Protein AF-A0A537SMF8-F1 (afdb_monomer)

Nearest PDB structures (foldseek):
  4mwz-assembly1_A  TM=7.307E-01  e=1.801E-09  Plasmodium vivax Sal-1
  3uj7-assembly1_A  TM=7.685E-01  e=7.282E-09  Plasmodium falciparum
  4r6x-assembly2_B  TM=7.143E-01  e=4.032E-09  Plasmodium falciparum
  2ip2-assembly1_B  TM=5.921E-01  e=1.044E-10  Pseudomonas aeruginosa PAO1
  8tji-assembly1_B  TM=5.162E-01  e=4.255E-09  uncultured bacterium

Solvent-accessible surface area (backbone atoms only — not comparable to full-atom values): 22882 Å² total; per-residue (Å²): 137,85,87,90,89,88,87,82,87,88,83,83,88,84,87,88,89,83,88,86,88,86,88,85,85,83,88,80,90,71,90,76,78,81,75,81,79,75,84,74,77,82,74,83,60,95,68,79,74,51,72,67,57,49,52,50,51,52,52,55,48,46,70,59,49,49,60,44,25,52,51,21,39,48,49,44,49,51,52,55,51,53,55,50,55,52,35,60,74,68,72,52,75,83,79,89,77,61,93,46,56,55,63,50,73,69,56,51,52,49,40,45,48,52,40,54,52,50,51,50,50,38,34,77,69,64,66,32,64,83,83,76,88,74,74,68,54,72,72,51,46,50,49,34,51,49,54,44,61,67,44,47,65,55,34,49,52,32,67,75,68,68,68,44,52,85,54,58,41,82,93,42,57,86,80,52,61,75,86,66,41,35,37,44,68,52,42,68,58,29,70,66,32,55,74,26,40,62,23,43,64,54,55,49,20,32,73,46,41,39,40,45,65,61,46,51,54,61,54,48,60,70,47,38,79,72,47,62,100,50,69,43,83,80,43,30,41,37,31,46,50,34,47,54,29,69,54,60,50,57,48,34,69,53,39,72,74,39,50,42,37,36,27,23,76,30,68,24,19,46,50,44,14,52,64,62,36,52,92,51,72,86,53,48,76,43,79,40,50,62,74,62,57,98,61,62,66,51,63,21,46,30,38,38,37,50,72,47,69,44,75,33,50,78,71,50,48,55,42,28,45,40,38,56,46,41,28,33,20,75,76,12,36,43,41,36,37,35,68,60,40,63,67,79,49,65,52,41,37,20,46,59,71,46,42,40,80,74,34,46,42,93,27,33,78,56,44,38,73,56,63,62,54,61,54,29,46,78,40,52,21,43,70,76,53,76,46,80,40,54,79,21,27,39,41,34,30,32,31,106

Foldseek 3Di:
DDDDDDDDDDDDDDDDDDDDDDDDDDDDDDPDPPPPPDDPPPPDDPDQDDPVRLVVLVVLLCVQQVVLLVVLLVLLVVLVVVVVVVCVVVVHDDDDAFPAFADDPVRLVVLLVVLSVVLSVCCSVLLFHRDDQQCDDPVLVVVLSVLQVVCSVQLVVCLVVVQWQPQVDPVPPPVDPPLQRTAFLSFPPRLEALSSLSNVVSVVCSVSSSCQLSLLCVLSNVVSVLPPPDDLQQAEEEEEQCFLVSSVSRVCSRPVNHAYEYEHQYPSRLVNNCVSCVVSNRHHYDNDDLLDDPAQFQAHLEYEYEAPLLSDAPVSNLSSLLSRLRRHHAFHKYKYKHFAADPPPPNNNSVQVCVCSNRVRPRNVVVNPDDPQVSNVVNQWHWDDWADNSRIIITMTGHD

pLDDT: mean 82.25, std 21.91, range [21.95, 98.88]

Mean predicted aligned error: 10.31 Å

Sequence (400 aa):
MSPPLISRISRPSSAPDARRRRSARGGGGTLARCRIWYGVVSLRSDGMADPISQFATRIAYGARQLPRVAWYIGHGMVMRRLSRTVRARAGQGPPPQARVKVPDRRRLYADMAVLFQRDLANVEAGIYPLPADHDGTLPVVLNRSRLFFEDLPDVHRRRERRDVRQVLTEDTRGKRPNYYLQNFHFQSGGWLTPESAQRYDTQVEVLLNGSANATRRQALLPLHEVFARRDQRRLKLLDVGCGTGRFLDSFKQAWPRLPALGIDLSEAYLGEAKQHLKQWCWIDLLVGNAEALPVKSESQDAVTNIFMLHELPPKVRRVVFREFARVLKRGGRLVVVDSLQLGDAPDYDGMLELFPRSYHEPYYTSYLKEDFRDIAAACGLAHLRDVNAFVSKVMVFAKR

Secondary structure (DSSP, 8-state):
---------------------------------------------SSPPPHHHHHHHHHHHHHHHHHHHHHHHHHHHHHHHHHHHHHHHTT--PPPPPSS----HHHHHHHHHHHHHHHHHHHHTTSSPSP------HHHHHHHHHHHHHHHHHHHHHHHHT---TT--TTTTTTS-TTTSS-STT-TTTTS-HHHHHHHHHHHHHHTTT-HHHHHHTTHHHHHHHHTTS-GGG--EEEET-TTSHHHHHHHHH-TTS-EEEEES-HHHHHHHHHHTGGGTTSEEEE--TTS-SS-TT-EEEEEEES-GGGS-HHHHHHHHHHHHHHEEEEEEEEEEEEPPTTSSTTTHHHHHHHHHHH--TTHHHHTT--HHHHHHHTTEEEEEEEEETTEEEEEEEE-

Radius of gyration: 25.41 Å; Cα contacts (8 Å, |Δi|>4): 557; chains: 1; bounding box: 61×82×62 Å

Structure (mmCIF, N/CA/C/O backbone):
data_AF-A0A537SMF8-F1
#
_entry.id   AF-A0A537SMF8-F1
#
loop_
_atom_site.group_PDB
_atom_site.id
_atom_site.type_symbol
_atom_site.label_atom_id
_atom_site.label_alt_id
_atom_site.label_comp_id
_atom_site.label_asym_id
_atom_site.label_entity_id
_atom_site.label_seq_id
_atom_site.pdbx_PDB_ins_code
_atom_site.Cartn_x
_atom_site.Cartn_y
_atom_site.Cartn_z
_atom_site.occupancy
_atom_site.B_iso_or_equiv
_atom_site.auth_seq_id
_atom_site.auth_comp_id
_atom_site.auth_asym_id
_atom_site.auth_atom_id
_atom_site.pdbx_PDB_model_num
ATOM 1 N N . MET A 1 1 ? 7.462 -51.827 26.737 1.00 37.66 1 MET A N 1
ATOM 2 C CA . MET A 1 1 ? 6.934 -53.142 27.166 1.00 37.66 1 MET A CA 1
ATOM 3 C C . MET A 1 1 ? 5.526 -52.925 27.693 1.00 37.66 1 MET A C 1
ATOM 5 O O . MET A 1 1 ? 5.288 -51.867 28.262 1.00 37.66 1 MET A O 1
ATOM 9 N N . SER A 1 2 ? 4.607 -53.852 27.422 1.00 21.95 2 SER A N 1
ATOM 10 C CA . SER A 1 2 ? 3.154 -53.676 27.631 1.00 21.95 2 SER A CA 1
ATOM 11 C C . SER A 1 2 ? 2.664 -54.468 28.883 1.00 21.95 2 SER A C 1
ATOM 13 O O . SER A 1 2 ? 3.531 -54.833 29.676 1.00 21.95 2 SER A O 1
ATOM 15 N N . PRO A 1 3 ? 1.352 -54.661 29.175 1.00 47.06 3 PRO A N 1
ATOM 16 C CA . PRO A 1 3 ? 0.792 -54.564 30.533 1.00 47.06 3 PRO A CA 1
ATOM 17 C C . PRO A 1 3 ? 0.367 -55.946 31.099 1.00 47.06 3 PRO A C 1
ATOM 19 O O . PRO A 1 3 ? 0.844 -56.963 30.595 1.00 47.06 3 PRO A O 1
ATOM 22 N N . PRO A 1 4 ? -0.478 -56.032 32.151 1.00 40.12 4 PRO A N 1
ATOM 23 C CA . PRO A 1 4 ? -1.948 -56.204 31.987 1.00 40.12 4 PRO A CA 1
ATOM 24 C C . PRO A 1 4 ? -2.743 -55.431 33.084 1.00 40.12 4 PRO A C 1
ATOM 26 O O . PRO A 1 4 ? -2.120 -54.679 33.822 1.00 40.12 4 PRO A O 1
ATOM 29 N N . LEU A 1 5 ? -4.069 -55.486 33.327 1.00 27.53 5 LEU A N 1
ATOM 30 C CA . LEU A 1 5 ? -5.342 -55.957 32.704 1.00 27.53 5 LEU A CA 1
ATOM 31 C C . LEU A 1 5 ? -6.426 -54.906 33.162 1.00 27.53 5 LEU A C 1
ATOM 33 O O . LEU A 1 5 ? -6.061 -53.957 33.845 1.00 27.53 5 LEU A O 1
ATOM 37 N N . ILE A 1 6 ? -7.724 -54.857 32.822 1.00 27.50 6 ILE A N 1
ATOM 38 C CA . ILE A 1 6 ? -8.849 -55.816 32.872 1.00 27.50 6 ILE A CA 1
ATOM 39 C C . ILE A 1 6 ? -9.923 -55.374 31.856 1.00 27.50 6 ILE A C 1
ATOM 41 O O . ILE A 1 6 ? -10.359 -54.226 31.880 1.00 27.50 6 ILE A O 1
ATOM 45 N N . SER A 1 7 ? -10.421 -56.296 31.028 1.00 25.92 7 SER A N 1
ATOM 46 C CA . SER A 1 7 ? -11.864 -56.595 30.847 1.00 25.92 7 SER A CA 1
ATOM 47 C C . SER A 1 7 ? -12.063 -57.551 29.664 1.00 25.92 7 SER A C 1
ATOM 49 O O . SER A 1 7 ? -11.406 -57.442 28.630 1.00 25.92 7 SER A O 1
ATOM 51 N N . ARG A 1 8 ? -12.937 -58.551 29.834 1.00 27.28 8 ARG A N 1
ATOM 52 C CA . ARG A 1 8 ? -13.205 -59.590 28.829 1.00 27.28 8 ARG A CA 1
ATOM 53 C C . ARG A 1 8 ? -14.522 -59.324 28.091 1.00 27.28 8 ARG A C 1
ATOM 55 O O . ARG A 1 8 ? -15.559 -59.205 28.722 1.00 27.28 8 ARG A O 1
ATOM 62 N N . ILE A 1 9 ? -14.435 -59.368 26.761 1.00 27.98 9 ILE A N 1
ATOM 63 C CA . ILE A 1 9 ? -15.275 -60.183 25.859 1.00 27.98 9 ILE A CA 1
ATOM 64 C C . ILE A 1 9 ? -16.806 -60.093 26.045 1.00 27.98 9 ILE A C 1
ATOM 66 O O . ILE A 1 9 ? -17.379 -60.758 26.902 1.00 27.98 9 ILE A O 1
ATOM 70 N N . SER A 1 10 ? -17.491 -59.492 25.065 1.00 25.88 10 SER A N 1
ATOM 71 C CA . SER A 1 10 ? -18.361 -60.278 24.162 1.00 25.88 10 SER A CA 1
ATOM 72 C C . SER A 1 10 ? -18.788 -59.516 22.893 1.00 25.88 10 SER A C 1
ATOM 74 O O . SER A 1 10 ? -19.099 -58.331 22.891 1.00 25.88 10 SER A O 1
ATOM 76 N N . ARG A 1 11 ? -18.756 -60.257 21.785 1.00 28.53 11 ARG A N 1
ATOM 77 C CA . ARG A 1 11 ? -19.280 -60.021 20.424 1.00 28.53 11 ARG A CA 1
ATOM 78 C C . ARG A 1 11 ? -19.769 -61.418 19.964 1.00 28.53 11 ARG A C 1
ATOM 80 O O . ARG A 1 11 ? -19.222 -62.385 20.506 1.00 28.53 11 ARG A O 1
ATOM 87 N N . PRO A 1 12 ? -20.711 -61.585 19.006 1.00 38.53 12 PRO A N 1
ATOM 88 C CA . PRO A 1 12 ? -20.536 -61.050 17.645 1.00 38.53 12 PRO A CA 1
ATOM 89 C C . PRO A 1 12 ? -21.818 -60.725 16.831 1.00 38.53 12 PRO A C 1
ATOM 91 O O . PRO A 1 12 ? -22.937 -60.901 17.294 1.00 38.53 12 PRO A O 1
ATOM 94 N N . SER A 1 13 ? -21.577 -60.386 15.550 1.00 27.41 13 SER A N 1
ATOM 95 C CA . SER A 1 13 ? -22.446 -60.610 14.370 1.00 27.41 13 SER A CA 1
ATOM 96 C C . SER A 1 13 ? -23.579 -59.601 14.108 1.00 27.41 13 SER A C 1
ATOM 98 O O . SER A 1 13 ? -24.216 -59.138 15.040 1.00 27.41 13 SER A O 1
ATOM 100 N N . SER A 1 14 ? -23.924 -59.215 12.869 1.00 27.83 14 SER A N 1
ATOM 101 C CA . SER A 1 14 ? -23.273 -59.343 11.541 1.00 27.83 14 SER A CA 1
ATOM 102 C C . SER A 1 14 ? -23.935 -58.365 10.550 1.00 27.83 14 SER A C 1
ATOM 104 O O . SER A 1 14 ? -25.120 -58.079 10.674 1.00 27.83 14 SER A O 1
ATOM 106 N N . ALA A 1 15 ? -23.194 -57.897 9.543 1.00 28.53 15 ALA A N 1
ATOM 107 C CA . ALA A 1 15 ? -23.733 -57.289 8.310 1.00 28.53 15 ALA A CA 1
ATOM 108 C C . ALA A 1 15 ? -23.700 -58.348 7.171 1.00 28.53 15 ALA A C 1
ATOM 110 O O . ALA A 1 15 ? -23.244 -59.460 7.459 1.00 28.53 15 ALA A O 1
ATOM 111 N N . PRO A 1 16 ? -24.039 -58.066 5.888 1.00 43.94 16 PRO A N 1
ATOM 112 C CA . PRO A 1 16 ? -24.660 -56.876 5.274 1.00 43.94 16 PRO A CA 1
ATOM 113 C C . PRO A 1 16 ? -25.853 -57.222 4.332 1.00 43.94 16 PRO A C 1
ATOM 115 O O . PRO A 1 16 ? -26.157 -58.392 4.133 1.00 43.94 16 PRO A O 1
ATOM 118 N N . ASP A 1 17 ? -26.444 -56.236 3.639 1.00 27.66 17 ASP A N 1
ATOM 119 C CA . ASP A 1 17 ? -26.972 -56.466 2.274 1.00 27.66 17 ASP A CA 1
ATOM 120 C C . ASP A 1 17 ? -26.904 -55.193 1.400 1.00 27.66 17 ASP A C 1
ATOM 122 O O . ASP A 1 17 ? -26.697 -54.081 1.891 1.00 27.66 17 ASP A O 1
ATOM 126 N N . ALA A 1 18 ? -27.007 -55.370 0.083 1.00 29.44 18 ALA A N 1
ATOM 127 C CA . ALA A 1 18 ? -26.696 -54.397 -0.954 1.00 29.44 18 ALA A CA 1
ATOM 128 C C . ALA A 1 18 ? -27.816 -54.267 -2.012 1.00 29.44 18 ALA A C 1
ATOM 130 O O . ALA A 1 18 ? -28.866 -54.892 -1.942 1.00 29.44 18 ALA A O 1
ATOM 131 N N . ARG A 1 19 ? -27.507 -53.509 -3.078 1.00 29.53 19 ARG A N 1
ATOM 132 C CA . ARG A 1 19 ? -28.273 -53.302 -4.331 1.00 29.53 19 ARG A CA 1
ATOM 133 C C . ARG A 1 19 ? -29.385 -52.242 -4.287 1.00 29.53 19 ARG A C 1
ATOM 135 O O . ARG A 1 19 ? -30.516 -52.499 -3.897 1.00 29.53 19 ARG A O 1
ATOM 142 N N . ARG A 1 20 ? -29.140 -51.159 -5.036 1.00 28.77 20 ARG A N 1
ATOM 143 C CA . ARG A 1 20 ? -29.892 -50.894 -6.281 1.00 28.77 20 ARG A CA 1
ATOM 144 C C . ARG A 1 20 ? -29.081 -50.014 -7.237 1.00 28.77 20 ARG A C 1
ATOM 146 O O . ARG A 1 20 ? -28.830 -48.849 -6.967 1.00 28.77 20 ARG A O 1
ATOM 153 N N . ARG A 1 21 ? -28.708 -50.578 -8.391 1.00 29.95 21 ARG A N 1
ATOM 154 C CA . ARG A 1 21 ? -28.360 -49.812 -9.598 1.00 29.95 21 ARG A CA 1
ATOM 155 C C . ARG A 1 21 ? -29.611 -49.719 -10.471 1.00 29.95 21 ARG A C 1
ATOM 157 O O . ARG A 1 21 ? -30.228 -50.750 -10.728 1.00 29.95 21 ARG A O 1
ATOM 164 N N . ARG A 1 22 ? -29.922 -48.537 -11.006 1.00 29.22 22 ARG A N 1
ATOM 165 C CA . ARG A 1 22 ? -30.635 -48.389 -12.286 1.00 29.22 22 ARG A CA 1
ATOM 166 C C . ARG A 1 22 ? -30.046 -47.220 -13.072 1.00 29.22 22 ARG A C 1
ATOM 168 O O . ARG A 1 22 ? -29.553 -46.258 -12.498 1.00 29.22 22 ARG A O 1
ATOM 175 N N . SER A 1 23 ? -30.047 -47.382 -14.386 1.00 27.86 23 SER A N 1
ATOM 176 C CA . SER A 1 23 ? -29.463 -46.488 -15.384 1.00 27.86 23 SER A CA 1
ATOM 177 C C . SER A 1 23 ? -30.471 -45.479 -15.926 1.00 27.86 23 SER A C 1
ATOM 179 O O . SER A 1 23 ? -31.641 -45.823 -16.077 1.00 27.86 23 SER A O 1
ATOM 181 N N . ALA A 1 24 ? -29.983 -44.333 -16.399 1.00 27.83 24 ALA A N 1
ATOM 182 C CA . ALA A 1 24 ? -30.632 -43.566 -17.459 1.00 27.83 24 ALA A CA 1
ATOM 183 C C . ALA A 1 24 ? -29.568 -43.013 -18.427 1.00 27.83 24 ALA A C 1
ATOM 185 O O . ALA A 1 24 ? -28.529 -42.519 -17.994 1.00 27.83 24 ALA A O 1
ATOM 186 N N . ARG A 1 25 ? -29.819 -43.142 -19.736 1.00 28.16 25 ARG A N 1
ATOM 187 C CA . ARG A 1 25 ? -29.090 -42.456 -20.819 1.00 28.16 25 ARG A CA 1
ATOM 188 C C . ARG A 1 25 ? -29.912 -41.245 -21.275 1.00 28.16 25 ARG A C 1
ATOM 190 O O . ARG A 1 25 ? -31.131 -41.261 -21.143 1.00 28.16 25 ARG A O 1
ATOM 197 N N . GLY A 1 26 ? -29.244 -40.279 -21.902 1.00 24.83 26 GLY A N 1
ATOM 198 C CA . GLY A 1 26 ? -29.838 -39.072 -22.489 1.00 24.83 26 GLY A CA 1
ATOM 199 C C . GLY A 1 26 ? -29.330 -37.820 -21.762 1.00 24.83 26 GLY A C 1
ATOM 200 O O . GLY A 1 26 ? -29.359 -37.778 -20.541 1.00 24.83 26 GLY A O 1
ATOM 201 N N . GLY A 1 27 ? -28.785 -36.792 -22.411 1.00 24.50 27 GLY A N 1
ATOM 202 C CA . GLY A 1 27 ? -28.802 -36.470 -23.841 1.00 24.50 27 GLY A CA 1
ATOM 203 C C . GLY A 1 27 ? -29.564 -35.165 -24.045 1.00 24.50 27 GLY A C 1
ATOM 204 O O . GLY A 1 27 ? -30.771 -35.189 -24.237 1.00 24.50 27 GLY A O 1
ATOM 205 N N . GLY A 1 28 ? -28.865 -34.032 -23.950 1.00 24.09 28 GLY A N 1
ATOM 206 C CA . GLY A 1 28 ? -29.480 -32.704 -24.014 1.00 24.09 28 GLY A CA 1
ATOM 207 C C . GLY A 1 28 ? -28.522 -31.624 -23.524 1.00 24.09 28 GLY A C 1
ATOM 208 O O . GLY A 1 28 ? -28.464 -31.324 -22.334 1.00 24.09 28 GLY A O 1
ATOM 209 N N . GLY A 1 29 ? -27.729 -31.059 -24.434 1.00 32.12 29 GLY A N 1
ATOM 210 C CA . GLY A 1 29 ? -26.834 -29.954 -24.104 1.00 32.12 29 GLY A CA 1
ATOM 211 C C . GLY A 1 29 ? -27.618 -28.668 -23.845 1.00 32.12 29 GLY A C 1
ATOM 212 O O . GLY A 1 29 ? -28.428 -28.265 -24.671 1.00 32.12 29 GLY A O 1
ATOM 213 N N . THR A 1 30 ? -27.346 -27.997 -22.727 1.00 26.84 30 THR A N 1
ATOM 214 C CA . THR A 1 30 ? -27.802 -26.622 -22.481 1.00 26.84 30 THR A CA 1
ATOM 215 C C . THR A 1 30 ? -26.613 -25.817 -21.971 1.00 26.84 30 THR A C 1
ATOM 217 O O . THR A 1 30 ? -25.986 -26.214 -20.988 1.00 26.84 30 THR A O 1
ATOM 220 N N . LEU A 1 31 ? -26.266 -24.704 -22.629 1.00 28.59 31 LEU A N 1
ATOM 221 C CA . LEU A 1 31 ? -25.178 -23.837 -22.167 1.00 28.59 31 LEU A CA 1
ATOM 222 C C . LEU A 1 31 ? -25.565 -23.169 -20.841 1.00 28.59 31 LEU A C 1
ATOM 224 O O . LEU A 1 31 ? -26.246 -22.142 -20.818 1.00 28.59 31 LEU A O 1
ATOM 228 N N . ALA A 1 32 ? -25.080 -23.724 -19.731 1.00 25.11 32 ALA A N 1
ATOM 229 C CA . ALA A 1 32 ? -25.146 -23.074 -18.433 1.00 25.11 32 ALA A CA 1
ATOM 230 C C . ALA A 1 32 ? -24.294 -21.794 -18.463 1.00 25.11 32 ALA A C 1
ATOM 232 O O . ALA A 1 32 ? -23.064 -21.839 -18.411 1.00 25.11 32 ALA A O 1
ATOM 233 N N . ARG A 1 33 ? -24.953 -20.630 -18.554 1.00 25.72 33 ARG A N 1
ATOM 234 C CA . ARG A 1 33 ? -24.301 -19.322 -18.403 1.00 25.72 33 ARG A CA 1
ATOM 235 C C . ARG A 1 33 ? -23.681 -19.236 -17.009 1.00 25.72 33 ARG A C 1
ATOM 237 O O . ARG A 1 33 ? -24.389 -19.009 -16.030 1.00 25.72 33 ARG A O 1
ATOM 244 N N . CYS A 1 34 ? -22.361 -19.380 -16.931 1.00 23.09 34 CYS A N 1
ATOM 245 C CA . CYS A 1 34 ? -21.608 -19.230 -15.693 1.00 23.09 34 CYS A CA 1
ATOM 246 C C . CYS A 1 34 ? -21.656 -17.763 -15.226 1.00 23.09 34 CYS A C 1
ATOM 248 O O . CYS A 1 34 ? -20.843 -16.932 -15.633 1.00 23.09 34 CYS A O 1
ATOM 250 N N . ARG A 1 35 ? -22.650 -17.420 -14.396 1.00 24.61 35 ARG A N 1
ATOM 251 C CA . ARG A 1 35 ? -22.686 -16.147 -13.666 1.00 24.61 35 ARG A CA 1
ATOM 252 C C . ARG A 1 35 ? -21.629 -16.201 -12.566 1.00 24.61 35 ARG A C 1
ATOM 254 O O . ARG A 1 35 ? -21.886 -16.738 -11.493 1.00 24.61 35 ARG A O 1
ATOM 261 N N . ILE A 1 36 ? -20.461 -15.620 -12.832 1.00 27.17 36 ILE A N 1
ATOM 262 C CA . ILE A 1 36 ? -19.451 -15.364 -11.801 1.00 27.17 36 ILE A CA 1
ATOM 263 C C . ILE A 1 36 ? -20.050 -14.350 -10.820 1.00 27.17 36 ILE A C 1
ATOM 265 O O . ILE A 1 36 ? -20.206 -13.170 -11.134 1.00 27.17 36 ILE A O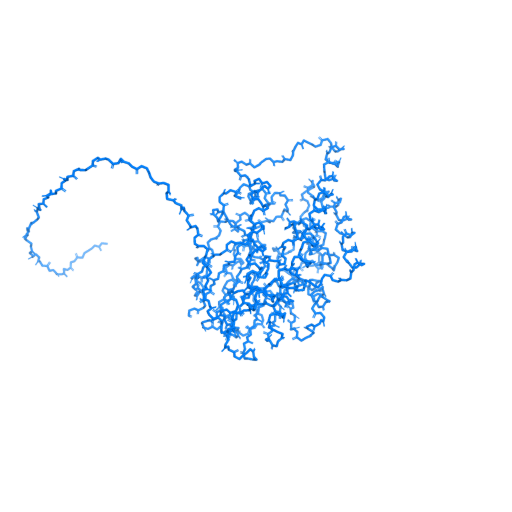 1
ATOM 269 N N . TRP A 1 37 ? -20.446 -14.839 -9.647 1.00 23.86 37 TRP A N 1
ATOM 270 C CA . TRP A 1 37 ? -21.051 -14.037 -8.589 1.00 23.86 37 TRP A CA 1
ATOM 271 C C . TRP A 1 37 ? -19.937 -13.332 -7.808 1.00 23.86 37 TRP A C 1
ATOM 273 O O . TRP A 1 37 ? -19.470 -13.813 -6.777 1.00 23.86 37 TRP A O 1
ATOM 283 N N . TYR A 1 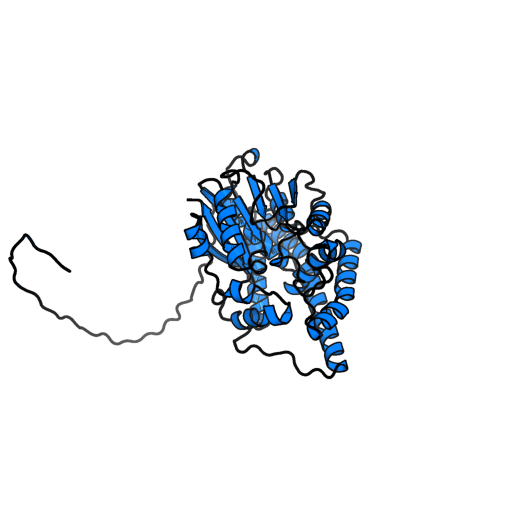38 ? -19.464 -12.196 -8.326 1.00 35.38 38 TYR A N 1
ATOM 284 C CA . TYR A 1 38 ? -18.628 -11.296 -7.534 1.00 35.38 38 TYR A CA 1
ATOM 285 C C . TYR A 1 38 ? -19.455 -10.806 -6.346 1.00 35.38 38 TYR A C 1
ATOM 287 O O . TYR A 1 38 ? -20.513 -10.206 -6.533 1.00 35.38 38 TYR A O 1
ATOM 295 N N . GLY A 1 39 ? -18.985 -11.099 -5.132 1.00 28.78 39 GLY A N 1
ATOM 296 C CA . GLY A 1 39 ? -19.683 -10.794 -3.886 1.00 28.78 39 GLY A CA 1
ATOM 297 C C . GLY A 1 39 ? -19.778 -9.295 -3.615 1.00 28.78 39 GLY A C 1
ATOM 298 O O . GLY A 1 39 ? -19.026 -8.763 -2.802 1.00 28.78 39 GLY A O 1
ATOM 299 N N . VAL A 1 40 ? -20.728 -8.625 -4.265 1.00 31.83 40 VAL A N 1
ATOM 300 C CA . VAL A 1 40 ? -21.230 -7.325 -3.824 1.00 31.83 40 VAL A CA 1
ATOM 301 C C . VAL A 1 40 ? -22.008 -7.577 -2.541 1.00 31.83 40 VAL A C 1
ATOM 303 O O . VAL A 1 40 ? -23.127 -8.092 -2.568 1.00 31.83 40 VAL A O 1
ATOM 306 N N . VAL A 1 41 ? -21.411 -7.233 -1.399 1.00 32.88 41 VAL A N 1
ATOM 307 C CA . VAL A 1 41 ? -22.152 -7.173 -0.139 1.00 32.88 41 VAL A CA 1
ATOM 308 C C . VAL A 1 41 ? -23.212 -6.092 -0.314 1.00 32.88 41 VAL A C 1
ATOM 310 O O . VAL A 1 41 ? -22.884 -4.911 -0.407 1.00 32.88 41 VAL A O 1
ATOM 313 N N . SER A 1 42 ? -24.484 -6.491 -0.391 1.00 30.78 42 SER A N 1
ATOM 314 C CA . SER A 1 42 ? -25.609 -5.557 -0.472 1.00 30.78 42 SER A CA 1
ATOM 315 C C . SER A 1 42 ? -25.825 -4.895 0.891 1.00 30.78 42 SER A C 1
ATOM 317 O O . SER A 1 42 ? -26.738 -5.226 1.647 1.00 30.78 42 SER A O 1
ATOM 319 N N . LEU A 1 43 ? -24.938 -3.958 1.222 1.00 39.91 43 LEU A N 1
ATOM 320 C CA . LEU A 1 43 ? -25.175 -2.983 2.270 1.00 39.91 43 LEU A CA 1
ATOM 321 C C . LEU A 1 43 ? -26.254 -2.035 1.748 1.00 39.91 43 LEU A C 1
ATOM 323 O O . LEU A 1 43 ? -25.977 -1.157 0.936 1.00 39.91 43 LEU A O 1
ATOM 327 N N . ARG A 1 44 ? -27.498 -2.223 2.203 1.00 32.66 44 ARG A N 1
ATOM 328 C CA . ARG A 1 44 ? -28.537 -1.202 2.039 1.00 32.66 44 ARG A CA 1
ATOM 329 C C . ARG A 1 44 ? -28.085 0.058 2.781 1.00 32.66 44 ARG A C 1
ATOM 331 O O . ARG A 1 44 ? -28.131 0.104 4.012 1.00 32.66 44 ARG A O 1
ATOM 338 N N . SER A 1 45 ? -27.623 1.050 2.031 1.00 41.34 45 SER A N 1
ATOM 339 C CA . SER A 1 45 ? -27.618 2.444 2.455 1.00 41.34 45 SER A CA 1
ATOM 340 C C . SER A 1 45 ? -29.005 3.021 2.196 1.00 41.34 45 SER A C 1
ATOM 342 O O . SER A 1 45 ? -29.513 2.940 1.075 1.00 41.34 45 SER A O 1
ATOM 344 N N . ASP A 1 46 ? -29.619 3.610 3.219 1.00 42.44 46 ASP A N 1
ATOM 345 C CA . ASP A 1 46 ? -30.825 4.408 3.029 1.00 42.44 46 ASP A CA 1
ATOM 346 C C . ASP A 1 46 ? -30.449 5.661 2.228 1.00 42.44 46 ASP A C 1
ATOM 348 O O . ASP A 1 46 ? -29.677 6.502 2.690 1.00 42.44 46 ASP A O 1
ATOM 352 N N . GLY A 1 47 ? -30.940 5.725 0.989 1.00 49.12 47 GLY A N 1
ATOM 353 C CA . GLY A 1 47 ? -30.521 6.696 -0.021 1.00 49.12 47 GLY A CA 1
ATOM 354 C C . GLY A 1 47 ? -29.849 6.021 -1.216 1.00 49.12 47 GLY A C 1
ATOM 355 O O . GLY A 1 47 ? -28.625 5.912 -1.277 1.00 49.12 47 GLY A O 1
ATOM 356 N N . MET A 1 48 ? -30.648 5.604 -2.204 1.00 51.75 48 MET A N 1
ATOM 357 C CA . MET A 1 48 ? -30.116 5.382 -3.550 1.00 51.75 48 MET A CA 1
ATOM 358 C C . MET A 1 48 ? -29.674 6.742 -4.094 1.00 51.75 48 MET A C 1
ATOM 360 O O . MET A 1 48 ? -30.505 7.640 -4.219 1.00 51.75 48 MET A O 1
ATOM 364 N N . ALA A 1 49 ? -28.385 6.902 -4.404 1.00 61.56 49 ALA A N 1
ATOM 365 C CA . ALA A 1 49 ? -27.901 8.112 -5.059 1.00 61.56 49 ALA A CA 1
ATOM 366 C C . ALA A 1 49 ? -28.663 8.316 -6.376 1.00 61.56 49 ALA A C 1
ATOM 368 O O . ALA A 1 49 ? -28.782 7.376 -7.167 1.00 61.56 49 ALA A O 1
ATOM 369 N N . ASP A 1 50 ? -29.178 9.526 -6.595 1.00 81.94 50 ASP A N 1
ATOM 370 C CA . ASP A 1 50 ? -29.951 9.872 -7.788 1.00 81.94 50 ASP A CA 1
ATOM 371 C C . ASP A 1 50 ? -29.174 9.526 -9.084 1.00 81.94 50 ASP A C 1
ATOM 373 O O . ASP A 1 50 ? -27.949 9.700 -9.114 1.00 81.94 50 ASP A O 1
ATOM 377 N N . PRO A 1 51 ? -29.825 9.041 -10.163 1.00 85.44 51 PRO A N 1
ATOM 378 C CA . PRO A 1 51 ? -29.133 8.658 -11.395 1.00 85.44 51 PRO A CA 1
ATOM 379 C C . PRO A 1 51 ? -28.240 9.754 -12.000 1.00 85.44 51 PRO A C 1
ATOM 381 O O . PRO A 1 51 ? -27.193 9.431 -12.566 1.00 85.44 51 PRO A O 1
ATOM 384 N N . ILE A 1 52 ? -28.595 11.036 -11.847 1.00 86.19 52 ILE A N 1
ATOM 385 C CA . ILE A 1 52 ? -27.782 12.174 -12.299 1.00 86.19 52 ILE A CA 1
ATOM 386 C C . ILE A 1 52 ? -26.527 12.301 -11.424 1.00 86.19 52 ILE A C 1
ATOM 388 O O . ILE A 1 52 ? -25.427 12.496 -11.943 1.00 86.19 52 ILE A O 1
ATOM 392 N N . SER A 1 53 ? -26.662 12.114 -10.106 1.00 85.88 53 SER A N 1
ATOM 393 C CA . SER A 1 53 ? -25.533 12.095 -9.166 1.00 85.88 53 SER A CA 1
ATOM 394 C C . SER A 1 53 ? -24.565 10.941 -9.454 1.00 85.88 53 SER A C 1
ATOM 396 O O . SER A 1 53 ? -23.355 11.162 -9.520 1.00 85.88 53 SER A O 1
ATOM 398 N N . GLN A 1 54 ? -25.076 9.733 -9.722 1.00 88.69 54 GLN A N 1
ATOM 399 C CA . GLN A 1 54 ? -24.240 8.599 -10.136 1.00 88.69 54 GLN A CA 1
ATOM 400 C C . GLN A 1 54 ? -23.512 8.893 -11.454 1.00 88.69 54 GLN A C 1
ATOM 402 O O . GLN A 1 54 ? -22.304 8.683 -11.554 1.00 88.69 54 GLN A O 1
ATOM 407 N N . PHE A 1 55 ? -24.213 9.426 -12.460 1.00 92.38 55 PHE A N 1
ATOM 408 C CA . PHE A 1 55 ? -23.602 9.784 -13.741 1.00 92.38 55 PHE A CA 1
ATOM 409 C C . PHE A 1 55 ? -22.490 10.834 -13.577 1.00 92.38 55 PHE A C 1
ATOM 411 O O . PHE A 1 55 ? -21.388 10.647 -14.099 1.00 92.38 55 PHE A O 1
ATOM 418 N N . ALA A 1 56 ? -22.725 11.885 -12.786 1.00 93.88 56 ALA A N 1
ATOM 419 C CA . ALA A 1 56 ? -21.713 12.887 -12.461 1.00 93.88 56 ALA A CA 1
ATOM 420 C C . ALA A 1 56 ? -20.492 12.269 -11.750 1.00 93.88 56 ALA A C 1
ATOM 422 O O . ALA A 1 56 ? -19.355 12.559 -12.130 1.00 93.88 56 ALA A O 1
ATOM 423 N N . THR A 1 57 ? -20.704 11.362 -10.786 1.00 94.69 57 THR A N 1
ATOM 424 C CA . THR A 1 57 ? -19.626 10.613 -10.114 1.00 94.69 57 THR A CA 1
ATOM 425 C C . THR A 1 57 ? -18.805 9.787 -11.111 1.00 94.69 57 THR A C 1
ATOM 427 O O . THR A 1 57 ? -17.576 9.834 -11.053 1.00 94.69 57 THR A O 1
ATOM 430 N N . ARG A 1 58 ? -19.435 9.097 -12.075 1.00 96.19 58 ARG A N 1
ATOM 431 C CA . ARG A 1 58 ? -18.735 8.325 -13.127 1.00 96.19 58 ARG A CA 1
ATOM 432 C C . ARG A 1 58 ? -17.845 9.203 -14.000 1.00 96.19 58 ARG A C 1
ATOM 434 O O . ARG A 1 58 ? -16.681 8.863 -14.222 1.00 96.19 58 ARG A O 1
ATOM 441 N N . ILE A 1 59 ? -18.369 10.337 -14.467 1.00 96.56 59 ILE A N 1
ATOM 442 C CA . ILE A 1 59 ? -17.614 11.299 -15.281 1.00 96.56 59 ILE A CA 1
ATOM 443 C C . ILE A 1 59 ? -16.439 11.875 -14.482 1.00 96.56 59 ILE A C 1
ATOM 445 O O . ILE A 1 59 ? -15.306 11.871 -14.965 1.00 96.56 59 ILE A O 1
ATOM 449 N N . ALA A 1 60 ? -16.672 12.301 -13.239 1.00 96.00 60 ALA A N 1
ATOM 450 C CA . ALA A 1 60 ? -15.631 12.859 -12.381 1.00 96.00 60 ALA A CA 1
ATOM 451 C C . ALA A 1 60 ? -14.554 11.819 -12.006 1.00 96.00 60 ALA A C 1
ATOM 453 O O . ALA A 1 60 ? -13.371 12.153 -11.941 1.00 96.00 60 ALA A O 1
ATOM 454 N N . TYR A 1 61 ? -14.931 10.551 -11.819 1.00 96.81 61 TYR A N 1
ATOM 455 C CA . TYR A 1 61 ? -13.996 9.445 -11.596 1.00 96.81 61 TYR A CA 1
ATOM 456 C C . TYR A 1 61 ? -13.123 9.191 -12.829 1.00 96.81 61 TYR A C 1
ATOM 458 O O . TYR A 1 61 ? -11.894 9.163 -12.723 1.00 96.81 61 TYR A O 1
ATOM 466 N N . GLY A 1 62 ? -13.741 9.088 -14.011 1.00 95.81 62 GLY A N 1
ATOM 467 C CA . GLY A 1 62 ? -13.029 8.940 -15.281 1.00 95.81 62 GLY A CA 1
ATOM 468 C C . GLY A 1 62 ? -12.050 10.089 -15.535 1.00 95.81 62 GLY A C 1
ATOM 469 O O . GLY A 1 62 ? -10.887 9.844 -15.850 1.00 95.81 62 GLY A O 1
ATOM 470 N N . ALA A 1 63 ? -12.480 11.332 -15.301 1.00 94.56 63 ALA A N 1
ATOM 471 C CA . ALA A 1 63 ? -11.651 12.528 -15.451 1.00 94.56 63 ALA A CA 1
ATOM 472 C C . ALA A 1 63 ? -10.431 12.560 -14.509 1.00 94.56 63 ALA A C 1
ATOM 474 O O . ALA A 1 63 ? -9.414 13.153 -14.860 1.00 94.56 63 ALA A O 1
ATOM 475 N N . ARG A 1 64 ? -10.497 11.911 -13.338 1.00 92.62 64 ARG A N 1
ATOM 476 C CA . ARG A 1 64 ? -9.364 11.813 -12.401 1.00 92.62 64 ARG A CA 1
ATOM 477 C C . ARG A 1 64 ? -8.437 10.634 -12.700 1.00 92.62 64 ARG A C 1
ATOM 479 O O . ARG A 1 64 ? -7.222 10.792 -12.644 1.00 92.62 64 ARG A O 1
ATOM 486 N N . GLN A 1 65 ? -8.982 9.456 -13.012 1.00 94.75 65 GLN A N 1
ATOM 487 C CA . GLN A 1 65 ? -8.183 8.227 -13.126 1.00 94.75 65 GLN A CA 1
ATOM 488 C C . GLN A 1 65 ? -7.663 7.952 -14.551 1.00 94.75 65 GLN A C 1
ATOM 490 O O . GLN A 1 65 ? -6.551 7.447 -14.701 1.00 94.75 65 GLN A O 1
ATOM 495 N N . LEU A 1 66 ? -8.395 8.308 -15.615 1.00 94.31 66 LEU A N 1
ATOM 496 C CA . LEU A 1 66 ? -7.952 8.018 -16.991 1.00 94.31 66 LEU A CA 1
ATOM 497 C C . LEU A 1 66 ? -6.682 8.789 -17.408 1.00 94.31 66 LEU A C 1
ATOM 499 O O . LEU A 1 66 ? -5.795 8.153 -17.986 1.00 94.31 66 LEU A O 1
ATOM 503 N N . PRO A 1 67 ? -6.509 10.093 -17.092 1.00 93.56 67 PRO A N 1
ATOM 504 C CA . PRO A 1 67 ? -5.265 10.801 -17.406 1.00 93.56 67 PRO A CA 1
ATOM 505 C C . PRO A 1 67 ? -4.051 10.204 -16.683 1.00 93.56 67 PRO A C 1
ATOM 507 O O . PRO A 1 67 ? -2.987 10.077 -17.287 1.00 93.56 67 PRO A O 1
ATOM 510 N N . ARG A 1 68 ? -4.224 9.759 -15.425 1.00 92.19 68 ARG A N 1
ATOM 511 C CA . ARG A 1 68 ? -3.199 9.039 -14.647 1.00 92.19 68 ARG A CA 1
ATOM 512 C C . ARG A 1 68 ? -2.748 7.767 -15.363 1.00 92.19 68 ARG A C 1
ATOM 514 O O . ARG A 1 68 ? -1.555 7.569 -15.589 1.00 92.19 68 ARG A O 1
ATOM 521 N N . VAL A 1 69 ? -3.703 6.915 -15.731 1.00 94.94 69 VAL A N 1
ATOM 522 C CA . VAL A 1 69 ? -3.439 5.642 -16.418 1.00 94.94 69 VAL A CA 1
ATOM 523 C C . VAL A 1 69 ? -2.724 5.885 -17.749 1.00 94.94 69 VAL A C 1
ATOM 525 O O . VAL A 1 69 ? -1.696 5.263 -18.017 1.00 94.94 69 VAL A O 1
ATOM 528 N N . ALA A 1 70 ? -3.191 6.845 -18.553 1.00 95.38 70 ALA A N 1
ATOM 529 C CA . ALA A 1 70 ? -2.543 7.213 -19.812 1.00 95.38 70 ALA A CA 1
ATOM 530 C C . ALA A 1 70 ? -1.094 7.705 -19.609 1.00 95.38 70 ALA A C 1
ATOM 532 O O . ALA A 1 70 ? -0.190 7.263 -20.323 1.00 95.38 70 ALA A O 1
ATOM 533 N N . TRP A 1 71 ? -0.858 8.560 -18.606 1.00 95.06 71 TRP A N 1
ATOM 534 C CA . TRP A 1 71 ? 0.463 9.096 -18.264 1.00 95.06 71 TRP A CA 1
ATOM 535 C C . TRP A 1 71 ? 1.472 7.986 -17.944 1.00 95.06 71 TRP A C 1
ATOM 537 O O . TRP A 1 71 ? 2.531 7.901 -18.578 1.00 95.06 71 TRP A O 1
ATOM 547 N N . TYR A 1 72 ? 1.140 7.095 -17.008 1.00 95.31 72 TYR A N 1
ATOM 548 C CA . TYR A 1 72 ? 2.058 6.044 -16.560 1.00 95.31 72 TYR A CA 1
ATOM 549 C C . TYR A 1 72 ? 2.206 4.891 -17.565 1.00 95.31 72 TYR A C 1
ATOM 551 O O . TYR A 1 72 ? 3.307 4.354 -17.716 1.00 95.31 72 TYR A O 1
ATOM 559 N N . ILE A 1 73 ? 1.167 4.573 -18.349 1.00 94.44 73 ILE A N 1
ATOM 560 C CA . ILE A 1 73 ? 1.304 3.686 -19.516 1.00 94.44 73 ILE A CA 1
ATOM 561 C C . ILE A 1 73 ? 2.296 4.281 -20.525 1.00 94.44 73 ILE A C 1
ATOM 563 O O . ILE A 1 73 ? 3.181 3.561 -20.999 1.00 94.44 73 ILE A O 1
ATOM 567 N N . GLY A 1 74 ? 2.201 5.584 -20.817 1.00 94.62 74 GLY A N 1
ATOM 568 C CA . GLY A 1 74 ? 3.133 6.299 -21.694 1.00 94.62 74 GLY A CA 1
ATOM 569 C C . GLY A 1 74 ? 4.584 6.192 -21.215 1.00 94.62 74 GLY A C 1
ATOM 570 O O . GLY A 1 74 ? 5.462 5.790 -21.983 1.00 94.62 74 GLY A O 1
ATOM 571 N N . HIS A 1 75 ? 4.828 6.419 -19.923 1.00 94.00 75 HIS A N 1
ATOM 572 C CA . HIS A 1 75 ? 6.140 6.216 -19.296 1.00 94.00 75 HIS A CA 1
ATOM 573 C C . HIS A 1 75 ? 6.645 4.779 -19.471 1.00 94.00 75 HIS A C 1
ATOM 575 O O . HIS A 1 75 ? 7.774 4.559 -19.916 1.00 94.00 75 HIS A O 1
ATOM 581 N N . GLY A 1 76 ? 5.787 3.788 -19.216 1.00 89.94 76 GLY A N 1
ATOM 582 C CA . GLY A 1 76 ? 6.102 2.379 -19.425 1.00 89.94 76 GLY A CA 1
ATOM 583 C C . GLY A 1 76 ? 6.376 2.019 -20.892 1.00 89.94 76 GLY A C 1
ATOM 584 O O . GLY A 1 76 ? 7.113 1.067 -21.157 1.00 89.94 76 GLY A O 1
ATOM 585 N N . MET A 1 77 ? 5.814 2.743 -21.867 1.00 91.50 77 MET A N 1
ATOM 586 C CA . MET A 1 77 ? 6.146 2.588 -23.290 1.00 91.50 77 MET A CA 1
ATOM 587 C C . MET A 1 77 ? 7.512 3.199 -23.626 1.00 91.50 77 MET A C 1
ATOM 589 O O . MET A 1 77 ? 8.321 2.533 -24.279 1.00 91.50 77 MET A O 1
ATOM 593 N N . VAL A 1 78 ? 7.799 4.415 -23.145 1.00 92.00 78 VAL A N 1
ATOM 594 C CA . VAL A 1 78 ? 9.092 5.097 -23.339 1.00 92.00 78 VAL A CA 1
ATOM 595 C C . VAL A 1 78 ? 10.226 4.290 -22.712 1.00 92.00 78 VAL A C 1
ATOM 597 O O . VAL A 1 78 ? 11.179 3.949 -23.412 1.00 92.00 78 VAL A O 1
ATOM 600 N N . MET A 1 79 ? 10.086 3.874 -21.448 1.00 87.94 79 MET A N 1
ATOM 601 C CA . MET A 1 79 ? 11.042 2.999 -20.758 1.00 87.94 79 MET A CA 1
ATOM 602 C C . MET A 1 79 ? 11.323 1.732 -21.579 1.00 87.94 79 MET A C 1
ATOM 604 O O . MET A 1 79 ? 12.477 1.422 -21.867 1.00 87.94 79 MET A O 1
ATOM 608 N N . ARG A 1 80 ? 10.277 1.028 -22.043 1.00 86.00 80 ARG A N 1
ATOM 609 C CA . ARG A 1 80 ? 10.432 -0.187 -22.865 1.00 86.00 80 ARG A CA 1
ATOM 610 C C . ARG A 1 80 ? 11.128 0.082 -24.207 1.00 86.00 80 ARG A C 1
ATOM 612 O O . ARG A 1 80 ? 11.857 -0.791 -24.677 1.00 86.00 80 ARG A O 1
ATOM 619 N N . ARG A 1 81 ? 10.943 1.256 -24.823 1.00 87.69 81 ARG A N 1
ATOM 620 C CA . ARG A 1 81 ? 11.670 1.662 -26.041 1.00 87.69 81 ARG A CA 1
ATOM 621 C C . ARG A 1 81 ? 13.147 1.929 -25.741 1.00 87.69 81 ARG A C 1
ATOM 623 O O . ARG A 1 81 ? 13.993 1.386 -26.443 1.00 87.69 81 ARG A O 1
ATOM 630 N N . LEU A 1 82 ? 13.451 2.677 -24.679 1.00 84.88 82 LEU A N 1
ATOM 631 C CA . LEU A 1 82 ? 14.822 2.958 -24.238 1.00 84.88 82 LEU A CA 1
ATOM 632 C C . LEU A 1 82 ? 15.583 1.665 -23.910 1.00 84.88 82 LEU A C 1
ATOM 634 O O . LEU A 1 82 ? 16.648 1.429 -24.476 1.00 84.88 82 LEU A O 1
ATOM 638 N N . SER A 1 83 ? 15.011 0.774 -23.091 1.00 80.44 83 SER A N 1
ATOM 639 C CA . SER A 1 83 ? 15.651 -0.501 -22.733 1.00 80.44 83 SER A CA 1
ATOM 640 C C . SER A 1 83 ? 15.943 -1.388 -23.949 1.00 80.44 83 SER A C 1
ATOM 642 O O . SER A 1 83 ? 16.981 -2.042 -23.983 1.00 80.44 83 SER A O 1
ATOM 644 N N . ARG A 1 84 ? 15.074 -1.409 -24.973 1.00 82.19 84 ARG A N 1
ATOM 645 C CA . ARG A 1 84 ? 15.357 -2.130 -26.230 1.00 82.19 84 ARG A CA 1
ATOM 646 C C . ARG A 1 84 ? 16.557 -1.537 -26.964 1.00 82.19 84 ARG A C 1
ATOM 648 O O . ARG A 1 84 ? 17.424 -2.293 -27.386 1.00 82.19 84 ARG A O 1
ATOM 655 N N . THR A 1 85 ? 16.622 -0.210 -27.081 1.00 82.81 85 THR A N 1
ATOM 656 C CA . THR A 1 85 ? 17.727 0.490 -27.752 1.00 82.81 85 THR A CA 1
ATOM 657 C C . THR A 1 85 ? 19.063 0.236 -27.055 1.00 82.81 85 THR A C 1
ATOM 659 O O . THR A 1 85 ? 20.057 -0.025 -27.728 1.00 82.81 85 THR A O 1
ATOM 662 N N . VAL A 1 86 ? 19.097 0.266 -25.717 1.00 79.50 86 VAL A N 1
ATOM 663 C CA . VAL A 1 86 ? 20.328 -0.006 -24.956 1.00 79.50 86 VAL A CA 1
ATOM 664 C C . VAL A 1 86 ? 20.769 -1.462 -25.123 1.00 79.50 86 VAL A C 1
ATOM 666 O O . VAL A 1 86 ? 21.919 -1.703 -25.477 1.00 79.50 86 VAL A O 1
ATOM 669 N N . ARG A 1 87 ? 19.853 -2.433 -24.992 1.00 74.25 87 ARG A N 1
ATOM 670 C CA . ARG A 1 87 ? 20.174 -3.862 -25.181 1.00 74.25 87 ARG A CA 1
ATOM 671 C C . ARG A 1 87 ? 20.665 -4.180 -26.595 1.00 74.25 87 ARG A C 1
ATOM 673 O O . ARG A 1 87 ? 21.597 -4.963 -26.738 1.00 74.25 87 ARG A O 1
ATOM 680 N N . ALA A 1 88 ? 20.085 -3.546 -27.617 1.00 79.75 88 ALA A N 1
ATOM 681 C CA . ALA A 1 88 ? 20.538 -3.679 -29.001 1.00 79.75 88 ALA A CA 1
ATOM 682 C C . ALA A 1 88 ? 21.961 -3.126 -29.200 1.00 79.75 88 ALA A C 1
ATOM 684 O O . ALA A 1 88 ? 22.788 -3.789 -29.817 1.00 79.75 88 ALA A O 1
ATOM 685 N N . ARG A 1 89 ? 22.278 -1.955 -28.623 1.00 80.12 89 ARG A N 1
ATOM 686 C CA . ARG A 1 89 ? 23.642 -1.387 -28.636 1.00 80.12 89 ARG A CA 1
ATOM 687 C C . ARG A 1 89 ? 24.654 -2.248 -27.875 1.00 80.12 89 ARG A C 1
ATOM 689 O O . ARG A 1 89 ? 25.805 -2.316 -28.281 1.00 80.12 89 ARG A O 1
ATOM 696 N N . ALA A 1 90 ? 24.226 -2.907 -26.801 1.00 75.50 90 ALA A N 1
ATOM 697 C CA . ALA A 1 90 ? 25.056 -3.797 -25.991 1.00 75.50 90 ALA A CA 1
ATOM 698 C C . ALA A 1 90 ? 25.172 -5.235 -26.548 1.00 75.50 90 ALA A C 1
ATOM 700 O O . ALA A 1 90 ? 25.703 -6.105 -25.862 1.00 75.50 90 ALA A O 1
ATOM 701 N N . GLY A 1 91 ? 24.634 -5.523 -27.743 1.00 74.69 91 GLY A N 1
ATOM 702 C CA . GLY A 1 91 ? 24.672 -6.863 -28.347 1.00 74.69 91 GLY A CA 1
ATOM 703 C C . GLY A 1 91 ? 23.903 -7.942 -27.569 1.00 74.69 91 GLY A C 1
ATOM 704 O O . GLY A 1 91 ? 24.130 -9.133 -27.771 1.00 74.69 91 GLY A O 1
ATOM 705 N N . GLN A 1 92 ? 23.003 -7.560 -26.658 1.00 69.44 92 GLN A N 1
ATOM 706 C CA . GLN A 1 92 ? 22.313 -8.505 -25.780 1.00 69.44 92 GLN A CA 1
ATOM 707 C C . GLN A 1 92 ? 21.147 -9.197 -26.493 1.00 69.44 92 GLN A C 1
ATOM 709 O O . GLN A 1 92 ? 20.260 -8.541 -27.044 1.00 69.44 92 GLN A O 1
ATOM 714 N N . GLY A 1 93 ? 21.099 -10.530 -26.386 1.00 62.41 93 GLY A N 1
ATOM 715 C CA . GLY A 1 93 ? 20.019 -11.368 -26.919 1.00 62.41 93 GLY A CA 1
ATOM 716 C C . GLY A 1 93 ? 18.626 -11.062 -26.335 1.00 62.41 93 GLY A C 1
ATOM 717 O O . GLY A 1 93 ? 18.471 -10.173 -25.492 1.00 62.41 93 GLY A O 1
ATOM 718 N N . PRO A 1 94 ? 17.564 -11.774 -26.751 1.00 62.53 94 PRO A N 1
ATOM 719 C CA . PRO A 1 94 ? 16.205 -11.545 -26.246 1.00 62.53 94 PRO A CA 1
ATOM 720 C C . PRO A 1 94 ? 16.112 -11.663 -24.707 1.00 62.53 94 PRO A C 1
ATOM 722 O O . PRO A 1 94 ? 16.954 -12.307 -24.080 1.00 62.53 94 PRO A O 1
ATOM 725 N N . PRO A 1 95 ? 15.129 -11.005 -24.060 1.00 64.69 95 PRO A N 1
ATOM 726 C CA . PRO A 1 95 ? 14.929 -11.134 -22.618 1.00 64.69 95 PRO A CA 1
ATOM 727 C C . PRO A 1 95 ? 14.549 -12.580 -22.237 1.00 64.69 95 PRO A C 1
ATOM 729 O O . PRO A 1 95 ? 13.984 -13.296 -23.069 1.00 64.69 95 PRO A O 1
ATOM 732 N N . PRO A 1 96 ? 14.825 -13.017 -20.993 1.00 62.09 96 PRO A N 1
ATOM 733 C CA . PRO A 1 96 ? 14.501 -14.369 -20.545 1.00 62.09 96 PRO A CA 1
ATOM 734 C C . PRO A 1 96 ? 12.994 -14.642 -20.643 1.00 62.09 96 PRO A C 1
ATOM 736 O O . PRO A 1 96 ? 12.175 -13.833 -20.209 1.00 62.09 96 PRO A O 1
ATOM 739 N N . GLN A 1 97 ? 12.641 -15.797 -21.204 1.00 59.28 97 GLN A N 1
ATOM 740 C CA . GLN A 1 97 ? 11.256 -16.243 -21.348 1.00 59.28 97 GLN A CA 1
ATOM 741 C C . GLN A 1 97 ? 10.765 -16.952 -20.077 1.00 59.28 97 GLN A C 1
ATOM 743 O O . GLN A 1 97 ? 11.544 -17.595 -19.365 1.00 59.28 97 GLN A O 1
ATOM 748 N N . ALA A 1 98 ? 9.465 -16.846 -19.797 1.00 60.41 98 ALA A N 1
ATOM 749 C CA . ALA A 1 98 ? 8.816 -17.625 -18.748 1.00 60.41 98 ALA A CA 1
ATOM 750 C C . ALA A 1 98 ? 8.728 -19.099 -19.169 1.00 60.41 98 ALA A C 1
ATOM 752 O O . ALA A 1 98 ? 8.531 -19.400 -20.345 1.00 60.41 98 ALA A O 1
ATOM 753 N N . ARG A 1 99 ? 8.848 -20.018 -18.203 1.00 61.19 99 ARG A N 1
ATOM 754 C CA . ARG A 1 99 ? 8.586 -21.454 -18.425 1.00 61.19 99 ARG A CA 1
ATOM 755 C C . ARG A 1 99 ? 7.098 -21.800 -18.308 1.00 61.19 99 ARG A C 1
ATOM 757 O O . ARG A 1 99 ? 6.667 -22.821 -18.830 1.00 61.19 99 ARG A O 1
ATOM 764 N N . VAL A 1 100 ? 6.342 -20.947 -17.622 1.00 72.44 100 VAL A N 1
ATOM 765 C CA . VAL A 1 100 ? 4.898 -21.049 -17.385 1.00 72.44 100 VAL A CA 1
ATOM 766 C C . VAL A 1 100 ? 4.189 -19.946 -18.177 1.00 72.44 100 VAL A C 1
ATOM 768 O O . VAL A 1 100 ? 4.814 -18.974 -18.611 1.00 72.44 100 VAL A O 1
ATOM 771 N N . LYS A 1 101 ? 2.879 -20.093 -18.388 1.00 75.75 101 LYS A N 1
ATOM 772 C CA . LYS A 1 101 ? 2.042 -19.087 -19.048 1.00 75.75 101 LYS A CA 1
ATOM 773 C C . LYS A 1 101 ? 2.168 -17.722 -18.352 1.00 75.75 101 LYS A C 1
ATOM 775 O O . LYS A 1 101 ? 2.201 -17.636 -17.128 1.00 75.75 101 LYS A O 1
ATOM 780 N N . VAL A 1 102 ? 2.220 -16.670 -19.163 1.00 82.00 102 VAL A N 1
ATOM 781 C CA . VAL A 1 102 ? 2.132 -15.263 -18.745 1.00 82.00 102 VAL A CA 1
ATOM 782 C C . VAL A 1 102 ? 0.827 -14.666 -19.281 1.00 82.00 102 VAL A C 1
ATOM 784 O O . VAL A 1 102 ? 0.360 -15.111 -20.339 1.00 82.00 102 VAL A O 1
ATOM 787 N N . PRO A 1 103 ? 0.237 -13.661 -18.614 1.00 86.38 103 PRO A N 1
ATOM 788 C CA . PRO A 1 103 ? -0.988 -13.045 -19.090 1.00 86.38 103 PRO A CA 1
ATOM 789 C C . PRO A 1 103 ? -0.666 -12.188 -20.316 1.00 86.38 103 PRO A C 1
ATOM 791 O O . PRO A 1 103 ? 0.317 -11.441 -20.342 1.00 86.38 103 PRO A O 1
ATOM 794 N N . ASP A 1 104 ? -1.497 -12.280 -21.353 1.00 88.31 104 ASP A N 1
ATOM 795 C CA . ASP A 1 104 ? -1.383 -11.368 -22.486 1.00 88.31 104 ASP A CA 1
ATOM 796 C C . ASP A 1 104 ? -1.846 -9.945 -22.102 1.00 88.31 104 ASP A C 1
ATOM 798 O O . ASP A 1 104 ? -2.426 -9.698 -21.040 1.00 88.31 104 ASP A O 1
ATOM 802 N N . ARG A 1 105 ? -1.595 -8.971 -22.984 1.00 87.81 105 ARG A N 1
ATOM 803 C CA . ARG A 1 105 ? -1.978 -7.571 -22.737 1.00 87.81 105 ARG A CA 1
ATOM 804 C C . ARG A 1 105 ? -3.486 -7.377 -22.566 1.00 87.81 105 ARG A C 1
ATOM 806 O O . ARG A 1 105 ? -3.886 -6.508 -21.800 1.00 87.81 105 ARG A O 1
ATOM 813 N N . ARG A 1 106 ? -4.317 -8.140 -23.280 1.00 92.06 106 ARG A N 1
ATOM 814 C CA . ARG A 1 106 ? -5.780 -8.037 -23.201 1.00 92.06 106 ARG A CA 1
ATOM 815 C C . ARG A 1 106 ? -6.264 -8.544 -21.846 1.00 92.06 106 ARG A C 1
ATOM 817 O O . ARG A 1 106 ? -7.100 -7.885 -21.238 1.00 92.06 106 ARG A O 1
ATOM 824 N N . ARG A 1 107 ? -5.708 -9.656 -21.356 1.00 92.56 107 ARG A N 1
ATOM 825 C CA . ARG A 1 107 ? -5.964 -10.191 -20.012 1.00 92.56 107 ARG A CA 1
ATOM 826 C C . ARG A 1 107 ? -5.564 -9.186 -18.931 1.00 92.56 107 ARG A C 1
ATOM 828 O O . ARG A 1 107 ? -6.396 -8.844 -18.096 1.00 92.56 107 ARG A O 1
ATOM 835 N N . LEU A 1 108 ? -4.346 -8.643 -19.026 1.00 91.56 108 LEU A N 1
ATOM 836 C CA . LEU A 1 108 ? -3.828 -7.631 -18.102 1.00 91.56 108 LEU A CA 1
ATOM 837 C C . LEU A 1 108 ? -4.749 -6.399 -18.023 1.00 91.56 108 LEU A C 1
ATOM 839 O O . LEU A 1 108 ? -5.146 -5.992 -16.934 1.00 91.56 108 LEU A O 1
ATOM 843 N N . TYR A 1 109 ? -5.132 -5.824 -19.168 1.00 93.81 109 TYR A N 1
ATOM 844 C CA . TYR A 1 109 ? -6.022 -4.660 -19.189 1.00 93.81 109 TYR A CA 1
ATOM 845 C C . TYR A 1 109 ? -7.463 -4.985 -18.772 1.00 93.81 109 TYR A C 1
ATOM 847 O O . TYR A 1 109 ? -8.129 -4.108 -18.227 1.00 93.81 109 TYR A O 1
ATOM 855 N N . ALA A 1 110 ? -7.943 -6.218 -18.967 1.00 95.38 110 ALA A N 1
ATOM 856 C CA . ALA A 1 110 ? -9.257 -6.635 -18.479 1.00 95.38 110 ALA A CA 1
ATOM 857 C C . ALA A 1 110 ? -9.302 -6.680 -16.942 1.00 95.38 110 ALA A C 1
ATOM 859 O O . ALA A 1 110 ? -10.205 -6.096 -16.350 1.00 95.38 110 ALA A O 1
ATOM 860 N N . ASP A 1 111 ? -8.303 -7.280 -16.287 1.00 95.31 111 ASP A N 1
ATOM 861 C CA . ASP A 1 111 ? -8.244 -7.315 -14.816 1.00 95.31 111 ASP A CA 1
ATOM 862 C C . ASP A 1 111 ? -7.962 -5.931 -14.209 1.00 95.31 111 ASP A C 1
ATOM 864 O O . ASP A 1 111 ? -8.485 -5.598 -13.143 1.00 95.31 111 ASP A O 1
ATOM 868 N N . MET A 1 112 ? -7.211 -5.078 -14.914 1.00 96.62 112 MET A N 1
ATOM 869 C CA . MET A 1 112 ? -7.062 -3.666 -14.550 1.00 96.62 112 MET A CA 1
ATOM 870 C C . MET A 1 112 ? -8.401 -2.911 -14.656 1.00 96.62 112 MET A C 1
ATOM 872 O O . MET A 1 112 ? -8.736 -2.125 -13.772 1.00 96.62 112 MET A O 1
ATOM 876 N N . ALA A 1 113 ? -9.210 -3.173 -15.689 1.00 96.62 113 ALA A N 1
ATOM 877 C CA . ALA A 1 113 ? -10.546 -2.591 -15.816 1.00 96.62 113 ALA A CA 1
ATOM 878 C C . ALA A 1 113 ? -11.498 -3.072 -14.705 1.00 96.62 113 ALA A C 1
ATOM 880 O O . ALA A 1 113 ? -12.239 -2.256 -14.162 1.00 96.62 113 ALA A O 1
ATOM 881 N N . VAL A 1 114 ? -11.435 -4.349 -14.306 1.00 97.56 114 VAL A N 1
ATOM 882 C CA . VAL A 1 114 ? -12.195 -4.886 -13.157 1.00 97.56 114 VAL A CA 1
ATOM 883 C C . VAL A 1 114 ? -11.807 -4.181 -11.850 1.00 97.56 114 VAL A C 1
ATOM 885 O O . VAL A 1 114 ? -12.686 -3.850 -11.053 1.00 97.56 114 VAL A O 1
ATOM 888 N N . LEU A 1 115 ? -10.518 -3.887 -11.636 1.00 97.94 115 LEU A N 1
ATOM 889 C CA . LEU A 1 115 ? -10.062 -3.096 -10.486 1.00 97.94 115 LEU A CA 1
ATOM 890 C C . LEU A 1 115 ? -10.692 -1.693 -10.474 1.00 97.94 115 LEU A C 1
ATOM 892 O O . LEU A 1 115 ? -11.278 -1.309 -9.463 1.00 97.94 115 LEU A O 1
ATOM 896 N N . PHE A 1 116 ? -10.613 -0.948 -11.582 1.00 98.00 116 PHE A N 1
ATOM 897 C CA . PHE A 1 116 ? -11.189 0.402 -11.671 1.00 98.00 116 PHE A CA 1
ATOM 898 C C . PHE A 1 116 ? -12.725 0.401 -11.577 1.00 98.00 116 PHE A C 1
ATOM 900 O O . PHE A 1 116 ? -13.295 1.280 -10.936 1.00 98.00 116 PHE A O 1
ATOM 907 N N . GLN A 1 117 ? -13.406 -0.604 -12.140 1.00 97.62 117 GLN A N 1
ATOM 908 C CA . GLN A 1 117 ? -14.856 -0.781 -11.978 1.00 97.62 117 GLN A CA 1
ATOM 909 C C . GLN A 1 117 ? -15.244 -0.998 -10.512 1.00 97.62 117 GLN A C 1
ATOM 911 O O . GLN A 1 117 ? -16.227 -0.422 -10.052 1.00 97.62 117 GLN A O 1
ATOM 916 N N . ARG A 1 118 ? -14.470 -1.790 -9.759 1.00 97.88 118 ARG A N 1
ATOM 917 C CA . ARG A 1 118 ? -14.722 -2.023 -8.330 1.00 97.88 118 ARG A CA 1
ATOM 918 C C . ARG A 1 118 ? -14.398 -0.801 -7.467 1.00 97.88 118 ARG A C 1
ATOM 920 O O . ARG A 1 118 ? -15.151 -0.504 -6.548 1.00 97.88 118 ARG A O 1
ATOM 927 N N . ASP A 1 119 ? -13.312 -0.089 -7.761 1.00 98.00 119 ASP A N 1
ATOM 928 C CA . ASP A 1 119 ? -12.944 1.160 -7.076 1.00 98.00 119 ASP A CA 1
ATOM 929 C C . ASP A 1 119 ? -14.023 2.243 -7.289 1.00 98.00 119 ASP A C 1
ATOM 931 O O . ASP A 1 119 ? -14.476 2.847 -6.321 1.00 98.00 119 ASP A O 1
ATOM 935 N N . LEU A 1 120 ? -14.547 2.391 -8.514 1.00 97.75 120 LEU A N 1
ATOM 936 C CA . LEU A 1 120 ? -15.720 3.226 -8.812 1.00 97.75 120 LEU A CA 1
ATOM 937 C C . LEU A 1 120 ? -16.986 2.754 -8.074 1.00 97.75 120 LEU A C 1
ATOM 939 O O . LEU A 1 120 ? -17.659 3.570 -7.452 1.00 97.75 120 LEU A O 1
ATOM 943 N N . ALA A 1 121 ? -17.306 1.456 -8.097 1.00 97.06 121 ALA A N 1
ATOM 944 C CA . ALA A 1 121 ? -18.495 0.926 -7.422 1.00 97.06 121 ALA A CA 1
ATOM 945 C C . ALA A 1 121 ? -18.466 1.164 -5.899 1.00 97.06 121 ALA A C 1
ATOM 947 O O . ALA A 1 121 ? -19.504 1.425 -5.295 1.00 97.06 121 ALA A O 1
ATOM 948 N N . ASN A 1 122 ? -17.283 1.137 -5.277 1.00 97.19 122 ASN A N 1
ATOM 949 C CA . ASN A 1 122 ? -17.125 1.479 -3.863 1.00 97.19 122 ASN A CA 1
ATOM 950 C C . ASN A 1 122 ? -17.365 2.975 -3.585 1.00 97.19 122 ASN A C 1
ATOM 952 O O . ASN A 1 122 ? -17.919 3.315 -2.537 1.00 97.19 122 ASN A O 1
ATOM 956 N N . VAL A 1 123 ? -16.978 3.860 -4.514 1.00 96.81 123 VAL A N 1
ATOM 957 C CA . VAL A 1 123 ? -17.287 5.300 -4.448 1.00 96.81 123 VAL A CA 1
ATOM 958 C C . VAL A 1 123 ? -18.792 5.537 -4.605 1.00 96.81 123 VAL A C 1
ATOM 960 O O . VAL A 1 123 ? -19.375 6.283 -3.823 1.00 96.81 123 VAL A O 1
ATOM 963 N N . GLU A 1 124 ? -19.443 4.870 -5.564 1.00 95.81 124 GLU A N 1
ATOM 964 C CA . GLU A 1 124 ? -20.902 4.946 -5.764 1.00 95.81 124 GLU A CA 1
ATOM 965 C C . GLU A 1 124 ? -21.689 4.414 -4.556 1.00 95.81 124 GLU A C 1
ATOM 967 O O . GLU A 1 124 ? -22.736 4.960 -4.217 1.00 95.81 124 GLU A O 1
ATOM 972 N N . ALA A 1 125 ? -21.160 3.400 -3.864 1.00 94.38 125 ALA A N 1
ATOM 973 C CA . ALA A 1 125 ? -21.712 2.866 -2.619 1.00 94.38 125 ALA A CA 1
ATOM 974 C C . ALA A 1 125 ? -21.397 3.720 -1.368 1.00 94.38 125 ALA A C 1
ATOM 976 O O . ALA A 1 125 ? -21.765 3.334 -0.259 1.00 94.38 125 ALA A O 1
ATOM 977 N N . GLY A 1 126 ? -20.690 4.849 -1.507 1.00 93.94 126 GLY A N 1
ATOM 978 C CA . GLY A 1 126 ? -20.355 5.741 -0.391 1.00 93.94 126 GLY A CA 1
ATOM 979 C C . GLY A 1 126 ? -19.379 5.150 0.636 1.00 93.94 126 GLY A C 1
ATOM 980 O O . GLY A 1 126 ? -19.315 5.628 1.769 1.00 93.94 126 GLY A O 1
ATOM 981 N N . ILE A 1 127 ? -18.614 4.114 0.270 1.00 94.69 127 ILE A N 1
ATOM 982 C CA . ILE A 1 127 ? -17.652 3.454 1.170 1.00 94.69 127 ILE A CA 1
ATOM 983 C C . ILE A 1 127 ? -16.468 4.385 1.465 1.00 94.69 127 ILE A C 1
ATOM 985 O O . ILE A 1 127 ? -15.997 4.448 2.603 1.00 94.69 127 ILE A O 1
ATOM 989 N N . TYR A 1 128 ? -16.021 5.110 0.437 1.00 95.25 128 TYR A N 1
ATOM 990 C CA . TYR A 1 128 ? -15.030 6.186 0.469 1.00 95.25 128 TYR A CA 1
ATOM 991 C C . TYR A 1 128 ? -15.366 7.228 -0.614 1.00 95.25 128 TYR A C 1
ATOM 993 O O . TYR A 1 128 ? -16.040 6.890 -1.588 1.00 95.25 128 TYR A O 1
ATOM 1001 N N . PRO A 1 129 ? -14.944 8.498 -0.467 1.00 95.69 129 PRO A N 1
ATOM 1002 C CA . PRO A 1 129 ? -15.260 9.539 -1.439 1.00 95.69 129 PRO A CA 1
ATOM 1003 C C . PRO A 1 129 ? -14.517 9.347 -2.764 1.00 95.69 129 PRO A C 1
ATOM 1005 O O . PRO A 1 129 ? -13.570 8.567 -2.880 1.00 95.69 129 PRO A O 1
ATOM 1008 N N . LEU A 1 130 ? -14.923 10.136 -3.760 1.00 96.25 130 LEU A N 1
ATOM 1009 C CA . LEU A 1 130 ? -14.251 10.235 -5.050 1.00 96.25 130 LEU A CA 1
ATOM 1010 C C . LEU A 1 130 ? -12.753 10.567 -4.852 1.00 96.25 130 LEU A C 1
ATOM 1012 O O . LEU A 1 130 ? -12.453 11.638 -4.313 1.00 96.25 130 LEU A O 1
ATOM 1016 N N . PRO A 1 131 ? -11.816 9.705 -5.294 1.00 93.38 131 PRO A N 1
ATOM 1017 C CA . PRO A 1 131 ? -10.417 9.787 -4.884 1.00 93.38 131 PRO A CA 1
ATOM 1018 C C . PRO A 1 131 ? -9.730 11.050 -5.397 1.00 93.38 131 PRO A C 1
ATOM 1020 O O . PRO A 1 131 ? -9.944 11.468 -6.538 1.00 93.38 131 PRO A O 1
ATOM 1023 N N . ALA A 1 132 ? -8.876 11.636 -4.566 1.00 92.06 132 ALA A N 1
ATOM 1024 C CA . ALA A 1 132 ? -7.894 12.641 -4.944 1.00 92.06 132 ALA A CA 1
ATOM 1025 C C . ALA A 1 132 ? -6.501 12.091 -4.603 1.00 92.06 132 ALA A C 1
ATOM 1027 O O . ALA A 1 132 ? -6.185 11.882 -3.443 1.00 92.06 132 ALA A O 1
ATOM 1028 N N . ASP A 1 133 ? -5.670 11.802 -5.604 1.00 87.00 133 ASP A N 1
ATOM 1029 C CA . ASP A 1 133 ? -4.404 11.070 -5.401 1.00 87.00 133 ASP A CA 1
ATOM 1030 C C . ASP A 1 133 ? -3.229 11.947 -4.890 1.00 87.00 133 ASP A C 1
ATOM 1032 O O . ASP A 1 133 ? -2.142 11.435 -4.612 1.00 87.00 133 ASP A O 1
ATOM 1036 N N . HIS A 1 134 ? -3.445 13.266 -4.784 1.00 89.62 134 HIS A N 1
ATOM 1037 C CA . HIS A 1 134 ? -2.519 14.292 -4.273 1.00 89.62 134 HIS A CA 1
ATOM 1038 C C . HIS A 1 134 ? -1.053 14.168 -4.749 1.00 89.62 134 HIS A C 1
ATOM 1040 O O . HIS A 1 134 ? -0.108 14.393 -3.990 1.00 89.62 134 HIS A O 1
ATOM 1046 N N . ASP A 1 135 ? -0.835 13.866 -6.035 1.00 85.88 135 ASP A N 1
ATOM 1047 C CA . ASP A 1 135 ? 0.509 13.741 -6.632 1.00 85.88 135 ASP A CA 1
ATOM 1048 C C . ASP A 1 135 ? 1.283 15.065 -6.774 1.00 85.88 135 ASP A C 1
ATOM 1050 O O . ASP A 1 135 ? 2.446 15.058 -7.186 1.00 85.88 135 ASP A O 1
ATOM 1054 N N . GLY A 1 136 ? 0.662 16.190 -6.415 1.00 86.12 136 GLY A N 1
ATOM 1055 C CA . GLY A 1 136 ? 1.224 17.534 -6.517 1.00 86.12 136 GLY A CA 1
ATOM 1056 C C . GLY A 1 136 ? 0.784 18.278 -7.778 1.00 86.12 136 GLY A C 1
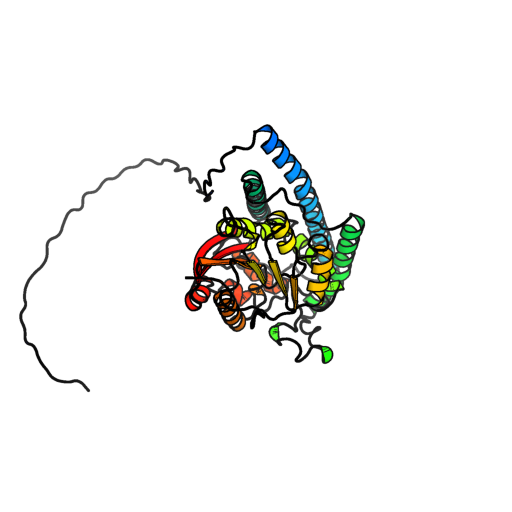ATOM 1057 O O . GLY A 1 136 ? -0.136 17.875 -8.486 1.00 86.12 136 GLY A O 1
ATOM 1058 N N . THR A 1 137 ? 1.433 19.411 -8.040 1.00 89.56 137 THR A N 1
ATOM 1059 C CA . THR A 1 137 ? 1.206 20.216 -9.248 1.00 89.56 137 THR A CA 1
ATOM 1060 C C . THR A 1 137 ? 1.915 19.600 -10.459 1.00 89.56 137 THR A C 1
ATOM 1062 O O . THR A 1 137 ? 2.822 18.779 -10.307 1.00 89.56 137 THR A O 1
ATOM 1065 N N . LEU A 1 138 ? 1.556 20.021 -11.678 1.00 89.06 138 LEU A N 1
ATOM 1066 C CA . LEU A 1 138 ? 2.190 19.517 -12.904 1.00 89.06 138 LEU A CA 1
ATOM 1067 C C . LEU A 1 138 ? 3.738 19.617 -12.886 1.00 89.06 138 LEU A C 1
ATOM 1069 O O . LEU A 1 138 ? 4.374 18.620 -13.226 1.00 89.06 138 LEU A O 1
ATOM 1073 N N . PRO A 1 139 ? 4.379 20.711 -12.413 1.00 92.81 139 PRO A N 1
ATOM 1074 C CA . PRO A 1 139 ? 5.836 20.753 -12.236 1.00 92.81 139 PRO A CA 1
ATOM 1075 C C . PRO A 1 139 ? 6.399 19.674 -11.295 1.00 92.81 139 PRO A C 1
ATOM 1077 O O . PRO A 1 139 ? 7.465 19.127 -11.569 1.00 92.81 139 PRO A O 1
ATOM 1080 N N . VAL A 1 140 ? 5.685 19.317 -10.218 1.00 89.19 140 VAL A N 1
ATOM 1081 C CA . VAL A 1 140 ? 6.098 18.239 -9.297 1.00 89.19 140 VAL A CA 1
ATOM 1082 C C . VAL A 1 140 ? 6.030 16.881 -9.996 1.00 89.19 140 VAL A C 1
ATOM 1084 O O . VAL A 1 140 ? 6.983 16.105 -9.920 1.00 89.19 140 VAL A O 1
ATOM 1087 N N . VAL A 1 141 ? 4.946 16.611 -10.730 1.00 89.38 141 VAL A N 1
ATOM 1088 C CA . VAL A 1 141 ? 4.782 15.371 -11.508 1.00 89.38 141 VAL A CA 1
ATOM 1089 C C . VAL A 1 141 ? 5.848 15.262 -12.605 1.00 89.38 141 VAL A C 1
ATOM 1091 O O . VAL A 1 141 ? 6.448 14.200 -12.773 1.00 89.38 141 VAL A O 1
ATOM 1094 N N . LEU A 1 142 ? 6.156 16.360 -13.303 1.00 91.69 142 LEU A N 1
ATOM 1095 C CA . LEU A 1 142 ? 7.227 16.419 -14.304 1.00 91.69 142 LEU A CA 1
ATOM 1096 C C . LEU A 1 142 ? 8.614 16.192 -13.684 1.00 91.69 142 LEU A C 1
ATOM 1098 O O . LEU A 1 142 ? 9.394 15.411 -14.225 1.00 91.69 142 LEU A O 1
ATOM 1102 N N . ASN A 1 143 ? 8.919 16.793 -12.529 1.00 91.12 143 ASN A N 1
ATOM 1103 C CA . ASN A 1 143 ? 10.198 16.566 -11.850 1.00 91.12 143 ASN A CA 1
ATOM 1104 C C . ASN A 1 143 ? 10.346 15.115 -11.355 1.00 91.12 143 ASN A C 1
ATOM 1106 O O . ASN A 1 143 ? 11.389 14.504 -11.570 1.00 91.12 143 ASN A O 1
ATOM 1110 N N . ARG A 1 144 ? 9.296 14.524 -10.768 1.00 89.62 144 ARG A N 1
ATOM 1111 C CA . ARG A 1 144 ? 9.283 13.095 -10.395 1.00 89.62 144 ARG A CA 1
ATOM 1112 C C . ARG A 1 144 ? 9.478 12.183 -11.616 1.00 89.62 144 ARG A C 1
ATOM 1114 O O . ARG A 1 144 ? 10.222 11.207 -11.547 1.00 89.62 144 ARG A O 1
ATOM 1121 N N . SER A 1 145 ? 8.890 12.550 -12.756 1.00 91.06 145 SER A N 1
ATOM 1122 C CA . SER A 1 145 ? 9.072 11.852 -14.038 1.00 91.06 145 SER A CA 1
ATOM 1123 C C . SER A 1 145 ? 10.514 11.958 -14.559 1.00 91.06 145 SER A C 1
ATOM 1125 O O . SER A 1 145 ? 11.079 10.961 -15.005 1.00 91.06 145 SER A O 1
ATOM 1127 N N . ARG A 1 146 ? 11.153 13.132 -14.440 1.00 91.75 146 ARG A N 1
ATOM 1128 C CA . ARG A 1 146 ? 12.581 13.328 -14.748 1.00 91.75 146 ARG A CA 1
ATOM 1129 C C . ARG A 1 146 ? 13.468 12.429 -13.877 1.00 91.75 146 ARG A C 1
ATOM 1131 O O . ARG A 1 146 ? 14.254 11.663 -14.424 1.00 91.75 146 ARG A O 1
ATOM 1138 N N . LEU A 1 147 ? 13.279 12.454 -12.553 1.00 87.56 147 LEU A N 1
ATOM 1139 C CA . LEU A 1 147 ? 14.026 11.614 -11.602 1.00 87.56 147 LEU A CA 1
ATOM 1140 C C . LEU A 1 147 ? 13.874 10.110 -11.892 1.00 87.56 147 LEU A C 1
ATOM 1142 O O . LEU A 1 147 ? 14.824 9.348 -11.724 1.00 87.56 147 LEU A O 1
ATOM 1146 N N . PHE A 1 148 ? 12.696 9.678 -12.355 1.00 88.31 148 PHE A N 1
ATOM 1147 C CA . PHE A 1 148 ? 12.468 8.309 -12.820 1.00 88.31 148 PHE A CA 1
ATOM 1148 C C . PHE A 1 148 ? 13.325 7.957 -14.045 1.00 88.31 148 PHE A C 1
ATOM 1150 O O . PHE A 1 148 ? 13.994 6.925 -14.039 1.00 88.31 148 PHE A O 1
ATOM 1157 N N . PHE A 1 149 ? 13.325 8.799 -15.085 1.00 87.75 149 PHE A N 1
ATOM 1158 C CA . PHE A 1 149 ? 14.095 8.535 -16.306 1.00 87.75 149 PHE A CA 1
ATOM 1159 C C . PHE A 1 149 ? 15.614 8.633 -16.094 1.00 87.75 149 PHE A C 1
ATOM 1161 O O . PHE A 1 149 ? 16.352 7.870 -16.718 1.00 87.75 149 PHE A O 1
ATOM 1168 N N . GLU A 1 150 ? 16.075 9.510 -15.199 1.00 86.25 150 GLU A N 1
ATOM 1169 C CA . GLU A 1 150 ? 17.493 9.666 -14.842 1.00 86.25 150 GLU A CA 1
ATOM 1170 C C . GLU A 1 150 ? 18.080 8.441 -14.126 1.00 86.25 150 GLU A C 1
ATOM 1172 O O . GLU A 1 150 ? 19.252 8.141 -14.324 1.00 86.25 150 GLU A O 1
ATOM 1177 N N . ASP A 1 151 ? 17.285 7.688 -13.356 1.00 82.38 151 ASP A N 1
ATOM 1178 C CA . ASP A 1 151 ? 17.749 6.470 -12.666 1.00 82.38 151 ASP A CA 1
ATOM 1179 C C . ASP A 1 151 ? 17.829 5.240 -13.593 1.00 82.38 151 ASP A C 1
ATOM 1181 O O . ASP A 1 151 ? 18.497 4.257 -13.269 1.00 82.38 151 ASP A O 1
ATOM 1185 N N . LEU A 1 152 ? 17.164 5.257 -14.760 1.00 80.12 152 LEU A N 1
ATOM 1186 C CA . LEU A 1 152 ? 17.089 4.088 -15.652 1.00 80.12 152 LEU A CA 1
ATOM 1187 C C . LEU A 1 152 ? 18.457 3.549 -16.124 1.00 80.12 152 LEU A C 1
ATOM 1189 O O . LEU A 1 152 ? 18.600 2.321 -16.166 1.00 80.12 152 LEU A O 1
ATOM 1193 N N . PRO A 1 153 ? 19.464 4.377 -16.481 1.00 77.00 153 PRO A N 1
ATOM 1194 C CA . PRO A 1 153 ? 20.788 3.879 -16.851 1.00 77.00 153 PRO A CA 1
ATOM 1195 C C . PRO A 1 153 ? 21.491 3.167 -15.689 1.00 77.00 153 PRO A C 1
ATOM 1197 O O . PRO A 1 153 ? 22.113 2.128 -15.906 1.00 77.00 153 PRO A O 1
ATOM 1200 N N . ASP A 1 154 ? 21.355 3.666 -14.458 1.00 72.06 154 ASP A N 1
ATOM 1201 C CA . ASP A 1 154 ? 21.957 3.051 -13.269 1.00 72.06 154 ASP A CA 1
ATOM 1202 C C . ASP A 1 154 ? 21.238 1.778 -12.835 1.00 72.06 154 ASP A C 1
ATOM 1204 O O . ASP A 1 154 ? 21.888 0.769 -12.555 1.00 72.06 154 ASP A O 1
ATOM 1208 N N . VAL A 1 155 ? 19.904 1.761 -12.893 1.00 71.25 155 VAL A N 1
ATOM 1209 C CA . VAL A 1 155 ? 19.105 0.536 -12.743 1.00 71.25 155 VAL A CA 1
ATOM 1210 C C . VAL A 1 155 ? 19.542 -0.524 -13.762 1.00 71.25 155 VAL A C 1
ATOM 1212 O O . VAL A 1 155 ? 19.668 -1.698 -13.410 1.00 71.25 155 VAL A O 1
ATOM 1215 N N . HIS A 1 156 ? 19.825 -0.141 -15.013 1.00 69.38 156 HIS A N 1
ATOM 1216 C CA . HIS A 1 156 ? 20.309 -1.078 -16.029 1.00 69.38 156 HIS A CA 1
ATOM 1217 C C . HIS A 1 156 ? 21.723 -1.598 -15.721 1.00 69.38 156 HIS A C 1
ATOM 1219 O O . HIS A 1 156 ?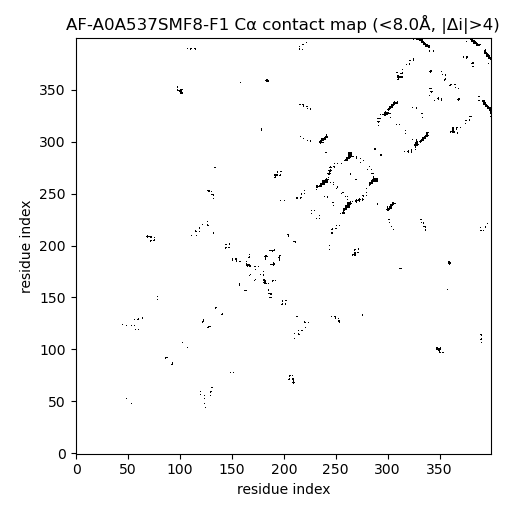 21.912 -2.815 -15.676 1.00 69.38 156 HIS A O 1
ATOM 1225 N N . ARG A 1 157 ? 22.678 -0.711 -15.398 1.00 68.69 157 ARG A N 1
ATOM 1226 C CA . ARG A 1 157 ? 24.043 -1.090 -14.980 1.00 68.69 157 ARG A CA 1
ATOM 1227 C C . ARG A 1 157 ? 24.044 -2.034 -13.771 1.00 68.69 157 ARG A C 1
ATOM 1229 O O . ARG A 1 157 ? 24.788 -3.016 -13.756 1.00 68.69 157 ARG A O 1
ATOM 1236 N N . ARG A 1 158 ? 23.201 -1.777 -12.762 1.00 70.44 158 ARG A N 1
ATOM 1237 C CA . ARG A 1 158 ? 23.075 -2.634 -11.566 1.00 70.44 158 ARG A CA 1
ATOM 1238 C C . ARG A 1 158 ? 22.487 -4.009 -11.888 1.00 70.44 158 ARG A C 1
ATOM 1240 O O . ARG A 1 158 ? 22.984 -5.007 -11.366 1.00 70.44 158 ARG A O 1
ATOM 1247 N N . ARG A 1 159 ? 21.496 -4.085 -12.788 1.00 66.31 159 ARG A N 1
ATOM 1248 C CA . ARG A 1 159 ? 20.925 -5.358 -13.281 1.00 66.31 159 ARG A CA 1
ATOM 1249 C C . ARG A 1 159 ? 21.967 -6.241 -13.964 1.00 66.31 159 ARG A C 1
ATOM 1251 O O . ARG A 1 159 ? 21.966 -7.449 -13.745 1.00 66.31 159 ARG A O 1
ATOM 1258 N N . GLU A 1 160 ? 22.863 -5.650 -14.752 1.00 63.34 160 GLU A N 1
ATOM 1259 C CA . GLU A 1 160 ? 23.962 -6.370 -15.410 1.00 63.34 160 GLU A CA 1
ATOM 1260 C C . GLU A 1 160 ? 25.012 -6.858 -14.406 1.00 63.34 160 GLU A C 1
ATOM 1262 O O . GLU A 1 160 ? 25.401 -8.025 -14.431 1.00 63.34 160 GLU A O 1
ATOM 1267 N N . ARG A 1 161 ? 25.441 -5.982 -13.489 1.00 60.75 161 ARG A N 1
ATOM 1268 C CA . ARG A 1 161 ? 26.517 -6.267 -12.523 1.00 60.75 161 ARG A CA 1
ATOM 1269 C C . ARG A 1 161 ? 26.087 -7.117 -11.323 1.00 60.75 161 ARG A C 1
ATOM 1271 O O . ARG A 1 161 ? 26.951 -7.583 -10.589 1.00 60.75 161 ARG A O 1
ATOM 1278 N N . ARG A 1 162 ? 24.778 -7.320 -11.116 1.00 59.91 162 ARG A N 1
ATOM 1279 C CA . ARG A 1 162 ? 24.188 -7.949 -9.913 1.00 59.91 162 ARG A CA 1
ATOM 1280 C C . ARG A 1 162 ? 24.660 -7.296 -8.604 1.00 59.91 162 ARG A C 1
ATOM 1282 O O . ARG A 1 162 ? 24.862 -7.982 -7.604 1.00 59.91 162 ARG A O 1
ATOM 1289 N N . ASP A 1 163 ? 24.829 -5.975 -8.614 1.00 59.62 163 ASP A N 1
ATOM 1290 C CA . ASP A 1 163 ? 25.253 -5.220 -7.434 1.00 59.62 163 ASP A CA 1
ATOM 1291 C C . ASP A 1 163 ? 24.053 -4.892 -6.530 1.00 59.62 163 ASP A C 1
ATOM 1293 O O . ASP A 1 163 ? 23.116 -4.189 -6.923 1.00 59.62 163 ASP A O 1
ATOM 1297 N N . VAL A 1 164 ? 24.071 -5.465 -5.324 1.00 55.84 164 VAL A N 1
ATOM 1298 C CA . VAL A 1 164 ? 22.905 -5.572 -4.429 1.00 55.84 164 VAL A CA 1
ATOM 1299 C C . VAL A 1 164 ? 23.178 -5.105 -2.994 1.00 55.84 164 VAL A C 1
ATOM 1301 O O . VAL A 1 164 ? 22.249 -5.035 -2.192 1.00 55.84 164 VAL A O 1
ATOM 1304 N N . ARG A 1 165 ? 24.429 -4.759 -2.649 1.00 55.91 165 ARG A N 1
ATOM 1305 C CA . ARG A 1 165 ? 24.847 -4.413 -1.270 1.00 55.91 165 ARG A CA 1
ATOM 1306 C C . ARG A 1 165 ? 25.224 -2.939 -1.071 1.00 55.91 165 ARG A C 1
ATOM 1308 O O . ARG A 1 165 ? 25.800 -2.603 -0.044 1.00 55.91 165 ARG A O 1
ATOM 1315 N N . GLN A 1 166 ? 24.875 -2.060 -2.013 1.00 55.12 166 GLN A N 1
ATOM 1316 C CA . GLN A 1 166 ? 25.277 -0.643 -2.005 1.00 55.12 166 GLN A CA 1
ATOM 1317 C C . GLN A 1 166 ? 24.901 0.113 -0.712 1.00 55.12 166 GLN A C 1
ATOM 1319 O O . GLN A 1 166 ? 25.631 1.002 -0.290 1.00 55.12 166 GLN A O 1
ATOM 1324 N N . VAL A 1 167 ? 23.785 -0.248 -0.070 1.00 57.78 167 VAL A N 1
ATOM 1325 C CA . VAL A 1 167 ? 23.305 0.376 1.178 1.00 57.78 167 VAL A CA 1
ATOM 1326 C C . VAL A 1 167 ? 23.882 -0.230 2.468 1.00 57.78 167 VAL A C 1
ATOM 1328 O O . VAL A 1 167 ? 23.539 0.242 3.546 1.00 57.78 167 VAL A O 1
ATOM 1331 N N . LEU A 1 168 ? 24.748 -1.252 2.398 1.00 58.56 168 LEU A N 1
ATOM 1332 C CA . LEU A 1 168 ? 25.450 -1.806 3.566 1.00 58.56 168 LEU A CA 1
ATOM 1333 C C . LEU A 1 168 ? 26.801 -1.098 3.761 1.00 58.56 168 LEU A C 1
ATOM 1335 O O . LEU A 1 168 ? 27.866 -1.650 3.483 1.00 58.56 168 LEU A O 1
ATOM 1339 N N . THR A 1 169 ? 26.737 0.136 4.249 1.00 62.75 169 THR A N 1
ATOM 1340 C CA . THR A 1 169 ? 27.897 0.968 4.608 1.00 62.75 169 THR A CA 1
ATOM 1341 C C . THR A 1 169 ? 28.269 0.812 6.087 1.00 62.75 169 THR A C 1
ATOM 1343 O O . THR A 1 169 ? 27.528 0.213 6.872 1.00 62.75 169 THR A O 1
ATOM 1346 N N . GLU A 1 170 ? 29.412 1.363 6.504 1.00 59.53 170 GLU A N 1
ATOM 1347 C CA . GLU A 1 170 ? 29.770 1.432 7.930 1.00 59.53 170 GLU A CA 1
ATOM 1348 C C . GLU A 1 170 ? 28.770 2.292 8.720 1.00 59.53 170 GLU A C 1
ATOM 1350 O O . GLU A 1 170 ? 28.332 1.883 9.793 1.00 59.53 170 GLU A O 1
ATOM 1355 N N . ASP A 1 171 ? 28.288 3.395 8.135 1.00 60.81 171 ASP A N 1
ATOM 1356 C CA . ASP A 1 171 ? 27.304 4.298 8.752 1.00 60.81 171 ASP A CA 1
ATOM 1357 C C . ASP A 1 171 ? 25.928 3.673 9.014 1.00 60.81 171 ASP A C 1
ATOM 1359 O O . ASP A 1 171 ? 25.156 4.193 9.823 1.00 60.81 171 ASP A O 1
ATOM 1363 N N . THR A 1 172 ? 25.580 2.600 8.303 1.00 63.78 172 THR A N 1
ATOM 1364 C CA . THR A 1 172 ? 24.248 1.969 8.332 1.00 63.78 172 THR A CA 1
ATOM 1365 C C . THR A 1 172 ? 24.241 0.635 9.076 1.00 63.78 172 THR A C 1
ATOM 1367 O O . THR A 1 172 ? 23.212 0.245 9.640 1.00 63.78 172 THR A O 1
ATOM 1370 N N . ARG A 1 173 ? 25.388 -0.054 9.132 1.00 65.56 173 ARG A N 1
ATOM 1371 C CA . ARG A 1 173 ? 25.572 -1.316 9.859 1.00 65.56 173 ARG A CA 1
ATOM 1372 C C . ARG A 1 173 ? 25.205 -1.152 11.341 1.00 65.56 173 ARG A C 1
ATOM 1374 O O . ARG A 1 173 ? 25.569 -0.180 11.990 1.00 65.56 173 ARG A O 1
ATOM 1381 N N . GLY A 1 174 ? 24.452 -2.109 11.885 1.00 67.81 174 GLY A N 1
ATOM 1382 C CA . GLY A 1 174 ? 24.033 -2.118 13.295 1.00 67.81 174 GLY A CA 1
ATOM 1383 C C . GLY A 1 174 ? 22.857 -1.192 13.649 1.00 67.81 174 GLY A C 1
ATOM 1384 O O . GLY A 1 174 ? 22.187 -1.448 14.643 1.00 67.81 174 GLY A O 1
ATOM 1385 N N . LYS A 1 175 ? 22.534 -0.180 12.827 1.00 73.44 175 LYS A N 1
ATOM 1386 C CA . LYS A 1 175 ? 21.356 0.697 13.026 1.00 73.44 175 LYS A CA 1
ATOM 1387 C C . LYS A 1 175 ? 20.049 0.096 12.486 1.00 73.44 175 LYS A C 1
ATOM 1389 O O . LYS A 1 175 ? 18.961 0.543 12.841 1.00 73.44 175 LYS A O 1
ATOM 1394 N N . ARG A 1 176 ? 20.146 -0.904 11.604 1.00 80.31 176 ARG A N 1
ATOM 1395 C CA . ARG A 1 176 ? 19.024 -1.589 10.937 1.00 80.31 176 ARG A CA 1
ATOM 1396 C C . ARG A 1 176 ? 19.255 -3.104 10.902 1.00 80.31 176 ARG A C 1
ATOM 1398 O O . ARG A 1 176 ? 20.410 -3.531 10.920 1.00 80.31 176 ARG A O 1
ATOM 1405 N N . PRO A 1 177 ? 18.194 -3.923 10.775 1.00 81.69 177 PRO A N 1
ATOM 1406 C CA . PRO A 1 177 ? 18.340 -5.348 10.502 1.00 81.69 177 PRO A CA 1
ATOM 1407 C C . PRO A 1 177 ? 19.103 -5.604 9.194 1.00 81.69 177 PRO A C 1
ATOM 1409 O O . PRO A 1 177 ? 18.855 -4.951 8.182 1.00 81.69 177 PRO A O 1
ATOM 1412 N N . ASN A 1 178 ? 19.981 -6.610 9.171 1.00 79.69 178 ASN A N 1
ATOM 1413 C CA . ASN A 1 178 ? 20.804 -6.916 7.990 1.00 79.69 178 ASN A CA 1
ATOM 1414 C C . ASN A 1 178 ? 19.981 -7.256 6.730 1.00 79.69 178 ASN A C 1
ATOM 1416 O O . ASN A 1 178 ? 20.454 -7.027 5.623 1.00 79.69 178 ASN A O 1
ATOM 1420 N N . TYR A 1 179 ? 18.753 -7.772 6.877 1.00 79.69 179 TYR A N 1
ATOM 1421 C CA . TYR A 1 179 ? 17.855 -8.049 5.745 1.00 79.69 179 TYR A CA 1
ATOM 1422 C C . TYR A 1 179 ? 17.281 -6.778 5.092 1.00 79.69 179 TYR A C 1
ATOM 1424 O O . TYR A 1 179 ? 16.728 -6.847 3.999 1.00 79.69 179 TYR A O 1
ATOM 1432 N N . TYR A 1 180 ? 17.382 -5.628 5.759 1.00 78.19 180 TYR A N 1
ATOM 1433 C CA . TYR A 1 180 ? 16.914 -4.336 5.261 1.00 78.19 180 TYR A CA 1
ATOM 1434 C C . TYR A 1 180 ? 18.035 -3.542 4.569 1.00 78.19 180 TYR A C 1
ATOM 1436 O O . TYR A 1 180 ? 17.772 -2.712 3.704 1.00 78.19 180 TYR A O 1
ATOM 1444 N N . LEU A 1 181 ? 19.298 -3.826 4.905 1.00 73.56 181 LEU A N 1
ATOM 1445 C CA . LEU A 1 181 ? 20.485 -3.192 4.322 1.00 73.56 181 LEU A CA 1
ATOM 1446 C C . LEU A 1 181 ? 20.909 -3.866 3.004 1.00 73.56 181 LEU A C 1
ATOM 1448 O O . LEU A 1 181 ? 22.043 -4.318 2.843 1.00 73.56 181 LEU A O 1
ATOM 1452 N N . GLN A 1 182 ? 19.985 -3.916 2.047 1.00 68.56 182 GLN A N 1
ATOM 1453 C CA . GLN A 1 182 ? 20.235 -4.327 0.663 1.00 68.56 182 GLN A CA 1
ATOM 1454 C C . GLN A 1 182 ? 19.438 -3.453 -0.312 1.00 68.56 182 GLN A C 1
ATOM 1456 O O . GLN A 1 182 ? 18.487 -2.776 0.079 1.00 68.56 182 GLN A O 1
ATOM 1461 N N . ASN A 1 183 ? 19.839 -3.434 -1.583 1.00 60.72 183 ASN A N 1
ATOM 1462 C CA . ASN A 1 183 ? 19.064 -2.752 -2.615 1.00 60.72 183 ASN A CA 1
ATOM 1463 C C . ASN A 1 183 ? 17.783 -3.546 -2.898 1.00 60.72 183 ASN A C 1
ATOM 1465 O O . ASN A 1 183 ? 17.849 -4.750 -3.121 1.00 60.72 183 ASN A O 1
ATOM 1469 N N . PHE A 1 184 ? 16.649 -2.857 -2.975 1.00 60.03 184 PHE A N 1
ATOM 1470 C CA . PHE A 1 184 ? 15.371 -3.401 -3.439 1.00 60.03 184 PHE A CA 1
ATOM 1471 C C . PHE A 1 184 ? 15.009 -2.744 -4.781 1.00 60.03 184 PHE A C 1
ATOM 1473 O O . PHE A 1 184 ? 15.459 -1.631 -5.070 1.00 60.03 184 PHE A O 1
ATOM 1480 N N . HIS A 1 185 ? 14.298 -3.461 -5.654 1.00 61.44 185 HIS A N 1
ATOM 1481 C CA . HIS A 1 185 ? 13.916 -3.038 -7.018 1.00 61.44 185 HIS A CA 1
ATOM 1482 C C . HIS A 1 185 ? 15.076 -2.587 -7.959 1.00 61.44 185 HIS A C 1
ATOM 1484 O O . HIS A 1 185 ? 14.836 -2.061 -9.051 1.00 61.44 185 HIS A O 1
ATOM 1490 N N . PHE A 1 186 ? 16.346 -2.800 -7.570 1.00 55.50 186 PHE A N 1
ATOM 1491 C CA . PHE A 1 186 ? 17.559 -2.143 -8.107 1.00 55.50 186 PHE A CA 1
ATOM 1492 C C . PHE A 1 186 ? 17.566 -0.596 -8.017 1.00 55.50 186 PHE A C 1
ATOM 1494 O O . PHE A 1 186 ? 18.308 0.063 -8.757 1.00 55.50 186 PHE A O 1
ATOM 1501 N N . GLN A 1 187 ? 16.757 -0.012 -7.133 1.00 63.72 187 GLN A N 1
ATOM 1502 C CA . GLN A 1 187 ? 16.577 1.433 -6.968 1.00 63.72 187 GLN A CA 1
ATOM 1503 C C . GLN A 1 187 ? 17.789 2.084 -6.275 1.00 63.72 187 GLN A C 1
ATOM 1505 O O . GLN A 1 187 ? 18.329 1.543 -5.307 1.00 63.72 187 GLN A O 1
ATOM 1510 N N . SER A 1 188 ? 18.234 3.250 -6.763 1.00 68.50 188 SER A N 1
ATOM 1511 C CA . SER A 1 188 ? 19.343 3.991 -6.136 1.00 68.50 188 SER A CA 1
ATOM 1512 C C . SER A 1 188 ? 19.003 4.369 -4.693 1.00 68.50 188 SER A C 1
ATOM 1514 O O . SER A 1 188 ? 17.955 4.957 -4.450 1.00 68.50 188 SER A O 1
ATOM 1516 N N . GLY A 1 189 ? 19.899 4.060 -3.750 1.00 66.69 189 GLY A N 1
ATOM 1517 C CA . GLY A 1 189 ? 19.741 4.411 -2.333 1.00 66.69 189 GLY A CA 1
ATOM 1518 C C . GLY A 1 189 ? 18.834 3.480 -1.516 1.00 66.69 189 GLY A C 1
ATOM 1519 O O . GLY A 1 189 ? 18.670 3.712 -0.317 1.00 66.69 189 GLY A O 1
ATOM 1520 N N . GLY A 1 190 ? 18.253 2.434 -2.123 1.00 79.50 190 GLY A N 1
ATOM 1521 C CA . GLY A 1 190 ? 17.331 1.513 -1.444 1.00 79.50 190 GLY A CA 1
ATOM 1522 C C . GLY A 1 190 ? 16.216 2.262 -0.708 1.00 79.50 190 GLY A C 1
ATOM 1523 O O . GLY A 1 190 ? 15.709 3.266 -1.201 1.00 79.50 190 GLY A O 1
ATOM 1524 N N . TRP A 1 191 ? 15.874 1.843 0.508 1.00 78.44 191 TRP A N 1
ATOM 1525 C CA . TRP A 1 191 ? 14.892 2.544 1.348 1.00 78.44 191 TRP A CA 1
ATOM 1526 C C . TRP A 1 191 ? 15.489 3.694 2.185 1.00 78.44 191 TRP A C 1
ATOM 1528 O O . TRP A 1 191 ? 14.836 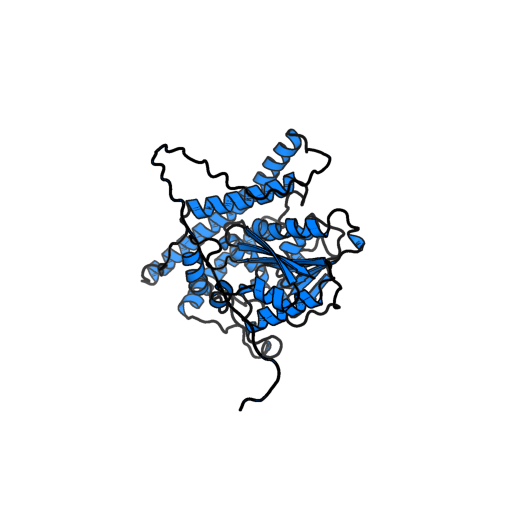4.161 3.114 1.00 78.44 191 TRP A O 1
ATOM 1538 N N . LEU A 1 192 ? 16.729 4.139 1.934 1.00 83.31 192 LEU A N 1
ATOM 1539 C CA . LEU A 1 192 ? 17.474 4.987 2.881 1.00 83.31 192 LEU A CA 1
ATOM 1540 C C . LEU A 1 192 ? 17.605 6.472 2.504 1.00 83.31 192 LEU A C 1
ATOM 1542 O O . LEU A 1 192 ? 17.918 7.262 3.391 1.00 83.31 192 LEU A O 1
ATOM 1546 N N . THR A 1 193 ? 17.386 6.876 1.245 1.00 85.31 193 THR A N 1
ATOM 1547 C CA . THR A 1 193 ? 17.657 8.267 0.805 1.00 85.31 193 THR A CA 1
ATOM 1548 C C . THR A 1 193 ? 16.403 9.040 0.363 1.00 85.31 193 THR A C 1
ATOM 1550 O O . THR A 1 193 ? 15.459 8.434 -0.158 1.00 85.31 193 THR A O 1
ATOM 1553 N N . PRO A 1 194 ? 16.357 10.380 0.532 1.00 86.75 194 PRO A N 1
ATOM 1554 C CA . PRO A 1 194 ? 15.218 11.199 0.103 1.00 86.75 194 PRO A CA 1
ATOM 1555 C C . PRO A 1 194 ? 14.938 11.126 -1.405 1.00 86.75 194 PRO A C 1
ATOM 1557 O O . PRO A 1 194 ? 13.783 11.077 -1.824 1.00 86.75 194 PRO A O 1
ATOM 1560 N N . GLU A 1 195 ? 15.978 11.055 -2.238 1.00 86.38 195 GLU A N 1
ATOM 1561 C CA . GLU A 1 195 ? 15.859 10.972 -3.702 1.00 86.38 195 GLU A CA 1
ATOM 1562 C C . GLU A 1 195 ? 15.215 9.651 -4.132 1.00 86.38 195 GLU A C 1
ATOM 1564 O O . GLU A 1 195 ? 14.546 9.593 -5.169 1.00 86.38 195 GLU A O 1
ATOM 1569 N N . SER A 1 196 ? 15.424 8.596 -3.335 1.00 87.06 196 SER A N 1
ATOM 1570 C CA . SER A 1 196 ? 14.768 7.302 -3.484 1.00 87.06 196 SER A CA 1
ATOM 1571 C C . SER A 1 196 ? 13.277 7.400 -3.142 1.00 87.06 196 SER A C 1
ATOM 1573 O O . SER A 1 196 ? 12.437 7.009 -3.953 1.00 87.06 196 SER A O 1
ATOM 1575 N N . ALA A 1 197 ? 12.924 8.008 -2.006 1.00 88.94 197 ALA A N 1
ATOM 1576 C CA . ALA A 1 197 ? 11.524 8.216 -1.628 1.00 88.94 197 ALA A CA 1
ATOM 1577 C C . ALA A 1 197 ? 10.750 9.028 -2.689 1.00 88.94 197 ALA A C 1
ATOM 1579 O O . ALA A 1 197 ? 9.662 8.633 -3.107 1.00 88.94 197 ALA A O 1
ATOM 1580 N N . GLN A 1 198 ? 11.350 10.103 -3.214 1.00 88.12 198 GLN A N 1
ATOM 1581 C CA . GLN A 1 198 ? 10.733 10.974 -4.225 1.00 88.12 198 GLN A CA 1
ATOM 1582 C C . GLN A 1 198 ? 10.460 10.290 -5.577 1.00 88.12 198 GLN A C 1
ATOM 1584 O O . GLN A 1 198 ? 9.516 10.672 -6.276 1.00 88.12 198 GLN A O 1
ATOM 1589 N N . ARG A 1 199 ? 11.275 9.299 -5.980 1.00 88.19 199 ARG A N 1
ATOM 1590 C CA . ARG A 1 199 ? 11.097 8.564 -7.253 1.00 88.19 199 ARG A CA 1
ATOM 1591 C C . ARG A 1 199 ? 10.227 7.314 -7.122 1.00 88.19 199 ARG A C 1
ATOM 1593 O O . ARG A 1 199 ? 9.623 6.908 -8.117 1.00 88.19 199 ARG A O 1
ATOM 1600 N N . TYR A 1 200 ? 10.147 6.728 -5.925 1.00 90.12 200 TYR A N 1
ATOM 1601 C CA . TYR A 1 200 ? 9.492 5.443 -5.665 1.00 90.12 200 TYR A CA 1
ATOM 1602 C C . TYR A 1 200 ? 8.063 5.365 -6.207 1.00 90.12 200 TYR A C 1
ATOM 1604 O O . TYR A 1 200 ? 7.756 4.487 -7.012 1.00 90.12 200 TYR A O 1
ATOM 1612 N N . ASP A 1 201 ? 7.205 6.326 -5.854 1.00 91.44 201 ASP A N 1
ATOM 1613 C CA . ASP A 1 201 ? 5.803 6.320 -6.290 1.00 91.44 201 ASP A CA 1
ATOM 1614 C C . ASP A 1 201 ? 5.667 6.294 -7.820 1.00 91.44 201 ASP A C 1
ATOM 1616 O O . ASP A 1 201 ? 4.780 5.635 -8.357 1.00 91.44 201 ASP A O 1
ATOM 1620 N N . THR A 1 202 ? 6.567 6.982 -8.531 1.00 92.25 202 THR A N 1
ATOM 1621 C CA . THR A 1 202 ? 6.582 6.988 -10.001 1.00 92.25 202 THR A CA 1
ATOM 1622 C C . THR A 1 202 ? 7.031 5.634 -10.543 1.00 92.25 202 THR A C 1
ATOM 1624 O O . THR A 1 202 ? 6.428 5.145 -11.493 1.00 92.25 202 THR A O 1
ATOM 1627 N N . GLN A 1 203 ? 8.025 4.981 -9.929 1.00 90.19 203 GLN A N 1
ATOM 1628 C CA . GLN A 1 203 ? 8.426 3.621 -10.310 1.00 90.19 203 GLN A CA 1
ATOM 1629 C C . GLN A 1 203 ? 7.271 2.621 -10.132 1.00 90.19 203 GLN A C 1
ATOM 1631 O O . GLN A 1 203 ? 6.973 1.865 -11.060 1.00 90.19 203 GLN A O 1
ATOM 1636 N N . VAL A 1 204 ? 6.570 2.666 -8.993 1.00 91.19 204 VAL A N 1
ATOM 1637 C CA . VAL A 1 204 ? 5.428 1.781 -8.707 1.00 91.19 204 VAL A CA 1
ATOM 1638 C C . VAL A 1 204 ? 4.241 2.058 -9.634 1.00 91.19 204 VAL A C 1
ATOM 1640 O O . VAL A 1 204 ? 3.627 1.119 -10.138 1.00 91.19 204 VAL A O 1
ATOM 1643 N N . GLU A 1 205 ? 3.921 3.320 -9.925 1.00 94.44 205 GLU A N 1
ATOM 1644 C CA . GLU A 1 205 ? 2.822 3.640 -10.845 1.00 94.44 205 GLU A CA 1
ATOM 1645 C C . GLU A 1 205 ? 3.153 3.293 -12.304 1.00 94.44 205 GLU A C 1
ATOM 1647 O O . GLU A 1 205 ? 2.288 2.788 -13.018 1.00 94.44 205 GLU A O 1
ATOM 1652 N N . VAL A 1 206 ? 4.402 3.454 -12.758 1.00 92.50 206 VAL A N 1
ATOM 1653 C CA . VAL A 1 206 ? 4.829 2.951 -14.080 1.00 92.50 206 VAL A CA 1
ATOM 1654 C C . VAL A 1 206 ? 4.743 1.425 -14.147 1.00 92.50 206 VAL A C 1
ATOM 1656 O O . VAL A 1 206 ? 4.319 0.878 -15.169 1.00 92.50 206 VAL A O 1
ATOM 1659 N N . LEU A 1 207 ? 5.111 0.729 -13.069 1.00 89.94 207 LEU A N 1
ATOM 1660 C CA . LEU A 1 207 ? 5.015 -0.726 -12.975 1.00 89.94 207 LEU A CA 1
ATOM 1661 C C . LEU A 1 207 ? 3.558 -1.214 -13.042 1.00 89.94 207 LEU A C 1
ATOM 1663 O O . LEU A 1 207 ? 3.253 -2.160 -13.771 1.00 89.94 207 LEU A O 1
ATOM 1667 N N . LEU A 1 208 ? 2.662 -0.544 -12.315 1.00 92.88 208 LEU A N 1
ATOM 1668 C CA . LEU A 1 208 ? 1.241 -0.879 -12.207 1.00 92.88 208 LEU A CA 1
ATOM 1669 C C . LEU A 1 208 ? 0.354 -0.134 -13.222 1.00 92.88 208 LEU A C 1
ATOM 1671 O O . LEU A 1 208 ? -0.866 -0.142 -13.096 1.00 92.88 208 LEU A O 1
ATOM 1675 N N . ASN A 1 209 ? 0.938 0.468 -14.265 1.00 94.44 209 ASN A N 1
ATOM 1676 C CA . ASN A 1 209 ? 0.227 1.175 -15.344 1.00 94.44 209 ASN A CA 1
ATOM 1677 C C . ASN A 1 209 ? -0.747 2.274 -14.847 1.00 94.44 209 ASN A C 1
ATOM 1679 O O . ASN A 1 209 ? -1.795 2.502 -15.448 1.00 94.44 209 ASN A O 1
ATOM 1683 N N . GLY A 1 210 ? -0.409 2.953 -13.749 1.00 94.88 210 GLY A N 1
ATOM 1684 C CA . GLY A 1 210 ? -1.226 3.990 -13.115 1.00 94.88 210 GLY A CA 1
ATOM 1685 C C . GLY A 1 210 ? -2.321 3.471 -12.175 1.00 94.88 210 GLY A C 1
ATOM 1686 O O . GLY A 1 210 ? -3.179 4.254 -11.771 1.00 94.88 210 GLY A O 1
ATOM 1687 N N . SER A 1 211 ? -2.342 2.170 -11.853 1.00 96.19 211 SER A N 1
ATOM 1688 C CA . SER A 1 211 ? -3.357 1.566 -10.980 1.00 96.19 211 SER A CA 1
ATOM 1689 C C . SER A 1 211 ? -2.945 1.434 -9.509 1.00 96.19 211 SER A C 1
ATOM 1691 O O . SER A 1 211 ? -3.727 0.881 -8.733 1.00 96.19 211 SER A O 1
ATOM 1693 N N . ALA A 1 212 ? -1.753 1.879 -9.089 1.00 96.06 212 ALA A N 1
ATOM 1694 C CA . ALA A 1 212 ? -1.227 1.530 -7.766 1.00 96.06 212 ALA A CA 1
ATOM 1695 C C . ALA A 1 212 ? -2.104 2.082 -6.636 1.00 96.06 212 ALA A C 1
ATOM 1697 O O . ALA A 1 212 ? -2.455 1.353 -5.709 1.00 96.06 212 ALA A O 1
ATOM 1698 N N . ASN A 1 213 ? -2.526 3.345 -6.730 1.00 96.00 213 ASN A N 1
ATOM 1699 C CA . ASN A 1 213 ? -3.433 3.925 -5.739 1.00 96.00 213 ASN A CA 1
ATOM 1700 C C . ASN A 1 213 ? -4.823 3.269 -5.738 1.00 96.00 213 ASN A C 1
ATOM 1702 O O . ASN A 1 213 ? -5.355 3.004 -4.661 1.00 96.00 213 ASN A O 1
ATOM 1706 N N . ALA A 1 214 ? -5.377 2.917 -6.905 1.00 97.12 214 ALA A N 1
ATOM 1707 C CA . ALA A 1 214 ? -6.629 2.157 -6.985 1.00 97.12 214 ALA A CA 1
ATOM 1708 C C . ALA A 1 214 ? -6.501 0.786 -6.298 1.00 97.12 214 ALA A C 1
ATOM 1710 O O . ALA A 1 214 ? -7.402 0.379 -5.566 1.00 97.12 214 ALA A O 1
ATOM 1711 N N . THR A 1 215 ? -5.357 0.106 -6.445 1.00 97.25 215 THR A N 1
ATOM 1712 C CA . THR A 1 215 ? -5.040 -1.131 -5.716 1.00 97.25 215 THR A CA 1
ATOM 1713 C C . THR A 1 215 ? -4.946 -0.901 -4.201 1.00 97.25 215 THR A C 1
ATOM 1715 O O . THR A 1 215 ? -5.567 -1.643 -3.440 1.00 97.25 215 THR A O 1
ATOM 1718 N N . ARG A 1 216 ? -4.255 0.152 -3.736 1.00 97.75 216 ARG A N 1
ATOM 1719 C CA . ARG A 1 216 ? -4.163 0.495 -2.2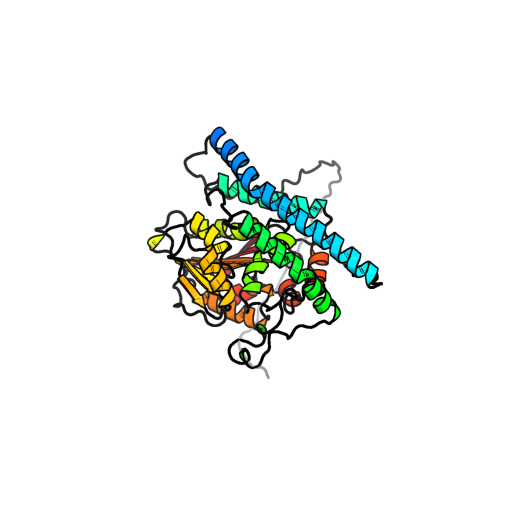98 1.00 97.75 216 ARG A CA 1
ATOM 1720 C C . ARG A 1 216 ? -5.536 0.784 -1.678 1.00 97.75 216 ARG A C 1
ATOM 1722 O O . ARG A 1 216 ? -5.830 0.303 -0.585 1.00 97.75 216 ARG A O 1
ATOM 1729 N N . ARG A 1 217 ? -6.417 1.497 -2.394 1.00 97.88 217 ARG A N 1
ATOM 1730 C CA . ARG A 1 217 ? -7.794 1.804 -1.952 1.00 97.88 217 ARG A CA 1
ATOM 1731 C C . ARG A 1 217 ? -8.666 0.570 -1.711 1.00 97.88 217 ARG A C 1
ATOM 1733 O O . ARG A 1 217 ? -9.660 0.664 -0.996 1.00 97.88 217 ARG A O 1
ATOM 1740 N N . GLN A 1 218 ? -8.291 -0.607 -2.213 1.00 98.19 218 GLN A N 1
ATOM 1741 C CA . GLN A 1 218 ? -9.047 -1.838 -1.960 1.00 98.19 218 GLN A CA 1
ATOM 1742 C C . GLN A 1 218 ? -8.997 -2.287 -0.485 1.00 98.19 218 GLN A C 1
ATOM 1744 O O . GLN A 1 218 ? -9.886 -3.018 -0.053 1.00 98.19 218 GLN A O 1
ATOM 1749 N N . ALA A 1 219 ? -8.041 -1.790 0.315 1.00 98.38 219 ALA A N 1
ATOM 1750 C CA . ALA A 1 219 ? -8.041 -1.948 1.773 1.00 98.38 219 ALA A CA 1
ATOM 1751 C C . ALA A 1 219 ? -9.185 -1.190 2.478 1.00 98.38 219 ALA A C 1
ATOM 1753 O O . ALA A 1 219 ? -9.594 -1.576 3.574 1.00 98.38 219 ALA A O 1
ATOM 1754 N N . LEU A 1 220 ? -9.728 -0.127 1.869 1.00 98.31 220 LEU A N 1
ATOM 1755 C CA . LEU A 1 220 ? -10.736 0.726 2.508 1.00 98.31 220 LEU A CA 1
ATOM 1756 C C . LEU A 1 220 ? -12.083 0.008 2.692 1.00 98.31 220 LEU A C 1
ATOM 1758 O O . LEU A 1 220 ? -12.753 0.250 3.688 1.00 98.31 220 LEU A O 1
ATOM 1762 N N . LEU A 1 221 ? -12.473 -0.914 1.803 1.00 97.44 221 LEU A N 1
ATOM 1763 C CA . LEU A 1 221 ? -13.714 -1.692 1.962 1.00 97.44 221 LEU A CA 1
ATOM 1764 C C . LEU A 1 221 ? -13.685 -2.572 3.238 1.00 97.44 221 LEU A C 1
ATOM 1766 O O . LEU A 1 221 ? -14.567 -2.406 4.081 1.00 97.44 221 LEU A O 1
ATOM 1770 N N . PRO A 1 222 ? -12.672 -3.436 3.464 1.00 97.75 222 PRO A N 1
ATOM 1771 C CA . PRO A 1 222 ? -12.516 -4.139 4.738 1.00 97.75 222 PRO A CA 1
ATOM 1772 C C . PRO A 1 222 ? -12.467 -3.221 5.966 1.00 97.75 222 PRO A C 1
ATOM 1774 O O . PRO A 1 222 ? -13.021 -3.582 6.999 1.00 97.75 222 PRO A O 1
ATOM 1777 N N . LEU A 1 223 ? -11.845 -2.037 5.873 1.00 98.00 223 LEU A N 1
ATOM 1778 C CA . LEU A 1 223 ? -11.822 -1.061 6.972 1.00 98.00 223 LEU A CA 1
ATOM 1779 C C . LEU A 1 223 ? -13.194 -0.428 7.241 1.00 98.00 223 LEU A C 1
ATOM 1781 O O . LEU A 1 223 ? -13.557 -0.215 8.399 1.00 98.00 223 LEU A O 1
ATOM 1785 N N . HIS A 1 224 ? -13.995 -0.188 6.204 1.00 97.06 224 HIS A N 1
ATOM 1786 C CA . HIS A 1 224 ? -15.359 0.315 6.343 1.00 97.06 224 HIS A CA 1
ATOM 1787 C C . HIS A 1 224 ? -16.222 -0.642 7.178 1.00 97.06 224 HIS A C 1
ATOM 1789 O O . HIS A 1 224 ? -16.952 -0.191 8.055 1.00 97.06 224 HIS A O 1
ATOM 1795 N N . GLU A 1 225 ? -16.053 -1.958 7.031 1.00 94.25 225 GLU A N 1
ATOM 1796 C CA . GLU A 1 225 ? -16.714 -2.968 7.881 1.00 94.25 225 GLU A CA 1
ATOM 1797 C C . GLU A 1 225 ? -16.290 -2.921 9.367 1.00 94.25 225 GLU A C 1
ATOM 1799 O O . GLU A 1 225 ? -16.967 -3.498 10.222 1.00 94.25 225 GLU A O 1
ATOM 1804 N N . VAL A 1 226 ? -15.167 -2.270 9.697 1.00 94.50 226 VAL A N 1
ATOM 1805 C CA . VAL A 1 226 ? -14.682 -2.070 11.078 1.00 94.50 226 VAL A CA 1
ATOM 1806 C C . VAL A 1 226 ? -15.170 -0.751 11.668 1.00 94.50 226 VAL A C 1
ATOM 1808 O O . VAL A 1 226 ? -15.397 -0.675 12.879 1.00 94.50 226 VAL A O 1
ATOM 1811 N N . PHE A 1 227 ? -15.266 0.289 10.835 1.00 95.38 227 PHE A N 1
ATOM 1812 C CA . PHE A 1 227 ? -15.415 1.681 11.265 1.00 95.38 227 PHE A CA 1
ATOM 1813 C C . PHE A 1 227 ? -16.805 2.275 11.016 1.00 95.38 227 PHE A C 1
ATOM 1815 O O . PHE A 1 227 ? -17.195 3.218 11.710 1.00 95.38 227 PHE A O 1
ATOM 1822 N N . ALA A 1 228 ? -17.574 1.738 10.066 1.00 88.81 228 ALA A N 1
ATOM 1823 C CA . ALA A 1 228 ? -18.932 2.193 9.806 1.00 88.81 228 ALA A CA 1
ATOM 1824 C C . ALA A 1 228 ? -19.811 2.053 11.057 1.00 88.81 228 ALA A C 1
ATOM 1826 O O . ALA A 1 228 ? -19.724 1.077 11.802 1.00 88.81 228 ALA A O 1
ATOM 1827 N N . ARG A 1 229 ? -20.680 3.049 11.278 1.00 85.25 229 ARG A N 1
ATOM 1828 C CA . ARG A 1 229 ? -21.649 3.100 12.391 1.00 85.25 229 ARG A CA 1
ATOM 1829 C C . ARG A 1 229 ? -21.026 3.064 13.805 1.00 85.25 229 ARG A C 1
ATOM 1831 O O . ARG A 1 229 ? -21.748 2.863 14.775 1.00 85.25 229 ARG A O 1
ATOM 1838 N N . ARG A 1 230 ? -19.713 3.298 13.948 1.00 91.12 230 ARG A N 1
ATOM 1839 C CA . ARG A 1 230 ? -19.005 3.439 15.239 1.00 91.12 230 ARG A CA 1
ATOM 1840 C C . ARG A 1 230 ? -18.454 4.861 15.409 1.00 91.12 230 ARG A C 1
ATOM 1842 O O . ARG A 1 230 ? -18.176 5.549 14.429 1.00 91.12 230 ARG A O 1
ATOM 1849 N N . ASP A 1 231 ? -18.268 5.299 16.657 1.00 91.56 231 ASP A N 1
ATOM 1850 C CA . ASP A 1 231 ? -17.649 6.597 16.968 1.00 91.56 231 ASP A CA 1
ATOM 1851 C C . ASP A 1 231 ? -16.165 6.598 16.572 1.00 91.56 231 ASP A C 1
ATOM 1853 O O . ASP A 1 231 ? -15.308 6.107 17.309 1.00 91.56 231 ASP A O 1
ATOM 1857 N N . GLN A 1 232 ? -15.867 7.188 15.411 1.00 89.44 232 GLN A N 1
ATOM 1858 C CA . GLN A 1 232 ? -14.524 7.287 14.831 1.00 89.44 232 GLN A CA 1
ATOM 1859 C C . GLN A 1 232 ? -13.492 7.924 15.775 1.00 89.44 232 GLN A C 1
ATOM 1861 O O . GLN A 1 232 ? -12.305 7.639 15.645 1.00 89.44 232 GLN A O 1
ATOM 1866 N N . ARG A 1 233 ? -13.912 8.741 16.753 1.00 88.25 233 ARG A N 1
ATOM 1867 C CA . ARG A 1 233 ? -13.007 9.376 17.730 1.00 88.25 233 ARG A CA 1
ATOM 1868 C C . ARG A 1 233 ? -12.404 8.372 18.719 1.00 88.25 233 ARG A C 1
ATOM 1870 O O . ARG A 1 233 ? -11.397 8.670 19.354 1.00 88.25 233 ARG A O 1
ATOM 1877 N N . ARG A 1 234 ? -13.021 7.193 18.863 1.00 92.00 234 ARG A N 1
ATOM 1878 C CA . ARG A 1 234 ? -12.604 6.107 19.773 1.00 92.00 234 ARG A CA 1
ATOM 1879 C C . ARG A 1 234 ? -11.880 4.961 19.061 1.00 92.00 234 ARG A C 1
ATOM 1881 O O . ARG A 1 234 ? -11.405 4.040 19.728 1.00 92.00 234 ARG A O 1
ATOM 1888 N N . LEU A 1 235 ? -11.824 5.004 17.731 1.00 96.81 235 LEU A N 1
ATOM 1889 C CA . LEU A 1 235 ? -11.200 3.985 16.890 1.00 96.81 235 LEU A CA 1
ATOM 1890 C C . LEU A 1 235 ? -9.750 4.366 16.599 1.00 96.81 235 LEU A C 1
ATOM 1892 O O . LEU A 1 235 ? -9.404 5.546 16.619 1.00 96.81 235 LEU A O 1
ATOM 1896 N N . LYS A 1 236 ? -8.901 3.373 16.332 1.00 97.88 236 LYS A N 1
ATOM 1897 C CA . LYS A 1 236 ? -7.511 3.605 15.920 1.00 97.88 236 LYS A CA 1
ATOM 1898 C C . LYS A 1 236 ? -7.115 2.695 14.766 1.00 97.88 236 LYS A C 1
ATOM 1900 O O . LYS A 1 236 ? -7.378 1.489 14.823 1.00 97.88 236 LYS A O 1
ATOM 1905 N N . LEU A 1 237 ? -6.483 3.289 13.755 1.00 98.62 237 LEU A N 1
ATOM 1906 C CA . LEU A 1 237 ? -5.760 2.588 12.699 1.00 98.62 237 LEU A CA 1
ATOM 1907 C C . LEU A 1 237 ? -4.251 2.663 12.969 1.00 98.62 237 LEU A C 1
ATOM 1909 O O . LEU A 1 237 ? -3.721 3.734 13.268 1.00 98.62 237 LEU A O 1
ATOM 1913 N N . LEU A 1 238 ? -3.567 1.543 12.765 1.00 98.81 238 LEU A N 1
ATOM 1914 C CA . LEU A 1 238 ? -2.117 1.490 12.614 1.00 98.81 238 LEU A CA 1
ATOM 1915 C C . LEU A 1 238 ? -1.771 1.007 11.201 1.00 98.81 238 LEU A C 1
ATOM 1917 O O . LEU A 1 238 ? -2.161 -0.096 10.830 1.00 98.81 238 LEU A O 1
ATOM 1921 N N . ASP A 1 239 ? -1.016 1.795 10.444 1.00 98.81 239 ASP A N 1
ATOM 1922 C CA . ASP A 1 239 ? -0.478 1.401 9.139 1.00 98.81 239 ASP A CA 1
ATOM 1923 C C . ASP A 1 239 ? 1.009 1.063 9.282 1.00 98.81 239 ASP A C 1
ATOM 1925 O O . ASP A 1 239 ? 1.809 1.923 9.651 1.00 98.81 239 ASP A O 1
ATOM 1929 N N . VAL A 1 240 ? 1.381 -0.198 9.057 1.00 98.69 240 VAL A N 1
ATOM 1930 C CA . VAL A 1 240 ? 2.757 -0.691 9.237 1.00 98.69 240 VAL A CA 1
ATOM 1931 C C . VAL A 1 240 ? 3.404 -0.885 7.872 1.00 98.69 240 VAL A C 1
ATOM 1933 O O . VAL A 1 240 ? 2.856 -1.605 7.041 1.00 98.69 240 VAL A O 1
ATOM 1936 N N . GLY A 1 241 ? 4.573 -0.281 7.657 1.00 97.19 241 GLY A N 1
ATOM 1937 C CA . GLY A 1 241 ? 5.169 -0.140 6.325 1.00 97.19 241 GLY A CA 1
ATOM 1938 C C . GLY A 1 241 ? 4.479 0.956 5.513 1.00 97.19 241 GLY A C 1
ATOM 1939 O O . GLY A 1 241 ? 4.167 0.753 4.343 1.00 97.19 241 GLY A O 1
ATOM 1940 N N . CYS A 1 242 ? 4.150 2.087 6.150 1.00 97.69 242 CYS A N 1
ATOM 1941 C CA . CYS A 1 242 ? 3.339 3.138 5.524 1.00 97.69 242 CYS A CA 1
ATOM 1942 C C . CYS A 1 242 ? 4.048 3.888 4.371 1.00 97.69 242 CYS A C 1
ATOM 1944 O O . CYS A 1 242 ? 3.389 4.600 3.602 1.00 97.69 242 CYS A O 1
ATOM 1946 N N . GLY A 1 243 ? 5.368 3.719 4.214 1.00 96.50 243 GLY A N 1
ATOM 1947 C CA . GLY A 1 243 ? 6.162 4.242 3.105 1.00 96.50 243 GLY A CA 1
ATOM 1948 C C . GLY A 1 243 ? 6.001 5.750 2.906 1.00 96.50 243 GLY A C 1
ATOM 1949 O O . GLY A 1 243 ? 6.157 6.534 3.835 1.00 96.50 243 GLY A O 1
ATOM 1950 N N . THR A 1 244 ? 5.662 6.153 1.679 1.00 96.50 244 THR A N 1
ATOM 1951 C CA . THR A 1 244 ? 5.381 7.543 1.262 1.00 96.50 244 THR A CA 1
ATOM 1952 C C . THR A 1 244 ? 3.986 8.048 1.678 1.00 96.50 244 THR A C 1
ATOM 1954 O O . THR A 1 244 ? 3.559 9.124 1.262 1.00 96.50 244 THR A O 1
ATOM 1957 N N . GLY A 1 245 ? 3.229 7.286 2.478 1.00 97.19 245 GLY A N 1
ATOM 1958 C CA . GLY A 1 245 ? 1.930 7.699 3.020 1.00 97.19 245 GLY A CA 1
ATOM 1959 C C . GLY A 1 245 ? 0.742 7.624 2.051 1.00 97.19 245 GLY A C 1
ATOM 1960 O O . GLY A 1 245 ? -0.360 8.019 2.426 1.00 97.19 245 GLY A O 1
ATOM 1961 N N . ARG A 1 246 ? 0.908 7.099 0.825 1.00 96.88 246 ARG A N 1
ATOM 1962 C CA . ARG A 1 246 ? -0.160 7.069 -0.207 1.00 96.88 246 ARG A CA 1
ATOM 1963 C C . ARG A 1 246 ? -1.462 6.410 0.243 1.00 96.88 246 ARG A C 1
ATOM 1965 O O . ARG A 1 246 ? -2.547 6.834 -0.154 1.00 96.88 246 ARG A O 1
ATOM 1972 N N . PHE A 1 247 ? -1.368 5.363 1.059 1.00 98.25 247 PHE A N 1
ATOM 1973 C CA . PHE A 1 247 ? -2.558 4.738 1.623 1.00 98.25 247 PHE A CA 1
ATOM 1974 C C . PHE A 1 247 ? -3.195 5.597 2.722 1.00 98.25 247 PHE A C 1
ATOM 1976 O O . PHE A 1 247 ? -4.408 5.788 2.702 1.00 98.25 247 PHE A O 1
ATOM 1983 N N . LEU A 1 248 ? -2.393 6.159 3.633 1.00 98.38 248 LEU A N 1
ATOM 1984 C CA . LEU A 1 248 ? -2.868 7.030 4.712 1.00 98.38 248 LEU A CA 1
ATOM 1985 C C . LEU A 1 248 ? -3.620 8.264 4.188 1.00 98.38 248 LEU A C 1
ATOM 1987 O O . LEU A 1 248 ? -4.605 8.672 4.800 1.00 98.38 248 LEU A O 1
ATOM 1991 N N . ASP A 1 249 ? -3.226 8.811 3.034 1.00 97.69 249 ASP A N 1
ATOM 1992 C CA . ASP A 1 249 ? -3.962 9.889 2.363 1.00 97.69 249 ASP A CA 1
ATOM 1993 C C . ASP A 1 249 ? -5.361 9.432 1.911 1.00 97.69 249 ASP A C 1
ATOM 1995 O O . ASP A 1 249 ? -6.368 10.059 2.245 1.00 97.69 249 ASP A O 1
ATOM 1999 N N . SER A 1 250 ? -5.444 8.287 1.224 1.00 97.50 250 SER A N 1
ATOM 2000 C CA . SER A 1 250 ? -6.725 7.687 0.815 1.00 97.50 250 SER A CA 1
ATOM 2001 C C . SER A 1 250 ? -7.601 7.315 2.021 1.00 97.50 250 SER A C 1
ATOM 2003 O O . SER A 1 250 ? -8.818 7.507 2.004 1.00 97.50 250 SER A O 1
ATOM 2005 N N . PHE A 1 251 ? -6.985 6.822 3.098 1.00 97.62 251 PHE A N 1
ATOM 2006 C CA . PHE A 1 251 ? -7.648 6.533 4.364 1.00 97.62 251 PHE A CA 1
ATOM 2007 C C . PHE A 1 251 ? -8.219 7.800 5.011 1.00 97.62 251 PHE A C 1
ATOM 2009 O O . PHE A 1 251 ? -9.372 7.796 5.442 1.00 97.62 251 PHE A O 1
ATOM 2016 N N . LYS A 1 252 ? -7.460 8.902 5.051 1.00 96.56 252 LYS A N 1
ATOM 2017 C CA . LYS A 1 252 ? -7.940 10.170 5.611 1.00 96.56 252 LYS A CA 1
ATOM 2018 C C . LYS A 1 252 ? -9.003 10.850 4.766 1.00 96.56 252 LYS A C 1
ATOM 2020 O O . LYS A 1 252 ? -9.861 11.503 5.344 1.00 96.56 252 LYS A O 1
ATOM 2025 N N . GLN A 1 253 ? -9.021 10.658 3.450 1.00 95.88 253 GLN A N 1
ATOM 2026 C CA . GLN A 1 253 ? -10.153 11.099 2.630 1.00 95.88 253 GLN A CA 1
ATOM 2027 C C . GLN A 1 253 ? -11.455 10.401 3.059 1.00 95.88 253 GLN A C 1
ATOM 2029 O O . GLN A 1 253 ? -12.486 11.056 3.187 1.00 95.88 253 GLN A O 1
ATOM 2034 N N . ALA A 1 254 ? -11.405 9.096 3.351 1.00 95.56 254 ALA A N 1
ATOM 2035 C CA . ALA A 1 254 ? -12.557 8.337 3.845 1.00 95.56 254 ALA A CA 1
ATOM 2036 C C . ALA A 1 254 ? -12.910 8.643 5.317 1.00 95.56 254 ALA A C 1
ATOM 2038 O O . ALA A 1 254 ? -14.087 8.756 5.661 1.00 95.56 254 ALA A O 1
ATOM 2039 N N . TRP A 1 255 ? -11.906 8.820 6.184 1.00 95.56 255 TRP A N 1
ATOM 2040 C CA . TRP A 1 255 ? -12.083 9.060 7.621 1.00 95.56 255 TRP A CA 1
ATOM 2041 C C . TRP A 1 255 ? -11.178 10.185 8.164 1.00 95.56 255 TRP A C 1
ATOM 2043 O O . TRP A 1 255 ? -10.250 9.921 8.939 1.00 95.56 255 TRP A O 1
ATOM 2053 N N . PRO A 1 256 ? -11.458 11.469 7.851 1.00 93.31 256 PRO A N 1
ATOM 2054 C CA . PRO A 1 256 ? -10.568 12.589 8.196 1.00 93.31 256 PRO A CA 1
ATOM 2055 C C . PRO A 1 256 ? -10.230 12.671 9.693 1.00 93.31 256 PRO A C 1
ATOM 2057 O O . PRO A 1 256 ? -9.086 12.918 10.097 1.00 93.31 256 PRO A O 1
ATOM 2060 N N . ARG A 1 257 ? -11.242 12.404 10.529 1.00 92.12 257 ARG A N 1
ATOM 2061 C CA . ARG A 1 257 ? -11.212 12.544 11.993 1.00 92.12 257 ARG A CA 1
ATOM 2062 C C . ARG A 1 257 ? -10.799 11.276 12.752 1.00 92.12 257 ARG A C 1
ATOM 2064 O O . ARG A 1 257 ? -10.654 11.357 13.966 1.00 92.12 257 ARG A O 1
ATOM 2071 N N . LEU A 1 258 ? -10.618 10.130 12.088 1.00 95.62 258 LEU A N 1
ATOM 2072 C CA . LEU A 1 258 ? -10.255 8.874 12.760 1.00 95.62 258 LEU A CA 1
ATOM 2073 C C . LEU A 1 258 ? -8.739 8.857 13.050 1.00 95.62 258 LEU A C 1
ATOM 2075 O O . LEU A 1 258 ? -7.959 9.051 12.111 1.00 95.62 258 LEU A O 1
ATOM 2079 N N . PRO A 1 259 ? -8.293 8.680 14.308 1.00 96.44 259 PRO A N 1
ATOM 2080 C CA . PRO A 1 259 ? -6.875 8.580 14.659 1.00 96.44 259 PRO A CA 1
ATOM 2081 C C . PRO A 1 259 ? -6.131 7.495 13.867 1.00 96.44 259 PRO A C 1
ATOM 2083 O O . PRO A 1 259 ? -6.542 6.333 13.849 1.00 96.44 259 PRO A O 1
ATOM 2086 N N . ALA A 1 260 ? -5.017 7.873 13.241 1.00 97.81 260 ALA A N 1
ATOM 2087 C CA . ALA A 1 260 ? -4.161 6.965 12.487 1.00 97.81 260 ALA A CA 1
ATOM 2088 C C . ALA A 1 260 ? -2.690 7.232 12.806 1.00 97.81 260 ALA A C 1
ATOM 2090 O O . ALA A 1 260 ? -2.278 8.390 12.868 1.00 97.81 260 ALA A O 1
ATOM 2091 N N . LEU A 1 261 ? -1.933 6.150 12.971 1.00 98.50 261 LEU A N 1
ATOM 2092 C CA . LEU A 1 261 ? -0.485 6.147 13.142 1.00 98.50 261 LEU A CA 1
ATOM 2093 C C . LEU A 1 261 ? 0.140 5.394 11.965 1.00 98.50 261 LEU A C 1
ATOM 2095 O O . LEU A 1 261 ? -0.192 4.231 11.740 1.00 98.50 261 LEU A O 1
ATOM 2099 N N . GLY A 1 262 ? 1.037 6.044 11.229 1.00 98.56 262 GLY A N 1
ATOM 2100 C CA . GLY A 1 262 ? 1.907 5.391 10.255 1.00 98.56 262 GLY A CA 1
ATOM 2101 C C . GLY A 1 262 ? 3.241 5.016 10.892 1.00 98.56 262 GLY A C 1
ATOM 2102 O O . GLY A 1 262 ? 3.888 5.856 11.519 1.00 98.56 262 GLY A O 1
ATOM 2103 N N . ILE A 1 263 ? 3.659 3.763 10.731 1.00 98.44 263 ILE A N 1
ATOM 2104 C CA . ILE A 1 263 ? 4.990 3.291 11.114 1.00 98.44 263 ILE A CA 1
ATOM 2105 C C . ILE A 1 263 ? 5.726 2.828 9.867 1.00 98.44 263 ILE A C 1
ATOM 2107 O O . ILE A 1 263 ? 5.192 2.060 9.068 1.00 98.44 263 ILE A O 1
ATOM 2111 N N . ASP A 1 264 ? 6.968 3.269 9.719 1.00 97.56 264 ASP A N 1
ATOM 2112 C CA . ASP A 1 264 ? 7.891 2.762 8.708 1.00 97.56 264 ASP A CA 1
ATOM 2113 C C . ASP A 1 264 ? 9.305 2.657 9.289 1.00 97.56 264 ASP A C 1
ATOM 2115 O O . ASP A 1 264 ? 9.625 3.301 10.290 1.00 97.56 264 ASP A O 1
ATOM 2119 N N . LEU A 1 265 ? 10.162 1.846 8.674 1.00 94.44 265 LEU A N 1
ATOM 2120 C CA . LEU A 1 265 ? 11.553 1.707 9.092 1.00 94.44 265 LEU A CA 1
ATOM 2121 C C . LEU A 1 265 ? 12.459 2.776 8.448 1.00 94.44 265 LEU A C 1
ATOM 2123 O O . LEU A 1 265 ? 13.593 2.946 8.887 1.00 94.44 265 LEU A O 1
ATOM 2127 N N . SER A 1 266 ? 11.991 3.503 7.430 1.00 93.94 266 SER A N 1
ATOM 2128 C CA . SER A 1 266 ? 12.749 4.541 6.723 1.00 93.94 266 SER A CA 1
ATOM 2129 C C . SER A 1 266 ? 12.440 5.964 7.207 1.00 93.94 266 SER A C 1
ATOM 2131 O O . SER A 1 266 ? 11.326 6.460 7.036 1.00 93.94 266 SER A O 1
ATOM 2133 N N . GLU A 1 267 ? 13.449 6.700 7.692 1.00 94.38 267 GLU A N 1
ATOM 2134 C CA . GLU A 1 267 ? 13.331 8.154 7.897 1.00 94.38 267 GLU A CA 1
ATOM 2135 C C . GLU A 1 267 ? 13.027 8.893 6.590 1.00 94.38 267 GLU A C 1
ATOM 2137 O O . GLU A 1 267 ? 12.250 9.846 6.589 1.00 94.38 267 GLU A O 1
ATOM 2142 N N . ALA A 1 268 ? 13.644 8.473 5.481 1.00 93.44 268 ALA A N 1
ATOM 2143 C CA . ALA A 1 268 ? 13.529 9.152 4.196 1.00 93.44 268 ALA A CA 1
ATOM 2144 C C . ALA A 1 268 ? 12.109 9.054 3.622 1.00 93.44 268 ALA A C 1
ATOM 2146 O O . ALA A 1 268 ? 11.560 10.054 3.155 1.00 93.44 268 ALA A O 1
ATOM 2147 N N . TYR A 1 269 ? 11.486 7.875 3.709 1.00 95.25 269 TYR A N 1
ATOM 2148 C CA . TYR A 1 269 ? 10.117 7.675 3.236 1.00 95.25 269 TYR A CA 1
ATOM 2149 C C . TYR A 1 269 ? 9.108 8.342 4.171 1.00 95.25 269 TYR A C 1
ATOM 2151 O O . TYR A 1 269 ? 8.185 8.981 3.675 1.00 95.25 269 TYR A O 1
ATOM 2159 N N . LEU A 1 270 ? 9.333 8.340 5.493 1.00 96.94 270 LEU A N 1
ATOM 2160 C CA . LEU A 1 270 ? 8.532 9.154 6.417 1.00 96.94 270 LEU A CA 1
ATOM 2161 C C . LEU A 1 270 ? 8.714 10.665 6.189 1.00 96.94 270 LEU A C 1
ATOM 2163 O O . LEU A 1 270 ? 7.788 11.437 6.438 1.00 96.94 270 LEU A O 1
ATOM 2167 N N . GLY A 1 271 ? 9.874 11.102 5.695 1.00 96.31 271 GLY A N 1
ATOM 2168 C CA . GLY A 1 271 ? 10.111 12.470 5.234 1.00 96.31 271 GLY A CA 1
ATOM 2169 C C . GLY A 1 271 ? 9.214 12.844 4.052 1.00 96.31 271 GLY A C 1
ATOM 2170 O O . GLY A 1 271 ? 8.514 13.855 4.110 1.00 96.31 271 GLY A O 1
ATOM 2171 N N . GLU A 1 272 ? 9.163 11.996 3.022 1.00 95.56 272 GLU A N 1
ATOM 2172 C CA . GLU A 1 272 ? 8.253 12.168 1.879 1.00 95.56 272 GLU A CA 1
ATOM 2173 C C . GLU A 1 272 ? 6.777 12.046 2.304 1.00 95.56 272 GLU A C 1
ATOM 2175 O O . GLU A 1 272 ? 5.944 12.850 1.884 1.00 95.56 272 GLU A O 1
ATOM 2180 N N . ALA A 1 273 ? 6.449 11.120 3.212 1.00 96.94 273 ALA A N 1
ATOM 2181 C CA . ALA A 1 273 ? 5.102 10.959 3.756 1.00 96.94 273 ALA A CA 1
ATOM 2182 C C . ALA A 1 273 ? 4.623 12.217 4.486 1.00 96.94 273 ALA A C 1
ATOM 2184 O O . ALA A 1 273 ? 3.487 12.631 4.279 1.00 96.94 273 ALA A O 1
ATOM 2185 N N . LYS A 1 274 ? 5.481 12.885 5.273 1.00 96.31 274 LYS A N 1
ATOM 2186 C CA . LYS A 1 274 ? 5.157 14.183 5.900 1.00 96.31 274 LYS A CA 1
ATOM 2187 C C . LYS A 1 274 ? 4.829 15.264 4.864 1.00 96.31 274 LYS A C 1
ATOM 2189 O O . LYS A 1 274 ? 3.926 16.064 5.095 1.00 96.31 274 LYS A O 1
ATOM 2194 N N . GLN A 1 275 ? 5.521 15.282 3.722 1.00 94.31 275 GLN A N 1
ATOM 2195 C CA . GLN A 1 275 ? 5.250 16.236 2.638 1.00 94.31 275 GLN A CA 1
ATOM 2196 C C . GLN A 1 275 ? 3.953 15.909 1.885 1.00 94.31 275 GLN A C 1
ATOM 2198 O O . GLN A 1 275 ? 3.159 16.808 1.598 1.00 94.31 275 GLN A O 1
ATOM 2203 N N . HIS A 1 276 ? 3.707 14.630 1.590 1.00 95.12 276 HIS A N 1
ATOM 2204 C CA . HIS A 1 276 ? 2.487 14.173 0.922 1.00 95.12 276 HIS A CA 1
ATOM 2205 C C . HIS A 1 276 ? 1.244 14.358 1.812 1.00 95.12 276 HIS A C 1
ATOM 2207 O O . HIS A 1 276 ? 0.231 14.893 1.367 1.00 95.12 276 HIS A O 1
ATOM 2213 N N . LEU A 1 277 ? 1.350 14.012 3.097 1.00 96.06 277 LEU A N 1
ATOM 2214 C CA . LEU A 1 277 ? 0.280 14.083 4.096 1.00 96.06 277 LEU A CA 1
ATOM 2215 C C . LEU A 1 277 ? 0.153 15.460 4.769 1.00 96.06 277 LEU A C 1
ATOM 2217 O O . LEU A 1 277 ? -0.543 15.579 5.771 1.00 96.06 277 LEU A O 1
ATOM 2221 N N . LYS A 1 278 ? 0.771 16.522 4.233 1.00 94.19 278 LYS A N 1
ATOM 2222 C CA . LYS A 1 278 ? 0.789 17.867 4.849 1.00 94.19 278 LYS A CA 1
ATOM 2223 C C . LYS A 1 278 ? -0.594 18.449 5.183 1.00 94.19 278 LYS A C 1
ATOM 2225 O O . LYS A 1 278 ? -0.731 19.205 6.137 1.00 94.19 278 LYS A O 1
ATOM 2230 N N . GLN A 1 279 ? -1.619 18.090 4.409 1.00 93.19 279 GLN A N 1
ATOM 2231 C CA . GLN A 1 279 ? -3.022 18.485 4.620 1.00 93.19 279 GLN A CA 1
ATOM 2232 C C . GLN A 1 279 ? -3.710 17.710 5.760 1.00 93.19 279 GLN A C 1
ATOM 2234 O O . GLN A 1 279 ? -4.739 18.130 6.280 1.00 93.19 279 GLN A O 1
ATOM 2239 N N . TRP A 1 280 ? -3.104 16.597 6.166 1.00 94.88 280 TRP A N 1
ATOM 2240 C CA . TRP A 1 280 ? -3.477 15.735 7.278 1.00 94.88 280 TRP A CA 1
ATOM 2241 C C . TRP A 1 280 ? -2.407 15.811 8.376 1.00 94.88 280 TRP A C 1
ATOM 2243 O O . TRP A 1 280 ? -1.989 14.790 8.916 1.00 94.88 280 TRP A O 1
ATOM 2253 N N . CYS A 1 281 ? -1.940 17.020 8.703 1.00 87.50 281 CYS A N 1
ATOM 2254 C CA . CYS A 1 281 ? -0.813 17.269 9.615 1.00 87.50 281 CYS A CA 1
ATOM 2255 C C . CYS A 1 281 ? -0.968 16.693 11.041 1.00 87.50 281 CYS A C 1
ATOM 2257 O O . CYS A 1 281 ? -0.004 16.673 11.797 1.00 87.50 281 CYS A O 1
ATOM 2259 N N . TRP A 1 282 ? -2.163 16.209 11.394 1.00 87.75 282 TRP A N 1
ATOM 2260 C CA . TRP A 1 282 ? -2.493 15.486 12.626 1.00 87.75 282 TRP A CA 1
ATOM 2261 C C . TRP A 1 282 ? -2.390 13.948 12.514 1.00 87.75 282 TRP A C 1
ATOM 2263 O O . TRP A 1 282 ? -2.908 13.239 13.376 1.00 87.75 282 TRP A O 1
ATOM 2273 N N . ILE A 1 283 ? -1.816 13.402 11.435 1.00 94.94 283 ILE A N 1
ATOM 2274 C CA . ILE A 1 283 ? -1.400 11.992 11.383 1.00 94.94 283 ILE A CA 1
ATOM 2275 C C . ILE A 1 283 ? -0.074 11.852 12.130 1.00 94.94 283 ILE A C 1
ATOM 2277 O O . ILE A 1 283 ? 0.907 12.511 11.784 1.00 94.94 283 ILE A O 1
ATOM 2281 N N . ASP A 1 284 ? -0.024 10.929 13.087 1.00 95.81 284 ASP A N 1
ATOM 2282 C CA . ASP A 1 284 ? 1.233 10.542 13.716 1.00 95.81 284 ASP A CA 1
ATOM 2283 C C . ASP A 1 284 ? 2.051 9.668 12.751 1.00 95.81 284 ASP A C 1
ATOM 2285 O O . ASP A 1 284 ? 1.539 8.703 12.179 1.00 95.81 284 ASP A O 1
ATOM 2289 N N . LEU A 1 285 ? 3.333 9.991 12.575 1.00 98.12 285 LEU A N 1
ATOM 2290 C CA . LEU A 1 285 ? 4.279 9.238 11.746 1.00 98.12 285 LEU A CA 1
ATOM 2291 C C . LEU A 1 285 ? 5.540 8.933 12.556 1.00 98.12 285 LEU A C 1
ATOM 2293 O O . LEU A 1 285 ? 6.200 9.856 13.042 1.00 98.12 285 LEU A O 1
ATOM 2297 N N . LEU A 1 286 ? 5.885 7.652 12.685 1.00 97.38 286 LEU A N 1
ATOM 2298 C CA . LEU A 1 286 ? 6.916 7.172 13.606 1.00 97.38 286 LEU A CA 1
ATOM 2299 C C . LEU A 1 286 ? 7.885 6.196 12.927 1.00 97.38 286 LEU A C 1
ATOM 2301 O O . LEU A 1 286 ? 7.468 5.222 12.304 1.00 97.38 286 LEU A O 1
ATOM 2305 N N . VAL A 1 287 ? 9.188 6.424 13.112 1.00 96.94 287 VAL A N 1
ATOM 2306 C CA . VAL A 1 287 ? 10.220 5.447 12.736 1.00 96.94 287 VAL A CA 1
ATOM 2307 C C . VAL A 1 287 ? 10.115 4.246 13.677 1.00 96.94 287 VAL A C 1
ATOM 2309 O O . VAL A 1 287 ? 10.230 4.406 14.893 1.00 96.94 287 VAL A O 1
ATOM 2312 N N . GLY A 1 288 ? 9.920 3.041 13.145 1.00 94.88 288 GLY A N 1
ATOM 2313 C CA . GLY A 1 288 ? 9.790 1.832 13.958 1.00 94.88 288 GLY A CA 1
ATOM 2314 C C . GLY A 1 288 ? 9.975 0.540 13.168 1.00 94.88 288 GLY A C 1
ATOM 2315 O O . GLY A 1 288 ? 9.732 0.484 11.966 1.00 94.88 288 GLY A O 1
ATOM 2316 N N . ASN A 1 289 ? 10.406 -0.522 13.853 1.00 94.94 289 ASN A N 1
ATOM 2317 C CA . ASN A 1 289 ? 10.508 -1.853 13.257 1.00 94.94 289 ASN A CA 1
ATOM 2318 C C . ASN A 1 289 ? 9.189 -2.619 13.444 1.00 94.94 289 ASN A C 1
ATOM 2320 O O . ASN A 1 289 ? 8.683 -2.734 14.559 1.00 94.94 289 ASN A O 1
ATOM 2324 N N . ALA A 1 290 ? 8.663 -3.195 12.362 1.00 96.69 290 ALA A N 1
ATOM 2325 C CA . ALA A 1 290 ? 7.487 -4.062 12.386 1.00 96.69 290 ALA A CA 1
ATOM 2326 C C . ALA A 1 290 ? 7.672 -5.326 13.255 1.00 96.69 290 ALA A C 1
ATOM 2328 O O . ALA A 1 290 ? 6.685 -5.914 13.690 1.00 96.69 290 ALA A O 1
ATOM 2329 N N . GLU A 1 291 ? 8.916 -5.741 13.523 1.00 96.69 291 GLU A N 1
ATOM 2330 C CA . GLU A 1 291 ? 9.246 -6.848 14.436 1.00 96.69 291 GLU A CA 1
ATOM 2331 C C . GLU A 1 291 ? 9.022 -6.520 15.924 1.00 96.69 291 GLU A C 1
ATOM 2333 O O . GLU A 1 291 ? 8.972 -7.434 16.746 1.00 96.69 291 GLU A O 1
ATOM 2338 N N . ALA A 1 292 ? 8.907 -5.235 16.279 1.00 97.06 292 ALA A N 1
ATOM 2339 C CA . ALA A 1 292 ? 8.692 -4.758 17.644 1.00 97.06 292 ALA A CA 1
ATOM 2340 C C . ALA A 1 292 ? 7.945 -3.412 17.609 1.00 97.06 292 ALA A C 1
ATOM 2342 O O . ALA A 1 292 ? 8.543 -2.338 17.710 1.00 97.06 292 ALA A O 1
ATOM 2343 N N . LEU A 1 293 ? 6.624 -3.467 17.425 1.00 98.00 293 LEU A N 1
ATOM 2344 C CA . LEU A 1 293 ? 5.794 -2.282 17.222 1.00 98.00 293 LEU A CA 1
ATOM 2345 C C . LEU A 1 293 ? 5.714 -1.440 18.514 1.00 98.00 293 LEU A C 1
ATOM 2347 O O . LEU A 1 293 ? 5.223 -1.944 19.531 1.00 98.00 293 LEU A O 1
ATOM 2351 N N . PRO A 1 294 ? 6.094 -0.145 18.492 1.00 96.38 294 PRO A N 1
ATOM 2352 C CA . PRO A 1 294 ? 6.115 0.752 19.658 1.00 96.38 294 PRO A CA 1
ATOM 2353 C C . PRO A 1 294 ? 4.713 1.229 20.097 1.00 96.38 294 PRO A C 1
ATOM 2355 O O . PRO A 1 294 ? 4.507 2.383 20.467 1.00 96.38 294 PRO A O 1
ATOM 2358 N N . VAL A 1 295 ? 3.721 0.336 20.071 1.00 97.38 295 VAL A N 1
ATOM 2359 C CA . VAL A 1 295 ? 2.357 0.573 20.556 1.00 97.38 295 VAL A CA 1
ATOM 2360 C C . VAL A 1 295 ? 1.925 -0.516 21.537 1.00 97.38 295 VAL A C 1
ATOM 2362 O O . VAL A 1 295 ? 2.389 -1.661 21.500 1.00 97.38 295 VAL A O 1
ATOM 2365 N N . LYS A 1 296 ? 1.003 -0.154 22.434 1.00 98.12 296 LYS A N 1
ATOM 2366 C CA . LYS A 1 296 ? 0.458 -1.067 23.447 1.00 98.12 296 LYS A CA 1
ATOM 2367 C C . LYS A 1 296 ? -0.267 -2.249 22.794 1.00 98.12 296 LYS A C 1
ATOM 2369 O O . LYS A 1 296 ? -0.866 -2.106 21.726 1.00 98.12 296 LYS A O 1
ATOM 2374 N N . SER A 1 297 ? -0.236 -3.402 23.453 1.00 98.50 297 SER A N 1
ATOM 2375 C CA . SER A 1 297 ? -1.067 -4.551 23.079 1.00 98.50 297 SER A CA 1
ATOM 2376 C C . SER A 1 297 ? -2.556 -4.180 23.126 1.00 98.50 297 SER A C 1
ATOM 2378 O O . SER A 1 297 ? -2.937 -3.291 23.887 1.00 98.50 297 SER A O 1
ATOM 2380 N N . GLU A 1 298 ? -3.373 -4.826 22.293 1.00 98.31 298 GLU A N 1
ATOM 2381 C CA . GLU A 1 298 ? -4.832 -4.630 22.208 1.00 98.31 298 GLU A CA 1
ATOM 2382 C C . GLU A 1 298 ? -5.277 -3.150 22.119 1.00 98.31 298 GLU A C 1
ATOM 2384 O O . GLU A 1 298 ? -6.284 -2.734 22.691 1.00 98.31 298 GLU A O 1
ATOM 2389 N N . SER A 1 299 ? -4.522 -2.320 21.390 1.00 98.31 299 SER A N 1
ATOM 2390 C CA . SER A 1 299 ? -4.751 -0.870 21.295 1.00 98.31 299 SER A CA 1
ATOM 2391 C C . SER A 1 299 ? -5.379 -0.406 19.977 1.00 98.31 299 SER A C 1
ATOM 2393 O O . SER A 1 299 ? -5.972 0.676 19.948 1.00 98.31 299 SER A O 1
ATOM 2395 N N . GLN A 1 300 ? -5.303 -1.217 18.918 1.00 98.62 300 GLN A N 1
ATOM 2396 C CA . GLN A 1 300 ? -5.740 -0.872 17.560 1.00 98.62 300 GLN A CA 1
ATOM 2397 C C . GLN A 1 300 ? -7.059 -1.565 17.190 1.00 98.62 300 GLN A C 1
ATOM 2399 O O . GLN A 1 300 ? -7.244 -2.747 17.482 1.00 98.62 300 GLN A O 1
ATOM 2404 N N . ASP A 1 301 ? -7.977 -0.849 16.534 1.00 98.56 301 ASP A N 1
ATOM 2405 C CA . ASP A 1 301 ? -9.213 -1.433 15.979 1.00 98.56 301 ASP A CA 1
ATOM 2406 C C . ASP A 1 301 ? -8.967 -2.061 14.603 1.00 98.56 301 ASP A C 1
ATOM 2408 O O . ASP A 1 301 ? -9.592 -3.067 14.260 1.00 98.56 301 ASP A O 1
ATOM 2412 N N . ALA A 1 302 ? -8.032 -1.499 13.834 1.00 98.69 302 ALA A N 1
ATOM 2413 C CA . ALA A 1 302 ? -7.503 -2.139 12.641 1.00 98.69 302 ALA A CA 1
ATOM 2414 C C . ALA A 1 302 ? -5.995 -1.917 12.489 1.00 98.69 302 ALA A C 1
ATOM 2416 O O . ALA A 1 302 ? -5.444 -0.918 12.957 1.00 98.69 302 ALA A O 1
ATOM 2417 N N . VAL A 1 303 ? -5.352 -2.850 11.794 1.00 98.88 303 VAL A N 1
ATOM 2418 C CA . VAL A 1 303 ? -3.973 -2.750 11.317 1.00 98.88 303 VAL A CA 1
ATOM 2419 C C . VAL A 1 303 ? -3.989 -2.926 9.805 1.00 98.88 303 VAL A C 1
ATOM 2421 O O . VAL A 1 303 ? -4.622 -3.859 9.305 1.00 98.88 303 VAL A O 1
ATOM 2424 N N . THR A 1 304 ? -3.285 -2.062 9.083 1.00 98.88 304 THR A N 1
ATOM 2425 C CA . THR A 1 304 ? -3.004 -2.233 7.656 1.00 98.88 304 THR A CA 1
ATOM 2426 C C . THR A 1 304 ? -1.539 -2.551 7.416 1.00 98.88 304 THR A C 1
ATOM 2428 O O . THR A 1 304 ? -0.650 -2.143 8.167 1.00 98.88 304 THR A O 1
ATOM 2431 N N . ASN A 1 305 ? -1.298 -3.322 6.361 1.00 98.62 305 ASN A N 1
ATOM 2432 C CA . ASN A 1 305 ? 0.030 -3.557 5.825 1.00 98.62 305 ASN A CA 1
ATOM 2433 C C . ASN A 1 305 ? -0.053 -3.667 4.303 1.00 98.62 305 ASN A C 1
ATOM 2435 O O . ASN A 1 305 ? -0.852 -4.446 3.781 1.00 98.62 305 ASN A O 1
ATOM 2439 N N . ILE A 1 306 ? 0.711 -2.845 3.588 1.00 98.25 306 ILE A N 1
ATOM 2440 C CA . ILE A 1 306 ? 0.506 -2.641 2.155 1.00 98.25 306 ILE A CA 1
ATOM 2441 C C . ILE A 1 306 ? 1.847 -2.711 1.428 1.00 98.25 306 ILE A C 1
ATOM 2443 O O . ILE A 1 306 ? 2.698 -1.852 1.621 1.00 98.25 306 ILE A O 1
ATOM 2447 N N . PHE A 1 307 ? 2.007 -3.727 0.577 1.00 96.06 307 PHE A N 1
ATOM 2448 C CA . PHE A 1 307 ? 3.208 -3.995 -0.219 1.00 96.06 307 PHE A CA 1
ATOM 2449 C C . PHE A 1 307 ? 4.505 -4.059 0.613 1.00 96.06 307 PHE A C 1
ATOM 2451 O O . PHE A 1 307 ? 5.501 -3.441 0.255 1.00 96.06 307 PHE A O 1
ATOM 2458 N N . MET A 1 308 ? 4.495 -4.822 1.714 1.00 95.31 308 MET A N 1
ATOM 2459 C CA . MET A 1 308 ? 5.654 -4.977 2.610 1.00 95.31 308 MET A CA 1
ATOM 2460 C C . MET A 1 308 ? 6.058 -6.439 2.842 1.00 95.31 308 MET A C 1
ATOM 2462 O O . MET A 1 308 ? 7.241 -6.721 3.012 1.00 95.31 308 MET A O 1
ATOM 2466 N N . LEU A 1 309 ? 5.121 -7.395 2.883 1.00 96.56 309 LEU A N 1
ATOM 2467 C CA . LEU A 1 309 ? 5.427 -8.770 3.309 1.00 96.56 309 LEU A CA 1
ATOM 2468 C C . LEU A 1 309 ? 6.315 -9.511 2.311 1.00 96.56 309 LEU A C 1
ATOM 2470 O O . LEU A 1 309 ? 7.078 -10.397 2.718 1.00 96.56 309 LEU A O 1
ATOM 2474 N N . HIS A 1 310 ? 6.231 -9.169 1.025 1.00 94.38 310 HIS A N 1
ATOM 2475 C CA . HIS A 1 310 ? 7.111 -9.739 0.008 1.00 94.38 310 HIS A CA 1
ATOM 2476 C C . HIS A 1 310 ? 8.588 -9.374 0.234 1.00 94.38 310 HIS A C 1
ATOM 2478 O O . HIS A 1 310 ? 9.448 -10.224 -0.011 1.00 94.38 310 HIS A O 1
ATOM 2484 N N . GLU A 1 311 ? 8.861 -8.213 0.840 1.00 90.31 311 GLU A N 1
ATOM 2485 C CA . GLU A 1 311 ? 10.204 -7.709 1.175 1.00 90.31 311 GLU A CA 1
ATOM 2486 C C . GLU A 1 311 ? 10.756 -8.201 2.521 1.00 90.31 311 GLU A C 1
ATOM 2488 O O . GLU A 1 311 ? 11.894 -7.901 2.886 1.00 90.31 311 GLU A O 1
ATOM 2493 N N . LEU A 1 312 ? 9.991 -9.004 3.265 1.00 92.75 312 LEU A N 1
ATOM 2494 C CA . LEU A 1 312 ? 10.436 -9.577 4.535 1.00 92.75 312 LEU A CA 1
ATOM 2495 C C . LEU A 1 312 ? 10.935 -11.021 4.375 1.00 92.75 312 LEU A C 1
ATOM 2497 O O . LEU A 1 312 ? 10.282 -11.818 3.700 1.00 92.75 312 LEU A O 1
ATOM 2501 N N . PRO A 1 313 ? 12.010 -11.436 5.072 1.00 93.56 313 PRO A N 1
ATOM 2502 C CA . PRO A 1 313 ? 12.368 -12.848 5.195 1.00 93.56 313 PRO A CA 1
ATOM 2503 C C . PRO A 1 313 ? 11.243 -13.698 5.829 1.00 93.56 313 PRO A C 1
ATOM 2505 O O . PRO A 1 313 ? 10.556 -13.214 6.732 1.00 93.56 313 PRO A O 1
ATOM 2508 N N . PRO A 1 314 ? 11.115 -15.002 5.503 1.00 94.19 314 PRO A N 1
ATOM 2509 C CA . PRO A 1 314 ? 10.088 -15.889 6.078 1.00 94.19 314 PRO A CA 1
ATOM 2510 C C . PRO A 1 314 ? 10.030 -15.923 7.614 1.00 94.19 314 PRO A C 1
ATOM 2512 O O . PRO A 1 314 ? 8.953 -16.033 8.204 1.00 94.19 314 PRO A O 1
ATOM 2515 N N . LYS A 1 315 ? 11.187 -15.820 8.287 1.00 95.69 315 LYS A N 1
ATOM 2516 C CA . LYS A 1 315 ? 11.254 -15.740 9.757 1.00 95.69 315 LYS A CA 1
ATOM 2517 C C . LYS A 1 315 ? 10.652 -14.429 10.273 1.00 95.69 315 LYS A C 1
ATOM 2519 O O . LYS A 1 315 ? 9.859 -14.456 11.207 1.00 95.69 315 LYS A O 1
ATOM 2524 N N . VAL A 1 316 ? 10.978 -13.314 9.621 1.00 96.56 316 VAL A N 1
ATOM 2525 C CA . VAL A 1 316 ? 10.525 -11.962 9.979 1.00 96.56 316 VAL A CA 1
ATOM 2526 C C . VAL A 1 316 ? 9.017 -11.823 9.773 1.00 96.56 316 VAL A C 1
ATOM 2528 O O . VAL A 1 316 ? 8.339 -11.338 10.671 1.00 96.56 316 VAL A O 1
ATOM 2531 N N . ARG A 1 317 ? 8.453 -12.359 8.676 1.00 97.75 317 ARG A N 1
ATOM 2532 C CA . ARG A 1 317 ? 6.988 -12.409 8.461 1.00 97.75 317 ARG A CA 1
ATOM 2533 C C . ARG A 1 317 ? 6.245 -12.977 9.674 1.00 97.75 317 ARG A C 1
ATOM 2535 O O . ARG A 1 317 ? 5.257 -12.403 10.113 1.00 97.75 317 ARG A O 1
ATOM 2542 N N . ARG A 1 318 ? 6.744 -14.072 10.259 1.00 98.06 318 ARG A N 1
ATOM 2543 C CA . ARG A 1 318 ? 6.134 -14.721 11.436 1.00 98.06 318 ARG A CA 1
ATOM 2544 C C . ARG A 1 318 ? 6.220 -13.860 12.704 1.00 98.06 318 ARG A C 1
ATOM 2546 O O . ARG A 1 318 ? 5.294 -13.889 13.509 1.00 98.06 318 ARG A O 1
ATOM 2553 N N . VAL A 1 319 ? 7.293 -13.083 12.877 1.00 98.25 319 VAL A N 1
ATOM 2554 C CA . VAL A 1 319 ? 7.418 -12.106 13.978 1.00 98.25 319 VAL A CA 1
ATOM 2555 C C . VAL A 1 319 ? 6.438 -10.948 13.773 1.00 98.25 319 VAL A C 1
ATOM 2557 O O . VAL A 1 319 ? 5.667 -10.630 14.673 1.00 98.25 319 VAL A O 1
ATOM 2560 N N . VAL A 1 320 ? 6.384 -10.391 12.563 1.00 98.50 320 VAL A N 1
ATOM 2561 C CA . VAL A 1 320 ? 5.486 -9.285 12.197 1.00 98.50 320 VAL A CA 1
ATOM 2562 C C . VAL A 1 320 ? 4.006 -9.666 12.356 1.00 98.50 320 VAL A C 1
ATOM 2564 O O . VAL A 1 320 ? 3.236 -8.895 12.922 1.00 98.50 320 VAL A O 1
ATOM 2567 N N . PHE A 1 321 ? 3.592 -10.880 11.970 1.00 98.62 321 PHE A N 1
ATOM 2568 C CA . PHE A 1 321 ? 2.220 -11.359 12.219 1.00 98.62 321 PHE A CA 1
ATOM 2569 C C . PHE A 1 321 ? 1.895 -11.522 13.710 1.00 98.62 321 PHE A C 1
ATOM 2571 O O . PHE A 1 321 ? 0.760 -11.260 14.119 1.00 98.62 321 PHE A O 1
ATOM 2578 N N . ARG A 1 322 ? 2.875 -11.905 14.540 1.00 98.62 322 ARG A N 1
ATOM 2579 C CA . ARG A 1 322 ? 2.708 -11.939 16.000 1.00 98.62 322 ARG A CA 1
ATOM 2580 C C . ARG A 1 322 ? 2.494 -10.533 16.555 1.00 98.62 322 ARG A C 1
ATOM 2582 O O . ARG A 1 322 ? 1.612 -10.347 17.388 1.00 98.62 322 ARG A O 1
ATOM 2589 N N . GLU A 1 323 ? 3.238 -9.551 16.057 1.00 98.75 323 GLU A N 1
ATOM 2590 C CA . GLU A 1 323 ? 3.081 -8.147 16.435 1.00 98.75 323 GLU A CA 1
ATOM 2591 C C . GLU A 1 323 ? 1.735 -7.567 15.982 1.00 98.75 323 GLU A C 1
ATOM 2593 O O . GLU A 1 323 ? 1.025 -6.986 16.804 1.00 98.75 323 GLU A O 1
ATOM 2598 N N . PHE A 1 324 ? 1.298 -7.820 14.742 1.00 98.75 324 PHE A N 1
ATOM 2599 C CA . PHE A 1 324 ? -0.057 -7.481 14.284 1.00 98.75 324 PHE A CA 1
ATOM 2600 C C . PHE A 1 324 ? -1.129 -8.069 15.214 1.00 98.75 324 PHE A C 1
ATOM 2602 O O . PHE A 1 324 ? -2.051 -7.372 15.641 1.00 98.75 324 PHE A O 1
ATOM 2609 N N . ALA A 1 325 ? -0.986 -9.345 15.582 1.00 98.69 325 ALA A N 1
ATOM 2610 C CA . ALA A 1 325 ? -1.907 -10.015 16.486 1.00 98.69 325 ALA A CA 1
ATOM 2611 C C . ALA A 1 325 ? -1.824 -9.512 17.937 1.00 98.69 325 ALA A C 1
ATOM 2613 O O . ALA A 1 325 ? -2.809 -9.642 18.665 1.00 98.69 325 ALA A O 1
ATOM 2614 N N . ARG A 1 326 ? -0.683 -8.972 18.379 1.00 98.62 326 ARG A N 1
ATOM 2615 C CA . ARG A 1 326 ? -0.496 -8.390 19.715 1.00 98.62 326 ARG A CA 1
ATOM 2616 C C . ARG A 1 326 ? -1.181 -7.031 19.835 1.00 98.62 326 ARG A C 1
ATOM 2618 O O . ARG A 1 326 ? -1.801 -6.754 20.858 1.00 98.62 326 ARG A O 1
ATOM 2625 N N . VAL A 1 327 ? -1.047 -6.171 18.825 1.00 98.81 327 VAL A N 1
ATOM 2626 C CA . VAL A 1 327 ? -1.523 -4.776 18.886 1.00 98.81 327 VAL A CA 1
ATOM 2627 C C . VAL A 1 327 ? -3.014 -4.626 18.573 1.00 98.81 327 VAL A C 1
ATOM 2629 O O . VAL A 1 327 ? -3.626 -3.647 19.004 1.00 98.81 327 VAL A O 1
ATOM 2632 N N . LEU A 1 328 ? -3.616 -5.590 17.869 1.00 98.81 328 LEU A N 1
ATOM 2633 C CA . LEU A 1 328 ? -5.054 -5.623 17.590 1.00 98.81 328 LEU A CA 1
ATOM 2634 C C . LEU A 1 328 ? -5.891 -5.955 18.829 1.00 98.81 328 LEU A C 1
ATOM 2636 O O . LEU A 1 328 ? -5.633 -6.933 19.525 1.00 98.81 328 LEU A O 1
ATOM 2640 N N . LYS A 1 329 ? -6.956 -5.176 19.045 1.00 98.38 329 LYS A N 1
ATOM 2641 C CA . LYS A 1 329 ? -8.060 -5.508 19.960 1.00 98.38 329 LYS A CA 1
ATOM 2642 C C . LYS A 1 329 ? -8.764 -6.793 19.515 1.00 98.38 329 LYS A C 1
ATOM 2644 O O . LYS A 1 329 ? -8.851 -7.064 18.316 1.00 98.38 329 LYS A O 1
ATOM 2649 N N . ARG A 1 330 ? -9.382 -7.521 20.451 1.00 96.56 330 ARG A N 1
ATOM 2650 C CA . ARG A 1 330 ? -10.368 -8.580 20.143 1.00 96.56 330 ARG A CA 1
ATOM 2651 C C . ARG A 1 330 ? -11.455 -8.033 19.201 1.00 96.56 330 ARG A C 1
ATOM 2653 O O . ARG A 1 330 ? -11.988 -6.951 19.438 1.00 96.56 330 ARG A O 1
ATOM 2660 N N . GLY A 1 331 ? -11.754 -8.741 18.108 1.00 93.94 331 GLY A N 1
ATOM 2661 C CA . GLY A 1 331 ? -12.672 -8.281 17.053 1.00 93.94 331 GLY A CA 1
ATOM 2662 C C . GLY A 1 331 ? -12.110 -7.221 16.086 1.00 93.94 331 GLY A C 1
ATOM 2663 O O . GLY A 1 331 ? -12.793 -6.844 15.125 1.00 93.94 331 GLY A O 1
ATOM 2664 N N . GLY A 1 332 ? -10.876 -6.751 16.297 1.00 97.56 332 GLY A N 1
ATOM 2665 C CA . GLY A 1 332 ? -10.152 -5.895 15.357 1.00 97.56 332 GLY A CA 1
ATOM 2666 C C . GLY A 1 332 ? -9.719 -6.648 14.094 1.00 97.56 332 GLY A C 1
ATOM 2667 O O . GLY A 1 332 ? -9.676 -7.883 14.081 1.00 97.56 332 GLY A O 1
ATOM 2668 N N . ARG A 1 333 ? -9.417 -5.913 13.016 1.00 98.25 333 ARG A N 1
ATOM 2669 C CA . ARG A 1 333 ? -9.049 -6.487 11.705 1.00 98.25 333 ARG A CA 1
ATOM 2670 C C . ARG A 1 333 ? -7.600 -6.198 11.317 1.00 98.25 333 ARG A C 1
ATOM 2672 O O . ARG A 1 333 ? -7.157 -5.060 11.407 1.00 98.25 333 ARG A O 1
ATOM 2679 N N . LEU A 1 334 ? -6.914 -7.202 10.783 1.00 98.88 334 LEU A N 1
ATOM 2680 C CA . LEU A 1 334 ? -5.722 -7.020 9.956 1.00 98.88 334 LEU A CA 1
ATOM 2681 C C . LEU A 1 334 ? -6.158 -7.016 8.485 1.00 98.88 334 LEU A C 1
ATOM 2683 O O . LEU A 1 334 ? -6.846 -7.939 8.045 1.00 98.88 334 LEU A O 1
ATOM 2687 N N . VAL A 1 335 ? -5.744 -6.000 7.732 1.00 98.88 335 VAL A N 1
ATOM 2688 C CA . VAL A 1 335 ? -5.989 -5.883 6.290 1.00 98.88 335 VAL A CA 1
ATOM 2689 C C . VAL A 1 335 ? -4.644 -5.779 5.584 1.00 98.88 335 VAL A C 1
ATOM 2691 O O . VAL A 1 335 ? -3.934 -4.786 5.730 1.00 98.88 335 VAL A O 1
ATOM 2694 N N . VAL A 1 336 ? -4.289 -6.810 4.824 1.00 98.81 336 VAL A N 1
ATOM 2695 C CA . VAL A 1 336 ? -3.049 -6.847 4.044 1.00 98.81 336 VAL A CA 1
ATOM 2696 C C . VAL A 1 336 ? -3.379 -6.627 2.573 1.00 98.81 336 VAL A C 1
ATOM 2698 O O . VAL A 1 336 ? -4.274 -7.290 2.053 1.00 98.81 336 VAL A O 1
ATOM 2701 N N . VAL A 1 337 ? -2.658 -5.738 1.887 1.00 98.56 337 VAL A N 1
ATOM 2702 C CA . VAL A 1 337 ? -2.709 -5.615 0.420 1.00 98.56 337 VAL A CA 1
ATOM 2703 C C . VAL A 1 337 ? -1.318 -5.828 -0.135 1.00 98.56 337 VAL A C 1
ATOM 2705 O O . VAL A 1 337 ? -0.441 -4.998 0.063 1.00 98.56 337 VAL A O 1
ATOM 2708 N N . ASP A 1 338 ? -1.099 -6.939 -0.820 1.00 97.50 338 ASP A N 1
ATOM 2709 C CA . ASP A 1 338 ? 0.236 -7.315 -1.282 1.00 97.50 338 ASP A CA 1
ATOM 2710 C C . ASP A 1 338 ? 0.136 -8.119 -2.594 1.00 97.50 338 ASP A C 1
ATOM 2712 O O . ASP A 1 338 ? -0.968 -8.374 -3.081 1.00 97.50 338 ASP A O 1
ATOM 2716 N N . SER A 1 339 ? 1.259 -8.444 -3.232 1.00 95.62 339 SER A N 1
ATOM 2717 C CA . SER A 1 339 ? 1.313 -9.102 -4.543 1.00 95.62 339 SER A CA 1
ATOM 2718 C C . SER A 1 339 ? 0.550 -10.436 -4.566 1.00 95.62 339 SER A C 1
ATOM 2720 O O . SER A 1 339 ? 0.420 -11.106 -3.538 1.00 95.62 339 SER A O 1
ATOM 2722 N N . LEU A 1 340 ? 0.056 -10.839 -5.741 1.00 96.31 340 LEU A N 1
ATOM 2723 C CA . LEU A 1 340 ? -0.465 -12.196 -5.931 1.00 96.31 340 LEU A CA 1
ATOM 2724 C C . LEU A 1 340 ? 0.604 -13.241 -5.566 1.00 96.31 340 LEU A C 1
ATOM 2726 O O . LEU A 1 340 ? 1.801 -13.044 -5.771 1.00 96.31 340 LEU A O 1
ATOM 2730 N N . GLN A 1 341 ? 0.145 -14.364 -5.034 1.00 95.44 341 GLN A N 1
ATOM 2731 C CA . GLN A 1 341 ? 0.908 -15.583 -4.802 1.00 95.44 341 GLN A CA 1
ATOM 2732 C C . GLN A 1 341 ? 0.561 -16.622 -5.879 1.00 95.44 341 GLN A C 1
ATOM 2734 O O . GLN A 1 341 ? -0.400 -16.457 -6.636 1.00 95.44 341 GLN A O 1
ATOM 2739 N N . LEU A 1 342 ? 1.349 -17.697 -5.960 1.00 93.31 342 LEU A N 1
ATOM 2740 C CA . LEU A 1 342 ? 1.128 -18.739 -6.965 1.00 93.31 342 LEU A CA 1
ATOM 2741 C C . LEU A 1 342 ? -0.247 -19.392 -6.782 1.00 93.31 342 LEU A C 1
ATOM 2743 O O . LEU A 1 342 ? -0.629 -19.754 -5.669 1.00 93.31 342 LEU A O 1
ATOM 2747 N N . GLY A 1 343 ? -0.981 -19.546 -7.882 1.00 92.19 343 GLY A N 1
ATOM 2748 C CA . GLY A 1 343 ? -2.323 -20.126 -7.886 1.00 92.19 343 GLY A CA 1
ATOM 2749 C C . GLY A 1 343 ? -3.471 -19.164 -7.550 1.00 92.19 343 GLY A C 1
ATOM 2750 O O . GLY A 1 343 ? -4.616 -19.521 -7.823 1.00 92.19 343 GLY A O 1
ATOM 2751 N N . ASP A 1 344 ? -3.217 -17.938 -7.060 1.00 93.62 344 ASP A N 1
ATOM 2752 C CA . ASP A 1 344 ? -4.280 -16.921 -6.895 1.00 93.62 344 ASP A CA 1
ATOM 2753 C C . ASP A 1 344 ? -4.912 -16.545 -8.251 1.00 93.62 344 ASP A C 1
ATOM 2755 O O . ASP A 1 344 ? -6.097 -16.211 -8.333 1.00 93.62 344 ASP A O 1
ATOM 2759 N N . ALA A 1 345 ? -4.104 -16.579 -9.315 1.00 92.38 345 ALA A N 1
ATOM 2760 C CA . ALA A 1 345 ? -4.505 -16.446 -10.711 1.00 92.38 345 ALA A CA 1
ATOM 2761 C C . ALA A 1 345 ? -3.501 -17.230 -11.588 1.00 92.38 345 ALA A C 1
ATOM 2763 O O . ALA A 1 345 ? -2.453 -16.686 -11.934 1.00 92.38 345 ALA A O 1
ATOM 2764 N N . PRO A 1 346 ? -3.770 -18.502 -11.951 1.00 90.06 346 PRO A N 1
ATOM 2765 C CA . PRO A 1 346 ? -2.768 -19.383 -12.573 1.00 90.06 346 PRO A CA 1
ATOM 2766 C C . PRO A 1 346 ? -2.185 -18.908 -13.916 1.00 90.06 346 PRO A C 1
ATOM 2768 O O . PRO A 1 346 ? -1.139 -19.378 -14.354 1.00 90.06 346 PRO A O 1
ATOM 2771 N N . ASP A 1 347 ? -2.847 -17.976 -14.606 1.00 89.56 347 ASP A N 1
ATOM 2772 C CA . ASP A 1 347 ? -2.327 -17.340 -15.818 1.00 89.56 347 ASP A CA 1
ATOM 2773 C C . ASP A 1 347 ? -1.318 -16.208 -15.548 1.00 89.56 347 ASP A C 1
ATOM 2775 O O . ASP A 1 347 ? -0.662 -15.754 -16.486 1.00 89.56 347 ASP A O 1
ATOM 2779 N N . TYR A 1 348 ? -1.153 -15.800 -14.284 1.00 90.44 348 TYR A N 1
ATOM 2780 C CA . TYR A 1 348 ? -0.138 -14.859 -13.803 1.00 90.44 348 TYR A CA 1
ATOM 2781 C C . TYR A 1 348 ? 1.114 -15.546 -13.239 1.00 90.44 348 TYR A C 1
ATOM 2783 O O . TYR A 1 348 ? 2.154 -14.891 -13.164 1.00 90.44 348 TYR A O 1
ATOM 2791 N N . ASP A 1 349 ? 1.070 -16.839 -12.902 1.00 88.94 349 ASP A N 1
ATOM 2792 C CA . ASP A 1 349 ? 2.170 -17.556 -12.232 1.00 88.94 349 ASP A CA 1
ATOM 2793 C C . ASP A 1 349 ? 3.528 -17.378 -12.943 1.00 88.94 349 ASP A C 1
ATOM 2795 O O . ASP A 1 349 ? 4.527 -17.044 -12.306 1.00 88.94 349 ASP A O 1
ATOM 2799 N N . GLY A 1 350 ? 3.575 -17.481 -14.278 1.00 85.25 350 GLY A N 1
ATOM 2800 C CA . GLY A 1 350 ? 4.812 -17.273 -15.044 1.00 85.25 350 GLY A CA 1
ATOM 2801 C C . GLY A 1 350 ? 5.338 -15.832 -15.028 1.00 85.25 350 GLY A C 1
ATOM 2802 O O . GLY A 1 350 ? 6.533 -15.612 -15.225 1.00 85.25 350 GLY A O 1
ATOM 2803 N N . MET A 1 351 ? 4.477 -14.839 -14.781 1.00 85.31 351 MET A N 1
ATOM 2804 C CA . MET A 1 351 ? 4.885 -13.444 -14.581 1.00 85.31 351 MET A CA 1
ATOM 2805 C C . MET A 1 351 ? 5.451 -13.253 -13.171 1.00 85.31 351 MET A C 1
ATOM 2807 O O . MET A 1 351 ? 6.495 -12.616 -13.027 1.00 85.31 351 MET A O 1
ATOM 2811 N N . LEU A 1 352 ? 4.812 -13.855 -12.163 1.00 86.44 352 LEU A N 1
ATOM 2812 C CA . LEU A 1 352 ? 5.261 -13.842 -10.770 1.00 86.44 352 LEU A CA 1
ATOM 2813 C C . LEU A 1 352 ? 6.633 -14.529 -10.615 1.00 86.44 352 LEU A C 1
ATOM 2815 O O . LEU A 1 352 ? 7.525 -13.980 -9.976 1.00 86.44 352 LEU A O 1
ATOM 2819 N N . GLU A 1 353 ? 6.873 -15.669 -11.272 1.00 82.75 353 GLU A N 1
ATOM 2820 C CA . GLU A 1 353 ? 8.183 -16.352 -11.254 1.00 82.75 353 GLU A CA 1
ATOM 2821 C C . GLU A 1 353 ? 9.323 -15.547 -11.912 1.00 82.75 353 GLU A C 1
ATOM 2823 O O . GLU A 1 353 ? 10.492 -15.673 -11.526 1.00 82.75 353 GLU A O 1
ATOM 2828 N N . LEU A 1 354 ? 9.014 -14.721 -12.918 1.00 76.25 354 LEU A N 1
ATOM 2829 C CA . LEU A 1 354 ? 9.992 -13.843 -13.574 1.00 76.25 354 LEU A CA 1
ATOM 2830 C C . LEU A 1 354 ? 10.256 -12.543 -12.802 1.00 76.25 354 LEU A C 1
ATOM 2832 O O . LEU A 1 354 ? 11.269 -11.878 -13.059 1.00 76.25 354 LEU A O 1
ATOM 2836 N N . PHE A 1 355 ? 9.373 -12.173 -11.875 1.00 75.06 355 PHE A N 1
ATOM 2837 C CA . PHE A 1 355 ? 9.408 -10.889 -11.184 1.00 75.06 355 PHE A CA 1
ATOM 2838 C C . PHE A 1 355 ? 10.687 -10.698 -10.334 1.00 75.06 355 PHE A C 1
ATOM 2840 O O . PHE A 1 355 ? 11.429 -9.749 -10.619 1.00 75.06 355 PHE A O 1
ATOM 2847 N N . PRO A 1 356 ? 11.105 -11.646 -9.459 1.00 66.12 356 PRO A N 1
ATOM 2848 C CA . PRO A 1 356 ? 12.335 -11.513 -8.665 1.00 66.12 356 PRO A CA 1
ATOM 2849 C C . PRO A 1 356 ? 13.600 -11.380 -9.514 1.00 66.12 356 PRO A C 1
ATOM 2851 O O . PRO A 1 356 ? 14.546 -10.694 -9.133 1.00 66.12 356 PRO A O 1
ATOM 2854 N N . ARG A 1 357 ? 13.628 -12.030 -10.687 1.00 64.25 357 ARG A N 1
ATOM 2855 C CA . ARG A 1 357 ? 14.761 -11.968 -11.628 1.00 64.25 357 ARG A CA 1
ATOM 2856 C C . ARG A 1 357 ? 14.870 -10.614 -12.323 1.00 64.25 357 ARG A C 1
ATOM 2858 O O . ARG A 1 357 ? 15.953 -10.246 -12.766 1.00 64.25 357 ARG A O 1
ATOM 2865 N N . SER A 1 358 ? 13.749 -9.910 -12.448 1.00 58.50 358 SER A N 1
ATOM 2866 C CA . SER A 1 358 ? 13.640 -8.648 -13.179 1.00 58.50 358 SER A CA 1
ATOM 2867 C C . SER A 1 358 ? 13.822 -7.429 -12.273 1.00 58.50 358 SER A C 1
ATOM 2869 O O . SER A 1 358 ? 14.300 -6.400 -12.753 1.00 58.50 358 SER A O 1
ATOM 2871 N N . TYR A 1 359 ? 13.476 -7.549 -10.987 1.00 60.09 359 TYR A N 1
ATOM 2872 C CA . TYR A 1 359 ? 13.481 -6.444 -10.021 1.00 60.09 359 TYR A CA 1
ATOM 2873 C C . TYR A 1 359 ? 14.417 -6.654 -8.815 1.00 60.09 359 TYR A C 1
ATOM 2875 O O . TYR A 1 359 ? 14.722 -5.685 -8.141 1.00 60.09 359 TYR A O 1
ATOM 2883 N N . HIS A 1 360 ? 14.987 -7.848 -8.608 1.00 63.44 360 HIS A N 1
ATOM 2884 C CA . HIS A 1 360 ? 15.798 -8.190 -7.427 1.00 63.44 360 HIS A CA 1
ATOM 2885 C C . HIS A 1 360 ? 15.037 -8.005 -6.111 1.00 63.44 360 HIS A C 1
ATOM 2887 O O . HIS A 1 360 ? 15.232 -7.050 -5.365 1.00 63.44 360 HIS A O 1
ATOM 2893 N N . GLU A 1 361 ? 14.183 -8.986 -5.836 1.00 70.75 361 GLU A N 1
ATOM 2894 C CA . GLU A 1 361 ? 13.401 -9.073 -4.605 1.00 70.75 361 GLU A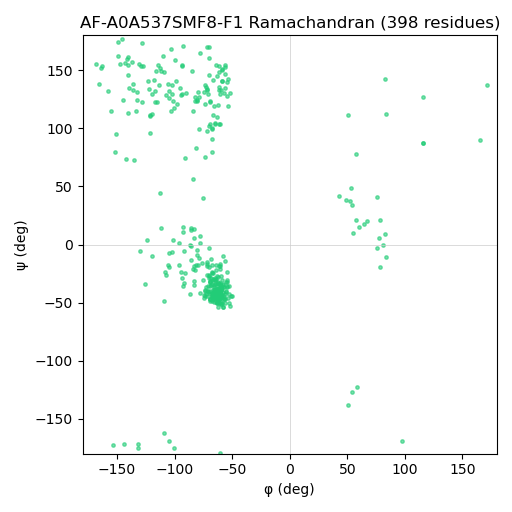 CA 1
ATOM 2895 C C . GLU A 1 361 ? 13.758 -10.395 -3.912 1.00 70.75 361 GLU A C 1
ATOM 2897 O O . GLU A 1 361 ? 13.271 -11.467 -4.298 1.00 70.75 361 GLU A O 1
ATOM 2902 N N . PRO A 1 362 ? 14.692 -10.366 -2.944 1.00 74.75 362 PRO A N 1
ATOM 2903 C CA . PRO A 1 362 ? 15.372 -11.566 -2.454 1.00 74.75 362 PRO A CA 1
ATOM 2904 C C . PRO A 1 362 ? 14.440 -12.538 -1.722 1.00 74.75 362 PRO A C 1
ATOM 2906 O O . PRO A 1 362 ? 14.707 -13.741 -1.692 1.00 74.75 362 PRO A O 1
ATOM 2909 N N . TYR A 1 363 ? 13.332 -12.045 -1.163 1.00 86.06 363 TYR A N 1
ATOM 2910 C CA . TYR A 1 363 ? 12.386 -12.857 -0.395 1.00 86.06 363 TYR A CA 1
ATOM 2911 C C . TYR A 1 363 ? 11.092 -13.180 -1.150 1.00 86.06 363 TYR A C 1
ATOM 2913 O O . TYR A 1 363 ? 10.338 -14.047 -0.691 1.00 86.06 363 TYR A O 1
ATOM 2921 N N . TYR A 1 364 ? 10.864 -12.599 -2.332 1.00 86.94 364 TYR A N 1
ATOM 2922 C CA . TYR A 1 364 ? 9.626 -12.763 -3.099 1.00 86.94 364 TYR A CA 1
ATOM 2923 C C . TYR A 1 364 ? 9.384 -14.219 -3.540 1.00 86.94 364 TYR A C 1
ATOM 2925 O O . TYR A 1 364 ? 8.281 -14.739 -3.407 1.00 86.94 364 TYR A O 1
ATOM 2933 N N . THR A 1 365 ? 10.426 -14.968 -3.923 1.00 87.00 365 THR A N 1
ATOM 2934 C CA . THR A 1 365 ? 10.297 -16.411 -4.241 1.00 87.00 365 THR A CA 1
ATOM 2935 C C . THR A 1 365 ? 9.755 -17.243 -3.069 1.00 87.00 365 THR A C 1
ATOM 2937 O O . THR A 1 365 ? 9.083 -18.250 -3.286 1.00 87.00 365 THR A O 1
ATOM 2940 N N . SER A 1 366 ? 10.036 -16.834 -1.826 1.00 92.50 366 SER A N 1
ATOM 2941 C CA . SER A 1 366 ? 9.451 -17.465 -0.635 1.00 92.50 366 SER A CA 1
ATOM 2942 C C . SER A 1 366 ? 8.060 -16.915 -0.313 1.00 92.50 366 SER A C 1
ATOM 2944 O O . SER A 1 366 ? 7.200 -17.682 0.104 1.00 92.50 366 SER A O 1
ATOM 2946 N N . TYR A 1 367 ? 7.823 -15.619 -0.559 1.00 95.06 367 TYR A N 1
ATOM 2947 C CA . TYR A 1 367 ? 6.509 -14.981 -0.420 1.00 95.06 367 TYR A CA 1
ATOM 2948 C C . TYR A 1 367 ? 5.462 -15.694 -1.275 1.00 95.06 367 TYR A C 1
ATOM 2950 O O . TYR A 1 367 ? 4.408 -16.058 -0.769 1.00 95.06 367 TYR A O 1
ATOM 2958 N N . LEU A 1 368 ? 5.786 -15.985 -2.538 1.00 93.38 368 LEU A N 1
ATOM 2959 C CA . LEU A 1 368 ? 4.899 -16.636 -3.507 1.00 93.38 368 LEU A CA 1
ATOM 2960 C C . LEU A 1 368 ? 4.328 -18.000 -3.078 1.00 93.38 368 LEU A C 1
ATOM 2962 O O . LEU A 1 368 ? 3.406 -18.485 -3.729 1.00 93.38 368 LEU A O 1
ATOM 2966 N N . LYS A 1 369 ? 4.887 -18.624 -2.033 1.00 94.31 369 LYS A N 1
ATOM 2967 C CA . LYS A 1 369 ? 4.522 -19.959 -1.528 1.00 94.31 369 LYS A CA 1
ATOM 2968 C C . LYS A 1 369 ? 4.139 -19.963 -0.042 1.00 94.31 369 LYS A C 1
ATOM 2970 O O . LYS A 1 369 ? 3.967 -21.032 0.534 1.00 94.31 369 LYS A O 1
ATOM 2975 N N . GLU A 1 370 ? 4.092 -18.800 0.602 1.00 95.38 370 GLU A N 1
ATOM 2976 C CA . GLU A 1 370 ? 3.867 -18.685 2.044 1.00 95.38 370 GLU A CA 1
ATOM 2977 C C . GLU A 1 370 ? 2.365 -18.768 2.370 1.00 95.38 370 GLU A C 1
ATOM 2979 O O . GLU A 1 370 ? 1.584 -17.947 1.889 1.00 95.38 370 GLU A O 1
ATOM 2984 N N . ASP A 1 371 ? 1.940 -19.708 3.218 1.00 96.62 371 ASP A N 1
ATOM 2985 C CA . ASP A 1 371 ? 0.548 -19.738 3.679 1.00 96.62 371 ASP A CA 1
ATOM 2986 C C . ASP A 1 371 ? 0.323 -18.699 4.795 1.00 96.62 371 ASP A C 1
ATOM 2988 O O . ASP A 1 371 ? 0.646 -18.902 5.971 1.00 96.62 371 ASP A O 1
ATOM 2992 N N . PHE A 1 372 ? -0.238 -17.549 4.418 1.00 97.88 372 PHE A N 1
ATOM 2993 C CA . PHE A 1 372 ? -0.589 -16.493 5.367 1.00 97.88 372 PHE A CA 1
ATOM 2994 C C . PHE A 1 372 ? -1.795 -16.831 6.250 1.00 97.88 372 PHE A C 1
ATOM 2996 O O . PHE A 1 372 ? -1.942 -16.215 7.306 1.00 97.88 372 PHE A O 1
ATOM 3003 N N . ARG A 1 373 ? -2.639 -17.801 5.875 1.00 97.62 373 ARG A N 1
ATOM 3004 C CA . ARG A 1 373 ? -3.758 -18.264 6.710 1.00 97.62 373 ARG A CA 1
ATOM 3005 C C . ARG A 1 373 ? -3.223 -19.059 7.894 1.00 97.62 373 ARG A C 1
ATOM 3007 O O . ARG A 1 373 ? -3.615 -18.772 9.023 1.00 97.62 373 ARG A O 1
ATOM 3014 N N . ASP A 1 374 ? -2.264 -19.950 7.656 1.00 97.88 374 ASP A N 1
ATOM 3015 C CA . ASP A 1 374 ? -1.590 -20.719 8.708 1.00 97.88 374 ASP A CA 1
ATOM 3016 C C . ASP A 1 374 ? -0.739 -19.827 9.626 1.00 97.88 374 ASP A C 1
ATOM 3018 O O . ASP A 1 374 ? -0.819 -19.944 10.852 1.00 97.88 374 ASP A O 1
ATOM 3022 N N . ILE A 1 375 ? 0.028 -18.876 9.070 1.00 98.06 375 ILE A N 1
ATOM 3023 C CA . ILE A 1 375 ? 0.805 -17.915 9.880 1.00 98.06 375 ILE A CA 1
ATOM 3024 C C . ILE A 1 375 ? -0.120 -17.055 10.757 1.00 98.06 375 ILE A C 1
ATOM 3026 O O . ILE A 1 375 ? 0.168 -16.847 11.940 1.00 98.06 375 ILE A O 1
ATOM 3030 N N . ALA A 1 376 ? -1.236 -16.571 10.203 1.00 98.19 376 ALA A N 1
ATOM 3031 C CA . ALA A 1 376 ? -2.237 -15.816 10.947 1.00 98.19 376 ALA A CA 1
ATOM 3032 C C . ALA A 1 376 ? -2.888 -16.664 12.051 1.00 98.19 376 ALA A C 1
ATOM 3034 O O . ALA A 1 376 ? -2.950 -16.224 13.204 1.00 98.19 376 ALA A O 1
ATOM 3035 N N . ALA A 1 377 ? -3.304 -17.893 11.730 1.00 98.19 377 ALA A N 1
ATOM 3036 C CA . ALA A 1 377 ? -3.935 -18.812 12.671 1.00 98.19 377 ALA A CA 1
ATOM 3037 C C . ALA A 1 377 ? -3.013 -19.135 13.858 1.00 98.19 377 ALA A C 1
ATOM 3039 O O . ALA A 1 377 ? -3.447 -19.042 15.008 1.00 98.19 377 ALA A O 1
ATOM 3040 N N . ALA A 1 378 ? -1.726 -19.395 13.599 1.00 97.94 378 ALA A N 1
ATOM 3041 C CA . ALA A 1 378 ? -0.705 -19.608 14.628 1.00 97.94 378 ALA A CA 1
ATOM 3042 C C . ALA A 1 378 ? -0.491 -18.393 15.559 1.00 97.94 378 ALA A C 1
ATOM 3044 O O . ALA A 1 378 ? 0.036 -18.544 16.660 1.00 97.94 378 ALA A O 1
ATOM 3045 N N . CYS A 1 379 ? -0.920 -17.195 15.145 1.00 97.69 379 CYS A N 1
ATOM 3046 C CA . CYS A 1 379 ? -0.873 -15.962 15.939 1.00 97.69 379 CYS A CA 1
ATOM 3047 C C . CYS A 1 379 ? -2.236 -15.579 16.564 1.00 97.69 379 CYS A C 1
ATOM 3049 O O . CYS A 1 379 ? -2.359 -14.529 17.200 1.00 97.69 379 CYS A O 1
ATOM 3051 N N . GLY A 1 380 ? -3.279 -16.404 16.404 1.00 97.44 380 GLY A N 1
ATOM 3052 C CA . GLY A 1 380 ? -4.631 -16.117 16.902 1.00 97.44 380 GLY A CA 1
ATOM 3053 C C . GLY A 1 380 ? -5.436 -15.135 16.037 1.00 97.44 380 GLY A C 1
ATOM 3054 O O . GLY A 1 380 ? -6.38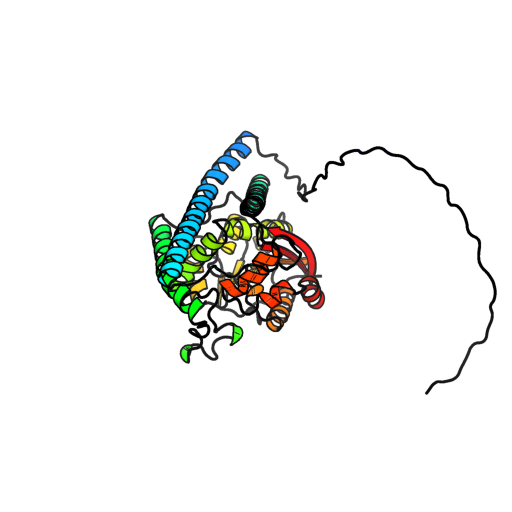3 -14.512 16.527 1.00 97.44 380 GLY A O 1
ATOM 3055 N N . LEU A 1 381 ? -5.069 -14.982 14.762 1.00 98.56 381 LEU A N 1
ATOM 3056 C CA . LEU A 1 381 ? -5.826 -14.240 13.755 1.00 98.56 381 LEU A CA 1
ATOM 3057 C C . LEU A 1 381 ? -6.597 -15.226 12.863 1.00 98.56 381 LEU A C 1
ATOM 3059 O O . LEU A 1 381 ? -6.019 -16.112 12.243 1.00 98.56 381 LEU A O 1
ATOM 3063 N N . ALA A 1 382 ? -7.916 -15.075 12.785 1.00 98.44 382 ALA A N 1
ATOM 3064 C CA . ALA A 1 382 ? -8.763 -15.845 11.884 1.00 98.44 382 ALA A CA 1
ATOM 3065 C C . ALA A 1 382 ? -8.713 -15.251 10.476 1.00 98.44 382 ALA A C 1
ATOM 3067 O O . ALA A 1 382 ? -9.054 -14.082 10.311 1.00 98.44 382 ALA A O 1
ATOM 3068 N N . HIS A 1 383 ? -8.359 -16.042 9.464 1.00 98.44 383 HIS A N 1
ATOM 3069 C CA . HIS A 1 383 ? -8.606 -15.664 8.070 1.00 98.44 383 HIS A CA 1
ATOM 3070 C C . HIS A 1 383 ? -10.112 -15.498 7.821 1.00 98.44 383 HIS A C 1
ATOM 3072 O O . HIS A 1 383 ? -10.906 -16.312 8.294 1.00 98.44 383 HIS A O 1
ATOM 3078 N N . LEU A 1 384 ? -10.496 -14.431 7.114 1.00 98.06 384 LEU A N 1
ATOM 3079 C CA . LEU A 1 384 ? -11.882 -14.171 6.717 1.00 98.06 384 LEU A CA 1
ATOM 3080 C C . LEU A 1 384 ? -12.093 -14.353 5.212 1.00 98.06 384 LEU A C 1
ATOM 3082 O O . LEU A 1 384 ? -13.076 -14.969 4.807 1.00 98.06 384 LEU A O 1
ATOM 3086 N N . ARG A 1 385 ? -11.226 -13.753 4.385 1.00 97.62 385 ARG A N 1
ATOM 3087 C CA . ARG A 1 385 ? -11.339 -13.761 2.917 1.00 97.62 385 ARG A CA 1
ATOM 3088 C C . ARG A 1 385 ? -10.075 -13.240 2.239 1.00 97.62 385 ARG A C 1
ATOM 3090 O O . ARG A 1 385 ? -9.378 -12.395 2.801 1.00 97.62 385 ARG A O 1
ATOM 3097 N N . ASP A 1 386 ? -9.890 -13.670 0.995 1.00 97.56 386 ASP A N 1
ATOM 3098 C CA . ASP A 1 386 ? -8.937 -13.101 0.039 1.00 97.56 386 ASP A CA 1
ATOM 3099 C C . ASP A 1 386 ? -9.702 -12.541 -1.166 1.00 97.56 386 ASP A C 1
ATOM 3101 O O . ASP A 1 386 ? -10.698 -13.127 -1.596 1.00 97.56 386 ASP A O 1
ATOM 3105 N N . VAL A 1 387 ? -9.262 -11.403 -1.706 1.00 96.69 387 VAL A N 1
ATOM 3106 C CA . VAL A 1 387 ? -9.881 -10.760 -2.874 1.00 96.69 387 VAL A CA 1
ATOM 3107 C C . VAL A 1 387 ? -8.802 -10.199 -3.800 1.00 96.69 387 VAL A C 1
ATOM 3109 O O . VAL A 1 387 ? -8.129 -9.228 -3.455 1.00 96.69 387 VAL A O 1
ATOM 3112 N N . ASN A 1 388 ? -8.665 -10.759 -5.004 1.00 96.81 388 ASN A N 1
ATOM 3113 C CA . ASN A 1 388 ? -7.700 -10.270 -5.995 1.00 96.81 388 ASN A CA 1
ATOM 3114 C C . ASN A 1 388 ? -8.021 -8.823 -6.427 1.00 96.81 388 ASN A C 1
ATOM 3116 O O . ASN A 1 388 ? -9.178 -8.395 -6.511 1.00 96.81 388 ASN A O 1
ATOM 3120 N N . ALA A 1 389 ? -6.977 -8.049 -6.695 1.00 94.94 389 ALA A N 1
ATOM 3121 C CA . ALA A 1 389 ? -6.983 -6.621 -6.982 1.00 94.94 389 ALA A CA 1
ATOM 3122 C C . ALA A 1 389 ? -5.929 -6.325 -8.061 1.00 94.94 389 ALA A C 1
ATOM 3124 O O . ALA A 1 389 ? -4.857 -5.788 -7.783 1.00 94.94 389 ALA A O 1
ATOM 3125 N N . PHE A 1 390 ? -6.243 -6.703 -9.306 1.00 94.00 390 PHE A N 1
ATOM 3126 C CA . PHE A 1 390 ? -5.290 -6.723 -10.419 1.00 94.00 390 PHE A CA 1
ATOM 3127 C C . PHE A 1 390 ? -4.095 -7.650 -10.098 1.00 94.00 390 PHE A C 1
ATOM 3129 O O . PHE A 1 390 ? -4.331 -8.819 -9.814 1.00 94.00 390 PHE A O 1
ATOM 3136 N N . VAL A 1 391 ? -2.844 -7.174 -10.112 1.00 93.94 391 VAL A N 1
ATOM 3137 C CA . VAL A 1 391 ? -1.634 -7.975 -9.793 1.00 93.94 391 VAL A CA 1
ATOM 3138 C C . VAL A 1 391 ? -1.331 -8.101 -8.289 1.00 93.94 391 VAL A C 1
ATOM 3140 O O . VAL A 1 391 ? -0.240 -8.514 -7.893 1.00 93.94 391 VAL A O 1
ATOM 3143 N N . SER A 1 392 ? -2.289 -7.740 -7.439 1.00 96.12 392 SER A N 1
ATOM 3144 C CA . SER A 1 392 ? -2.217 -7.879 -5.983 1.00 96.12 392 SER A CA 1
ATOM 3145 C C . SER A 1 392 ? -3.455 -8.612 -5.453 1.00 96.12 392 SER A C 1
ATOM 3147 O O . SER A 1 392 ? -4.411 -8.847 -6.193 1.00 96.12 392 SER A O 1
ATOM 3149 N N . LYS A 1 393 ? -3.475 -8.945 -4.162 1.00 97.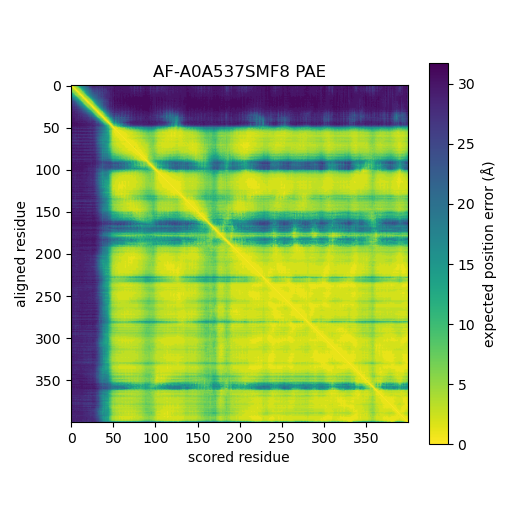12 393 LYS A N 1
ATOM 3150 C CA . LYS A 1 393 ? -4.680 -9.346 -3.431 1.00 97.12 393 LYS A CA 1
ATOM 3151 C C . LYS A 1 393 ? -4.829 -8.592 -2.116 1.00 97.12 393 LYS A C 1
ATOM 3153 O O . LYS A 1 393 ? -3.854 -8.118 -1.540 1.00 97.12 393 LYS A O 1
ATOM 3158 N N . VAL A 1 394 ? -6.073 -8.504 -1.655 1.00 98.56 394 VAL A N 1
ATOM 3159 C CA . VAL A 1 394 ? -6.452 -8.048 -0.318 1.00 98.56 394 VAL A CA 1
ATOM 3160 C C . VAL A 1 394 ? -6.742 -9.280 0.533 1.00 98.56 394 VAL A C 1
ATOM 3162 O O . VAL A 1 394 ? -7.672 -10.020 0.218 1.00 98.56 394 VAL A O 1
ATOM 3165 N N . MET A 1 395 ? -5.975 -9.495 1.598 1.00 98.69 395 MET A N 1
ATOM 3166 C CA . MET A 1 395 ? -6.182 -10.568 2.575 1.00 98.69 395 MET A CA 1
ATOM 3167 C C . MET A 1 395 ? -6.713 -9.954 3.872 1.00 98.69 395 MET A C 1
ATOM 3169 O O . MET A 1 395 ? -6.143 -8.987 4.383 1.00 98.69 395 MET A O 1
ATOM 3173 N N . VAL A 1 396 ? -7.813 -10.487 4.406 1.00 98.75 396 VAL A N 1
ATOM 3174 C CA . VAL A 1 396 ? -8.475 -9.941 5.602 1.00 98.75 396 VAL A CA 1
ATOM 3175 C C . VAL A 1 396 ? -8.490 -10.979 6.715 1.00 98.75 396 VAL A C 1
ATOM 3177 O O . VAL A 1 396 ? -8.957 -12.103 6.519 1.00 98.75 396 VAL A O 1
ATOM 3180 N N . PHE A 1 397 ? -8.040 -10.577 7.904 1.00 98.75 397 PHE A N 1
ATOM 3181 C CA . PHE A 1 397 ? -8.025 -11.409 9.104 1.00 98.75 397 PHE A CA 1
ATOM 3182 C C . PHE A 1 397 ? -8.669 -10.677 10.290 1.00 98.75 397 PHE A C 1
ATOM 3184 O O . PHE A 1 397 ? -8.637 -9.449 10.358 1.00 98.75 397 PHE A O 1
ATOM 3191 N N . ALA A 1 398 ? -9.220 -11.415 11.254 1.00 98.38 398 ALA A N 1
ATOM 3192 C CA . ALA A 1 398 ? -9.796 -10.870 12.484 1.00 98.38 398 ALA A CA 1
ATOM 3193 C C . ALA A 1 398 ? -9.154 -11.469 13.739 1.00 98.38 398 ALA A C 1
ATOM 3195 O O . ALA A 1 398 ? -8.903 -12.672 13.808 1.00 98.38 398 ALA A O 1
ATOM 3196 N N . LYS A 1 399 ? -8.928 -10.642 14.763 1.00 97.88 399 LYS A N 1
ATOM 3197 C CA . LYS A 1 399 ? -8.441 -11.097 16.070 1.00 97.88 399 LYS A CA 1
ATOM 3198 C C . LYS A 1 399 ? -9.557 -11.816 16.836 1.00 97.88 399 LYS A C 1
ATOM 3200 O O . LYS A 1 399 ? -10.598 -11.209 17.095 1.00 97.88 399 LYS A O 1
ATOM 3205 N N . ARG A 1 400 ? -9.325 -13.087 17.186 1.00 89.44 400 ARG A N 1
ATOM 3206 C CA . ARG A 1 400 ? -10.264 -13.921 17.960 1.00 89.44 400 ARG A CA 1
ATOM 3207 C C . ARG A 1 400 ? -10.328 -13.534 19.430 1.00 89.44 400 ARG A C 1
ATOM 3209 O O . ARG A 1 400 ? -9.288 -13.173 20.020 1.00 89.44 400 ARG A O 1
#